Protein AF-0000000069952142 (afdb_homodimer)

InterPro domains:
  IPR012337 Ribonuclease H-like superfamily [SSF53098] (3-294)
  IPR013520 Ribonuclease H-like domain [PF00929] (8-146)
  IPR013520 Ribonuclease H-like domain [SM00479] (6-280)
  IPR036397 Ribonuclease H superfamily [G3DSA:3.30.420.10] (4-292)
  IPR040393 Three-prime repair exonuclease 1/2 [PTHR13058] (3-298)

Foldseek 3Di:
DDQFFKEWEKFFQWLDDCVVVLNLIFTQKIKIKMDTLVQLQPDDAPDHRPDMDMDMFGAQRVDARDPVSCVQQVDGNVNRVPHHHLAPVVVVVVQVVQVVDDDPYEYEYAVCQQGVLQAVVQSCVVHPHDHDQSYKYAYLLLVLCVLPVPPDFPPQPPCVVVVPVPPPPPCPVPDDDDDDDPCPDDPPPVVCVDDDDDDPDDDPPPDPPPPPPPPPPDPPDDALQDPDSQPPDPDDPADRDLQRSLCRQRVDHQPRPNRGNSSSSSSSSSSSSSRPSSSVVCSVRMDGSVPRHHRDRNDRGSD/DDQFFKEWEKFFQWLDDCVVVLNLIFTQKIKIKMDTLVQLQPDDAPDHRPDMDMDMFGAQRVDARDPVSCVQQVDGNVNRVPHHHLAPVVVVVVQVVQVVDDDPYEYEYAVCQQGVLQAVVQSCVVHPHDHDQSYKYAYLLLVLCVLPVPPDQPPQPPPVVVVPVPPPPPCPVPDDDDDDDPPPPPPPPPPVVDDDDDDDDDDPPPDPPPPPPPPPPDPPDDALQDPDSQPPDPDDPADRDLQRSLCRQRVDHQPRPNRGNSSSSSSSSSSSSCRPSSSVVCVVRMDGSVPRHHRDRNDRGSD

pLDDT: mean 77.98, std 28.74, range [16.25, 98.94]

Organism: Trichoplusia ni (NCBI:txid7111)

Secondary structure (DSSP, 8-state):
-----EEEEEEEEESS-GGGTTT---EEEEEEEEEEHHHHHHPPTTSPPSS-EEEEEE-B-SSPPPHHHHHHH---TTTTTTSPBS-HHHHHHHHHHHTTSPSSEEEEETTTTTTHHHHHHHHHHHTT----TT-EEEEHHHHHHHHHTTS-------THHHHT--------------------------------------------------------PPPSS-SSTTTTSPPPSS--SHHHHHHHHH-SPPPPPS-HHHHHHHHHHHHHHHTHHHHHHHHHH-EEGGGPPPP-TTPPTT-/-----EEEEEEEEESS-GGGTTT---EEEEEEEEEEHHHHHHPPTTSPPSS-EEEEEE-B-SSPPPHHHHHHH---TTTTTTSPBS-HHHHHHHHHHHTTSPSSEEEEETTTTTTHHHHHHHHHHHTT----TT-EEEEHHHHHHHHHTTS-------TTTTTS-----------------------------------------------------------SS-SSTTTTSPPPSS--SHHHHHHHHH-SPPPPPS-HHHHHHHHHHHHHHHTHHHHHHHHHH-EEGGGPPPP-TTPPTT-

Radius of gyration: 34.67 Å; Cα contacts (8 Å, |Δi|>4): 937; chains: 2; bounding box: 84×117×94 Å

Solvent-accessible surface area (backbone atoms only — not comparable to full-atom values): 35440 Å² total; per-residue (Å²): 128,62,73,64,36,23,44,32,25,36,29,64,36,47,28,42,57,40,89,77,42,56,39,64,52,31,57,36,27,42,16,38,39,33,33,37,46,66,38,41,62,66,37,55,85,91,42,74,40,87,62,54,26,38,41,31,42,54,25,18,47,89,59,82,54,36,66,67,39,27,68,62,48,69,52,48,61,77,78,24,62,73,37,40,52,89,43,70,60,52,50,49,26,54,53,39,54,59,63,53,52,49,70,41,37,30,40,32,18,75,50,12,67,53,41,49,49,15,50,52,45,30,59,32,50,77,68,75,46,77,75,66,70,71,35,26,28,34,38,45,44,44,49,53,44,72,70,43,68,85,49,77,72,61,66,71,78,61,69,61,72,68,59,66,62,59,71,78,69,83,72,78,68,78,82,74,84,88,85,87,78,84,74,79,75,66,86,63,84,63,84,64,84,76,78,85,80,82,77,76,79,78,85,75,81,77,78,81,78,80,74,78,70,74,78,72,74,73,73,74,82,77,61,75,76,53,94,42,83,53,65,101,50,76,82,71,92,66,70,78,48,68,60,49,43,39,28,53,74,70,70,45,85,61,73,72,64,60,35,32,57,47,47,26,52,49,51,46,37,52,42,32,66,52,24,68,60,42,56,53,48,47,38,74,42,49,45,49,47,73,72,59,63,49,52,37,69,77,48,73,64,56,113,126,61,71,63,36,22,43,30,24,36,30,66,37,46,27,43,58,39,89,77,43,59,40,64,52,30,58,36,27,42,16,39,40,34,32,38,46,68,35,41,62,65,34,55,85,91,41,72,41,87,63,54,26,37,41,32,42,56,24,19,47,89,57,81,53,36,66,68,38,25,69,62,49,69,53,48,61,78,78,26,61,71,36,40,54,90,43,69,60,52,50,48,25,55,52,39,53,61,65,54,52,50,71,41,37,30,38,31,18,74,50,12,67,51,42,48,50,15,50,52,44,30,58,32,50,76,68,74,47,77,77,64,69,71,35,27,28,34,38,46,46,45,49,51,44,70,71,43,68,84,47,76,73,61,66,71,80,59,74,59,67,71,58,64,62,57,72,78,68,81,72,78,68,77,80,71,84,87,84,86,79,82,82,73,80,73,81,72,79,73,77,72,81,73,79,83,79,83,79,77,81,77,83,74,82,77,79,81,76,79,76,79,71,74,76,72,76,72,73,72,80,78,61,74,77,53,94,43,80,52,65,100,48,76,83,72,93,66,71,77,48,69,60,49,43,39,28,52,76,69,71,44,86,61,75,71,65,58,35,32,56,47,47,26,53,50,52,48,36,51,41,31,67,53,24,67,62,42,55,53,48,46,39,75,41,50,45,48,48,71,72,59,62,48,51,36,70,77,47,72,63,56,113

Structure (mmCIF, N/CA/C/O backbone):
data_AF-0000000069952142-model_v1
#
loop_
_entity.id
_entity.type
_entity.pdbx_description
1 polymer 'Uncharacterized protein LOC113493737'
#
loop_
_atom_site.group_PDB
_atom_site.id
_atom_site.type_symbol
_atom_site.label_atom_id
_atom_site.label_alt_id
_atom_site.label_comp_id
_atom_site.label_asym_id
_atom_site.label_entity_id
_atom_site.label_seq_id
_atom_site.pdbx_PDB_ins_code
_atom_site.Cartn_x
_atom_site.Cartn_y
_atom_site.Cartn_z
_atom_site.occupancy
_atom_site.B_iso_or_equiv
_atom_site.auth_seq_id
_atom_site.auth_comp_id
_atom_site.auth_asym_id
_atom_site.auth_atom_id
_atom_site.pdbx_PDB_model_num
ATOM 1 N N . MET A 1 1 ? 14.57 -19.203 -21.188 1 66.19 1 MET A N 1
ATOM 2 C CA . MET A 1 1 ? 13.867 -18.969 -19.922 1 66.19 1 MET A CA 1
ATOM 3 C C . MET A 1 1 ? 13.664 -17.484 -19.688 1 66.19 1 MET A C 1
ATOM 5 O O . MET A 1 1 ? 14.57 -16.688 -19.938 1 66.19 1 MET A O 1
ATOM 9 N N . VAL A 1 2 ? 12.383 -17.031 -19.531 1 86.19 2 VAL A N 1
ATOM 10 C CA . VAL A 1 2 ? 12.102 -15.609 -19.328 1 86.19 2 VAL A CA 1
ATOM 11 C C . VAL A 1 2 ? 12.562 -15.172 -17.938 1 86.19 2 VAL A C 1
ATOM 13 O O . VAL A 1 2 ? 12.305 -15.867 -16.953 1 86.19 2 VAL A O 1
ATOM 16 N N . GLN A 1 3 ? 13.461 -14.25 -17.891 1 93.94 3 GLN A N 1
ATOM 17 C CA . GLN A 1 3 ? 13.867 -13.695 -16.609 1 93.94 3 GLN A CA 1
ATOM 18 C C . GLN A 1 3 ? 12.898 -12.609 -16.141 1 93.94 3 GLN A C 1
ATOM 20 O O . GLN A 1 3 ? 12.844 -11.523 -16.719 1 93.94 3 GLN A O 1
ATOM 25 N N . ILE A 1 4 ? 12.195 -12.945 -15.07 1 98.06 4 ILE A N 1
ATOM 26 C CA . ILE A 1 4 ? 11.242 -12 -14.516 1 98.06 4 ILE A CA 1
ATOM 27 C C . ILE A 1 4 ? 11.984 -10.922 -13.727 1 98.06 4 ILE A C 1
ATOM 29 O O . ILE A 1 4 ? 12.875 -11.227 -12.93 1 98.06 4 ILE A O 1
ATOM 33 N N . GLU A 1 5 ? 11.594 -9.656 -13.977 1 98.38 5 GLU A N 1
ATOM 34 C CA . GLU A 1 5 ? 12.297 -8.57 -13.312 1 98.38 5 GLU A CA 1
ATOM 35 C C . GLU A 1 5 ? 11.5 -8.039 -12.125 1 98.38 5 GLU A C 1
ATOM 37 O O . GLU A 1 5 ? 12.078 -7.527 -11.156 1 98.38 5 GLU A O 1
ATOM 42 N N . THR A 1 6 ? 10.227 -8.117 -12.242 1 98.75 6 THR A N 1
ATOM 43 C CA . THR A 1 6 ? 9.367 -7.625 -11.172 1 98.75 6 THR A CA 1
ATOM 44 C C . THR A 1 6 ? 8.305 -8.656 -10.812 1 98.75 6 THR A C 1
ATOM 46 O O . THR A 1 6 ? 7.609 -9.172 -11.688 1 98.75 6 THR A O 1
ATOM 49 N N . TYR A 1 7 ? 8.227 -9.016 -9.555 1 98.88 7 TYR A N 1
ATOM 50 C CA . TYR A 1 7 ? 7.203 -9.898 -9 1 98.88 7 TYR A CA 1
ATOM 51 C C . TYR A 1 7 ? 6.137 -9.102 -8.258 1 98.88 7 TYR A C 1
ATOM 53 O O . TYR A 1 7 ? 6.434 -8.422 -7.273 1 98.88 7 TYR A O 1
ATOM 61 N N . VAL A 1 8 ? 4.914 -9.125 -8.742 1 98.94 8 VAL A N 1
ATOM 62 C CA . VAL A 1 8 ? 3.797 -8.445 -8.094 1 98.94 8 VAL A CA 1
ATOM 63 C C . VAL A 1 8 ? 2.883 -9.469 -7.426 1 98.94 8 VAL A C 1
ATOM 65 O O . VAL A 1 8 ? 2.098 -10.141 -8.102 1 98.94 8 VAL A O 1
ATOM 68 N N . PHE A 1 9 ? 2.988 -9.586 -6.148 1 98.94 9 PHE A N 1
ATOM 69 C CA . PHE A 1 9 ? 2.119 -10.469 -5.387 1 98.94 9 PHE A CA 1
ATOM 70 C C . PHE A 1 9 ? 0.73 -9.867 -5.23 1 98.94 9 PHE A C 1
ATOM 72 O O . PHE A 1 9 ? 0.592 -8.719 -4.809 1 98.94 9 PHE A O 1
ATOM 79 N N . ILE A 1 10 ? -0.285 -10.633 -5.582 1 98.88 10 ILE A N 1
ATOM 80 C CA . ILE A 1 10 ? -1.656 -10.133 -5.543 1 98.88 10 ILE A CA 1
ATOM 81 C C . ILE A 1 10 ? -2.506 -11.031 -4.648 1 98.88 10 ILE A C 1
ATOM 83 O O . ILE A 1 10 ? -2.248 -12.234 -4.539 1 98.88 10 ILE A O 1
ATOM 87 N N . ASP A 1 11 ? -3.406 -10.469 -4.023 1 98.69 11 ASP A N 1
ATOM 88 C CA . ASP A 1 11 ? -4.406 -11.18 -3.236 1 98.69 11 ASP A CA 1
ATOM 89 C C . ASP A 1 11 ? -5.742 -10.438 -3.242 1 98.69 11 ASP A C 1
ATOM 91 O O . ASP A 1 11 ? -5.77 -9.203 -3.213 1 98.69 11 ASP A O 1
ATOM 95 N N . LEU A 1 12 ? -6.82 -11.18 -3.305 1 98.31 12 LEU A N 1
ATOM 96 C CA . LEU A 1 12 ? -8.172 -10.625 -3.271 1 98.31 12 LEU A CA 1
ATOM 97 C C . LEU A 1 12 ? -8.945 -11.141 -2.066 1 98.31 12 LEU A C 1
ATOM 99 O O . LEU A 1 12 ? -8.836 -12.32 -1.713 1 98.31 12 LEU A O 1
ATOM 103 N N . GLU A 1 13 ? -9.617 -10.266 -1.382 1 97.88 13 GLU A N 1
ATOM 104 C CA . GLU A 1 13 ? -10.773 -10.656 -0.587 1 97.88 13 GLU A CA 1
ATOM 105 C C . GLU A 1 13 ? -12.07 -10.43 -1.356 1 97.88 13 GLU A C 1
ATOM 107 O O . GLU A 1 13 ? -12.164 -9.508 -2.172 1 97.88 13 GLU A O 1
ATOM 112 N N . THR A 1 14 ? -13.078 -11.281 -1.1 1 96.88 14 THR A N 1
ATOM 113 C CA . THR A 1 14 ? -14.289 -11.25 -1.911 1 96.88 14 THR A CA 1
ATOM 114 C C . THR A 1 14 ? -15.531 -11.398 -1.035 1 96.88 14 THR A C 1
ATOM 116 O O . THR A 1 14 ? -15.422 -11.625 0.171 1 96.88 14 THR A O 1
ATOM 119 N N . THR A 1 15 ? -16.688 -11.227 -1.646 1 95.69 15 THR A N 1
ATOM 120 C CA . THR A 1 15 ? -17.953 -11.305 -0.945 1 95.69 15 THR A CA 1
ATOM 121 C C . THR A 1 15 ? -18.234 -12.734 -0.476 1 95.69 15 THR A C 1
ATOM 123 O O . THR A 1 15 ? -19.031 -12.953 0.427 1 95.69 15 THR A O 1
ATOM 126 N N . GLY A 1 16 ? -17.609 -13.602 -1.041 1 90.75 16 GLY A N 1
ATOM 127 C CA . GLY A 1 16 ? -17.719 -15.023 -0.773 1 90.75 16 GLY A CA 1
ATOM 128 C C . GLY A 1 16 ? -16.953 -15.883 -1.765 1 90.75 16 GLY A C 1
ATOM 129 O O . GLY A 1 16 ? -16.359 -15.359 -2.707 1 90.75 16 GLY A O 1
ATOM 130 N N . LEU A 1 17 ? -16.969 -17.188 -1.491 1 83.25 17 LEU A N 1
ATOM 131 C CA . LEU A 1 17 ? -16.359 -18.109 -2.439 1 83.25 17 LEU A CA 1
ATOM 132 C C . LEU A 1 17 ? -17.203 -18.234 -3.703 1 83.25 17 LEU A C 1
ATOM 134 O O . LEU A 1 17 ? -18.422 -18.281 -3.633 1 83.25 17 LEU A O 1
ATOM 138 N N . PRO A 1 18 ? -16.547 -18.25 -4.809 1 75.69 18 PRO A N 1
ATOM 139 C CA . PRO A 1 18 ? -17.281 -18.297 -6.074 1 75.69 18 PRO A CA 1
ATOM 140 C C . PRO A 1 18 ? -18.297 -19.438 -6.137 1 75.69 18 PRO A C 1
ATOM 142 O O . PRO A 1 18 ? -19.422 -19.25 -6.613 1 75.69 18 PRO A O 1
ATOM 145 N N . ASN A 1 19 ? -17.938 -20.578 -5.707 1 72.94 19 ASN A N 1
ATOM 146 C CA . ASN A 1 19 ? -18.828 -21.719 -5.781 1 72.94 19 ASN A CA 1
ATOM 147 C C . ASN A 1 19 ? -20.078 -21.516 -4.945 1 72.94 19 ASN A C 1
ATOM 149 O O . ASN A 1 19 ? -21.125 -22.109 -5.223 1 72.94 19 ASN A O 1
ATOM 153 N N . LEU A 1 20 ? -19.984 -20.641 -4.07 1 67.62 20 LEU A N 1
ATOM 154 C CA . LEU A 1 20 ? -21.109 -20.422 -3.17 1 67.62 20 LEU A CA 1
ATOM 155 C C . LEU A 1 20 ? -21.953 -19.219 -3.627 1 67.62 20 LEU A C 1
ATOM 157 O O . LEU A 1 20 ? -23.047 -19 -3.121 1 67.62 20 LEU A O 1
ATOM 161 N N . GLN A 1 21 ? -21.469 -18.547 -4.539 1 71.19 21 GLN A N 1
ATOM 162 C CA . GLN A 1 21 ? -22.156 -17.328 -4.969 1 71.19 21 GLN A CA 1
ATOM 163 C C . GLN A 1 21 ? -22.484 -17.375 -6.457 1 71.19 21 GLN A C 1
ATOM 165 O O . GLN A 1 21 ? -22.547 -16.344 -7.117 1 71.19 21 GLN A O 1
ATOM 170 N N . ASN A 1 22 ? -22.625 -18.5 -6.93 1 69.69 22 ASN A N 1
ATOM 171 C CA . ASN A 1 22 ? -22.969 -18.672 -8.336 1 69.69 22 ASN A CA 1
ATOM 172 C C . ASN A 1 22 ? -22.031 -17.906 -9.25 1 69.69 22 ASN A C 1
ATOM 174 O O . ASN A 1 22 ? -22.453 -17.312 -10.242 1 69.69 22 ASN A O 1
ATOM 178 N N . ASN A 1 23 ? -20.891 -17.812 -8.781 1 67.75 23 ASN A N 1
ATOM 179 C CA . ASN A 1 23 ? -19.812 -17.172 -9.508 1 67.75 23 ASN A CA 1
ATOM 180 C C . ASN A 1 23 ? -20.094 -15.688 -9.75 1 67.75 23 ASN A C 1
ATOM 182 O O . ASN A 1 23 ? -19.844 -15.172 -10.836 1 67.75 23 ASN A O 1
ATOM 186 N N . GLU A 1 24 ? -20.75 -15.102 -8.789 1 81.19 24 GLU A N 1
ATOM 187 C CA . GLU A 1 24 ? -21.016 -13.664 -8.828 1 81.19 24 GLU A CA 1
ATOM 188 C C . GLU A 1 24 ? -20.234 -12.938 -7.734 1 81.19 24 GLU A C 1
ATOM 190 O O . GLU A 1 24 ? -20.625 -11.844 -7.316 1 81.19 24 GLU A O 1
ATOM 195 N N . THR A 1 25 ? -19.266 -13.602 -7.383 1 91.62 25 THR A N 1
ATOM 196 C CA . THR A 1 25 ? -18.422 -13.062 -6.328 1 91.62 25 THR A CA 1
ATOM 197 C C . THR A 1 25 ? -17.828 -11.727 -6.746 1 91.62 25 THR A C 1
ATOM 199 O O . THR A 1 25 ? -17.422 -11.547 -7.895 1 91.62 25 THR A O 1
ATOM 202 N N . LYS A 1 26 ? -17.859 -10.758 -5.82 1 95.5 26 LYS A N 1
ATOM 203 C CA . LYS A 1 26 ? -17.312 -9.43 -6.059 1 95.5 26 LYS A CA 1
ATOM 204 C C . LYS A 1 26 ? -16.109 -9.164 -5.16 1 95.5 26 LYS A C 1
ATOM 206 O O . LYS A 1 26 ? -16 -9.719 -4.062 1 95.5 26 LYS A O 1
ATOM 211 N N . ILE A 1 27 ? -15.219 -8.383 -5.688 1 97.69 27 ILE A N 1
ATOM 212 C CA . ILE A 1 27 ? -14 -8.07 -4.953 1 97.69 27 ILE A CA 1
ATOM 213 C C . ILE A 1 27 ? -14.305 -7.051 -3.857 1 97.69 27 ILE A C 1
ATOM 215 O O . ILE A 1 27 ? -14.922 -6.02 -4.121 1 97.69 27 ILE A O 1
ATOM 219 N N . THR A 1 28 ? -13.852 -7.32 -2.613 1 98.38 28 THR A N 1
ATOM 220 C CA . THR A 1 28 ? -14.023 -6.398 -1.497 1 98.38 28 THR A CA 1
ATOM 221 C C . THR A 1 28 ? -12.703 -5.742 -1.124 1 98.38 28 THR A C 1
ATOM 223 O O . THR A 1 28 ? -12.68 -4.691 -0.482 1 98.38 28 THR A O 1
ATOM 226 N N . GLU A 1 29 ? -11.609 -6.391 -1.449 1 98.75 29 GLU A N 1
ATOM 227 C CA . GLU A 1 29 ? -10.266 -5.883 -1.181 1 98.75 29 GLU A CA 1
ATOM 228 C C . GLU A 1 29 ? -9.258 -6.422 -2.189 1 98.75 29 GLU A C 1
ATOM 230 O O . GLU A 1 29 ? -9.305 -7.602 -2.555 1 98.75 29 GLU A O 1
ATOM 235 N N . LEU A 1 30 ? -8.453 -5.602 -2.695 1 98.69 30 LEU A N 1
ATOM 236 C CA . LEU A 1 30 ? -7.383 -5.953 -3.621 1 98.69 30 LEU A CA 1
ATOM 237 C C . LEU A 1 30 ? -6.043 -5.414 -3.131 1 98.69 30 LEU A C 1
ATOM 239 O O . LEU A 1 30 ? -5.949 -4.258 -2.711 1 98.69 30 LEU A O 1
ATOM 243 N N . SER A 1 31 ? -5.027 -6.262 -3.064 1 98.88 31 SER A N 1
ATOM 244 C CA . SER A 1 31 ? -3.674 -5.816 -2.754 1 98.88 31 SER A CA 1
ATOM 245 C C . SER A 1 31 ? -2.678 -6.305 -3.801 1 98.88 31 SER A C 1
ATOM 247 O O . SER A 1 31 ? -2.758 -7.445 -4.258 1 98.88 31 SER A O 1
ATOM 249 N N . MET A 1 32 ? -1.857 -5.422 -4.258 1 98.88 32 MET A N 1
ATOM 250 C CA . MET A 1 32 ? -0.721 -5.688 -5.133 1 98.88 32 MET A CA 1
ATOM 251 C C . MET A 1 32 ? 0.575 -5.172 -4.516 1 98.88 32 MET A C 1
ATOM 253 O O . MET A 1 32 ? 0.754 -3.963 -4.359 1 98.88 32 MET A O 1
ATOM 257 N N . VAL A 1 33 ? 1.429 -6.082 -4.133 1 98.88 33 VAL A N 1
ATOM 258 C CA . VAL A 1 33 ? 2.711 -5.734 -3.527 1 98.88 33 VAL A CA 1
ATOM 259 C C . VAL A 1 33 ? 3.852 -6.168 -4.445 1 98.88 33 VAL A C 1
ATOM 261 O O . VAL A 1 33 ? 3.99 -7.352 -4.758 1 98.88 33 VAL A O 1
ATOM 264 N N . ALA A 1 34 ? 4.664 -5.223 -4.867 1 98.88 34 ALA A N 1
ATOM 265 C CA . ALA A 1 34 ? 5.652 -5.477 -5.914 1 98.88 34 ALA A CA 1
ATOM 266 C C . ALA A 1 34 ? 7.07 -5.406 -5.359 1 98.88 34 ALA A C 1
ATOM 268 O O . ALA A 1 34 ? 7.402 -4.492 -4.598 1 98.88 34 ALA A O 1
ATOM 269 N N . VAL A 1 35 ? 7.863 -6.34 -5.746 1 98.5 35 VAL A N 1
ATOM 270 C CA . VAL A 1 35 ? 9.281 -6.363 -5.418 1 98.5 35 VAL A CA 1
ATOM 271 C C . VAL A 1 35 ? 10.094 -6.719 -6.664 1 98.5 35 VAL A C 1
ATOM 273 O O . VAL A 1 35 ? 9.656 -7.52 -7.492 1 98.5 35 VAL A O 1
ATOM 276 N N . SER A 1 36 ? 11.219 -6.137 -6.781 1 98.19 36 SER A N 1
ATOM 277 C CA . SER A 1 36 ? 12.117 -6.484 -7.879 1 98.19 36 SER A CA 1
ATOM 278 C C . SER A 1 36 ? 12.812 -7.82 -7.621 1 98.19 36 SER A C 1
ATOM 280 O O . SER A 1 36 ? 12.844 -8.297 -6.488 1 98.19 36 SER A O 1
ATOM 282 N N . ARG A 1 37 ? 13.289 -8.336 -8.695 1 97.44 37 ARG A N 1
ATOM 283 C CA . ARG A 1 37 ? 14.078 -9.562 -8.578 1 97.44 37 ARG A CA 1
ATOM 284 C C . ARG A 1 37 ? 15.242 -9.375 -7.613 1 97.44 37 ARG A C 1
ATOM 286 O O . ARG A 1 37 ? 15.477 -10.211 -6.738 1 97.44 37 ARG A O 1
ATOM 293 N N . THR A 1 38 ? 15.93 -8.266 -7.727 1 95.38 38 THR A N 1
ATOM 294 C CA . THR A 1 38 ? 17.078 -7.977 -6.883 1 95.38 38 THR A CA 1
ATOM 295 C C . THR A 1 38 ? 16.672 -7.832 -5.422 1 95.38 38 THR A C 1
ATOM 297 O O . THR A 1 38 ? 17.344 -8.336 -4.527 1 95.38 38 THR A O 1
ATOM 300 N N . ALA A 1 39 ? 15.617 -7.164 -5.227 1 95.44 39 ALA A N 1
ATOM 301 C CA . ALA A 1 39 ? 15.125 -6.984 -3.863 1 95.44 39 ALA A CA 1
ATOM 302 C C . ALA A 1 39 ? 14.727 -8.32 -3.246 1 95.44 39 ALA A C 1
ATOM 304 O O . ALA A 1 39 ? 15.008 -8.578 -2.072 1 95.44 39 ALA A O 1
ATOM 305 N N . LEU A 1 40 ? 14.07 -9.148 -3.99 1 95.69 40 LEU A N 1
ATOM 306 C CA . LEU A 1 40 ? 13.617 -10.453 -3.531 1 95.69 40 LEU A CA 1
ATOM 307 C C . LEU A 1 40 ? 14.797 -11.328 -3.135 1 95.69 40 LEU A C 1
ATOM 309 O O . LEU A 1 40 ? 14.727 -12.062 -2.145 1 95.69 40 LEU A O 1
ATOM 313 N N . LEU A 1 41 ? 15.867 -11.234 -3.832 1 95.31 41 LEU A N 1
ATOM 314 C CA . LEU A 1 41 ? 17.016 -12.102 -3.635 1 95.31 41 LEU A CA 1
ATOM 315 C C . LEU A 1 41 ? 17.938 -11.547 -2.553 1 95.31 41 LEU A C 1
ATOM 317 O O . LEU A 1 41 ? 18.797 -12.266 -2.025 1 95.31 41 LEU A O 1
ATOM 321 N N . SER A 1 42 ? 17.766 -10.234 -2.184 1 90.94 42 SER A N 1
ATOM 322 C CA . SER A 1 42 ? 18.703 -9.594 -1.254 1 90.94 42 SER A CA 1
ATOM 323 C C . SER A 1 42 ? 18.109 -9.508 0.148 1 90.94 42 SER A C 1
ATOM 325 O O . SER A 1 42 ? 18.797 -9.156 1.103 1 90.94 42 SER A O 1
ATOM 327 N N . ALA A 1 43 ? 16.938 -9.828 0.254 1 84.88 43 ALA A N 1
ATOM 328 C CA . ALA A 1 43 ? 16.281 -9.656 1.549 1 84.88 43 ALA A CA 1
ATOM 329 C C . ALA A 1 43 ? 16.781 -10.695 2.553 1 84.88 43 ALA A C 1
ATOM 331 O O . ALA A 1 43 ? 17.109 -11.82 2.178 1 84.88 43 ALA A O 1
ATOM 332 N N . THR A 1 44 ? 16.859 -10.234 3.822 1 86.44 44 THR A N 1
ATOM 333 C CA . THR A 1 44 ? 17.219 -11.141 4.91 1 86.44 44 THR A CA 1
ATOM 334 C C . THR A 1 44 ? 16.016 -12.008 5.301 1 86.44 44 THR A C 1
ATOM 336 O O . THR A 1 44 ? 14.875 -11.648 5.051 1 86.44 44 THR A O 1
ATOM 339 N N . ARG A 1 45 ? 16.406 -13.094 6.016 1 85.06 45 ARG A N 1
ATOM 340 C CA . ARG A 1 45 ? 15.359 -14.016 6.438 1 85.06 45 ARG A CA 1
ATOM 341 C C . ARG A 1 45 ? 14.344 -13.328 7.344 1 85.06 45 ARG A C 1
ATOM 343 O O . ARG A 1 45 ? 14.719 -12.523 8.195 1 85.06 45 ARG A O 1
ATOM 350 N N . LEU A 1 46 ? 13.023 -13.539 7.145 1 85.75 46 LEU A N 1
ATOM 351 C CA . LEU A 1 46 ? 11.898 -13.094 7.965 1 85.75 46 LEU A CA 1
ATOM 352 C C . LEU A 1 46 ? 11.562 -11.633 7.68 1 85.75 46 LEU A C 1
ATOM 354 O O . LEU A 1 46 ? 10.5 -11.148 8.078 1 85.75 46 LEU A O 1
ATOM 358 N N . ALA A 1 47 ? 12.492 -10.93 7.008 1 89.81 47 ALA A N 1
ATOM 359 C CA . ALA A 1 47 ? 12.242 -9.516 6.746 1 89.81 47 ALA A CA 1
ATOM 360 C C . ALA A 1 47 ? 11.703 -9.305 5.336 1 89.81 47 ALA A C 1
ATOM 362 O O . ALA A 1 47 ? 12.008 -10.07 4.426 1 89.81 47 ALA A O 1
ATOM 363 N N . LEU A 1 48 ? 10.875 -8.266 5.168 1 94.62 48 LEU A N 1
ATOM 364 C CA . LEU A 1 48 ? 10.508 -7.801 3.836 1 94.62 48 LEU A CA 1
ATOM 365 C C . LEU A 1 48 ? 11.633 -6.98 3.215 1 94.62 48 LEU A C 1
ATOM 367 O O . LEU A 1 48 ? 12.422 -6.355 3.93 1 94.62 48 LEU A O 1
ATOM 371 N N . PRO A 1 49 ? 11.727 -7.062 1.868 1 95.81 49 PRO A N 1
ATOM 372 C CA . PRO A 1 49 ? 12.695 -6.168 1.231 1 95.81 49 PRO A CA 1
ATOM 373 C C . PRO A 1 49 ? 12.453 -4.699 1.58 1 95.81 49 PRO A C 1
ATOM 375 O O . PRO A 1 49 ? 11.305 -4.266 1.694 1 95.81 49 PRO A O 1
ATOM 378 N N . ARG A 1 50 ? 13.547 -3.949 1.749 1 95.69 50 ARG A N 1
ATOM 379 C CA . ARG A 1 50 ? 13.406 -2.525 2.039 1 95.69 50 ARG A CA 1
ATOM 380 C C . ARG A 1 50 ? 12.672 -1.805 0.916 1 95.69 50 ARG A C 1
ATOM 382 O O . ARG A 1 50 ? 11.859 -0.912 1.171 1 95.69 50 ARG A O 1
ATOM 389 N N . VAL A 1 51 ? 13.078 -2.209 -0.307 1 97.5 51 VAL A N 1
ATOM 390 C CA . VAL A 1 51 ? 12.375 -1.644 -1.455 1 97.5 51 VAL A CA 1
ATOM 391 C C . VAL A 1 51 ? 11.156 -2.494 -1.786 1 97.5 51 VAL A C 1
ATOM 393 O O . VAL A 1 51 ? 11.289 -3.607 -2.303 1 97.5 51 VAL A O 1
ATOM 396 N N . ILE A 1 52 ? 10.047 -2.008 -1.472 1 98 52 ILE A N 1
ATOM 397 C CA . ILE A 1 52 ? 8.766 -2.678 -1.648 1 98 52 ILE A CA 1
ATOM 398 C C . ILE A 1 52 ? 7.703 -1.659 -2.053 1 98 52 ILE A C 1
ATOM 400 O O . ILE A 1 52 ? 7.676 -0.541 -1.534 1 98 52 ILE A O 1
ATOM 404 N N . ASN A 1 53 ? 6.891 -1.935 -3.068 1 98.75 53 ASN A N 1
ATOM 405 C CA . ASN A 1 53 ? 5.832 -1.071 -3.584 1 98.75 53 ASN A CA 1
ATOM 406 C C . ASN A 1 53 ? 4.453 -1.689 -3.373 1 98.75 53 ASN A C 1
ATOM 408 O O . ASN A 1 53 ? 4.289 -2.904 -3.486 1 98.75 53 ASN A O 1
ATOM 412 N N . LYS A 1 54 ? 3.502 -0.85 -3.051 1 98.75 54 LYS A N 1
ATOM 413 C CA . LYS A 1 54 ? 2.207 -1.403 -2.666 1 98.75 54 LYS A CA 1
ATOM 414 C C . LYS A 1 54 ? 1.062 -0.607 -3.287 1 98.75 54 LYS A C 1
ATOM 416 O O . LYS A 1 54 ? 1.134 0.619 -3.385 1 98.75 54 LYS A O 1
ATOM 421 N N . PHE A 1 55 ? 0.12 -1.291 -3.713 1 98.88 55 PHE A N 1
ATOM 422 C CA . PHE A 1 55 ? -1.203 -0.769 -4.031 1 98.88 55 PHE A CA 1
ATOM 423 C C . PHE A 1 55 ? -2.291 -1.627 -3.396 1 98.88 55 PHE A C 1
ATOM 425 O O . PHE A 1 55 ? -2.445 -2.799 -3.746 1 98.88 55 PHE A O 1
ATOM 432 N N . THR A 1 56 ? -2.98 -1.128 -2.412 1 98.81 56 THR A N 1
ATOM 433 C CA . THR A 1 56 ? -4.066 -1.811 -1.717 1 98.81 56 THR A CA 1
ATOM 434 C C . THR A 1 56 ? -5.328 -0.953 -1.712 1 98.81 56 THR A C 1
ATOM 436 O O . THR A 1 56 ? -5.273 0.237 -1.396 1 98.81 56 THR A O 1
ATOM 439 N N . LYS A 1 57 ? -6.445 -1.55 -2.057 1 98.75 57 LYS A N 1
ATOM 440 C CA . LYS A 1 57 ? -7.703 -0.816 -2.158 1 98.75 57 LYS A CA 1
ATOM 441 C C . LYS A 1 57 ? -8.883 -1.68 -1.718 1 98.75 57 LYS A C 1
ATOM 443 O O . LYS A 1 57 ? -9.055 -2.799 -2.205 1 98.75 57 LYS A O 1
ATOM 448 N N . CYS A 1 58 ? -9.617 -1.17 -0.753 1 98.69 58 CYS A N 1
ATOM 449 C CA . CYS A 1 58 ? -10.93 -1.742 -0.447 1 98.69 58 CYS A CA 1
ATOM 450 C C . CYS A 1 58 ? -11.992 -1.227 -1.412 1 98.69 58 CYS A C 1
ATOM 452 O O . CYS A 1 58 ? -11.93 -0.076 -1.85 1 98.69 58 CYS A O 1
ATOM 454 N N . LEU A 1 59 ? -12.945 -2.109 -1.721 1 98.75 59 LEU A N 1
ATOM 455 C CA . LEU A 1 59 ? -13.938 -1.777 -2.734 1 98.75 59 LEU A CA 1
ATOM 456 C C . LEU A 1 59 ? -15.352 -2.074 -2.23 1 98.75 59 LEU A C 1
ATOM 458 O O . LEU A 1 59 ? -15.555 -3.023 -1.472 1 98.75 59 LEU A O 1
ATOM 462 N N . ASN A 1 60 ? -16.25 -1.24 -2.656 1 98.31 60 ASN A N 1
ATOM 463 C CA . ASN A 1 60 ? -17.672 -1.55 -2.488 1 98.31 60 ASN A CA 1
ATOM 464 C C . ASN A 1 60 ? -18.125 -2.615 -3.479 1 98.31 60 ASN A C 1
ATOM 466 O O . ASN A 1 60 ? -18.172 -2.369 -4.684 1 98.31 60 ASN A O 1
ATOM 470 N N . PRO A 1 61 ? -18.469 -3.77 -2.957 1 97.19 61 PRO A N 1
ATOM 471 C CA . PRO A 1 61 ? -18.828 -4.855 -3.871 1 97.19 61 PRO A CA 1
ATOM 472 C C . PRO A 1 61 ? -20.219 -4.691 -4.473 1 97.19 61 PRO A C 1
ATOM 474 O O . PRO A 1 61 ? -20.578 -5.402 -5.41 1 97.19 61 PRO A O 1
ATOM 477 N N . GLN A 1 62 ? -21.016 -3.764 -3.955 1 95.81 62 GLN A N 1
ATOM 478 C CA . GLN A 1 62 ? -22.406 -3.576 -4.387 1 95.81 62 GLN A CA 1
ATOM 479 C C . GLN A 1 62 ? -23.172 -4.895 -4.363 1 95.81 62 GLN A C 1
ATOM 481 O O . GLN A 1 62 ? -23.938 -5.184 -5.277 1 95.81 62 GLN A O 1
ATOM 486 N N . ARG A 1 63 ? -22.859 -5.75 -3.479 1 94.12 63 ARG A N 1
ATOM 487 C CA . ARG A 1 63 ? -23.453 -7.051 -3.18 1 94.12 63 ARG A CA 1
ATOM 488 C C . ARG A 1 63 ? -23.297 -7.398 -1.705 1 94.12 63 ARG A C 1
ATOM 490 O O . ARG A 1 63 ? -22.312 -6.992 -1.07 1 94.12 63 ARG A O 1
ATOM 497 N N . GLN A 1 64 ? -24.219 -8.18 -1.275 1 94.19 64 GLN A N 1
ATOM 498 C CA . GLN A 1 64 ? -24.125 -8.594 0.121 1 94.19 64 GLN A CA 1
ATOM 499 C C . GLN A 1 64 ? -22.906 -9.492 0.348 1 94.19 64 GLN A C 1
ATOM 501 O O . GLN A 1 64 ? -22.672 -10.422 -0.425 1 94.19 64 GLN A O 1
ATOM 506 N N . ILE A 1 65 ? -22.188 -9.195 1.401 1 95.75 65 ILE A N 1
ATOM 507 C CA . ILE A 1 65 ? -21.047 -10.016 1.792 1 95.75 65 ILE A CA 1
ATOM 508 C C . ILE A 1 65 ? -21.516 -11.164 2.676 1 95.75 65 ILE A C 1
ATOM 510 O O . ILE A 1 65 ? -22.266 -10.953 3.639 1 95.75 65 ILE A O 1
ATOM 514 N N . ASP A 1 66 ? -21.062 -12.359 2.283 1 94.44 66 ASP A N 1
ATOM 515 C CA . ASP A 1 66 ? -21.406 -13.531 3.082 1 94.44 66 ASP A CA 1
ATOM 516 C C . ASP A 1 66 ? -20.906 -13.375 4.52 1 94.44 66 ASP A C 1
ATOM 518 O O . ASP A 1 66 ? -19.812 -12.867 4.754 1 94.44 66 ASP A O 1
ATOM 522 N N . GLN A 1 67 ? -21.641 -13.906 5.426 1 93.81 67 GLN A N 1
ATOM 523 C CA . GLN A 1 67 ? -21.344 -13.758 6.848 1 93.81 67 GLN A CA 1
ATOM 524 C C . GLN A 1 67 ? -20 -14.391 7.188 1 93.81 67 GLN A C 1
ATOM 526 O O . GLN A 1 67 ? -19.25 -13.852 8.008 1 93.81 67 GLN A O 1
ATOM 531 N N . VAL A 1 68 ? -19.766 -15.516 6.66 1 92.94 68 VAL A N 1
ATOM 532 C CA . VAL A 1 68 ? -18.5 -16.219 6.918 1 92.94 68 VAL A CA 1
ATOM 533 C C . VAL A 1 68 ? -17.328 -15.367 6.426 1 92.94 68 VAL A C 1
ATOM 535 O O . VAL A 1 68 ? -16.328 -15.219 7.129 1 92.94 68 VAL A O 1
ATOM 538 N N . SER A 1 69 ? -17.469 -14.828 5.246 1 94.19 69 SER A N 1
ATOM 539 C CA . SER A 1 69 ? -16.422 -13.953 4.691 1 94.19 69 SER A CA 1
ATOM 540 C C . SER A 1 69 ? -16.219 -12.727 5.57 1 94.19 69 SER A C 1
ATOM 542 O O . SER A 1 69 ? -15.078 -12.328 5.82 1 94.19 69 SER A O 1
ATOM 544 N N . SER A 1 70 ? -17.297 -12.156 6.008 1 95.94 70 SER A N 1
ATOM 545 C CA . SER A 1 70 ? -17.219 -10.984 6.871 1 95.94 70 SER A CA 1
ATOM 546 C C . SER A 1 70 ? -16.484 -11.297 8.164 1 95.94 70 SER A C 1
ATOM 548 O O . SER A 1 70 ? -15.664 -10.5 8.633 1 95.94 70 SER A O 1
ATOM 550 N N . LYS A 1 71 ? -16.781 -12.43 8.727 1 95.38 71 LYS A N 1
ATOM 551 C CA . LYS A 1 71 ? -16.141 -12.836 9.977 1 95.38 71 LYS A CA 1
ATOM 552 C C . LYS A 1 71 ? -14.648 -13.062 9.789 1 95.38 71 LYS A C 1
ATOM 554 O O . LYS A 1 71 ? -13.844 -12.68 10.641 1 95.38 71 LYS A O 1
ATOM 559 N N . ILE A 1 72 ? -14.258 -13.594 8.703 1 94.88 72 ILE A N 1
ATOM 560 C CA . ILE A 1 72 ? -12.883 -13.984 8.438 1 94.88 72 ILE A CA 1
ATOM 561 C C . ILE A 1 72 ? -12.062 -12.758 8.055 1 94.88 72 ILE A C 1
ATOM 563 O O . ILE A 1 72 ? -10.922 -12.594 8.508 1 94.88 72 ILE A O 1
ATOM 567 N N . THR A 1 73 ? -12.594 -11.852 7.273 1 96.25 73 THR A N 1
ATOM 568 C CA . THR A 1 73 ? -11.828 -10.766 6.688 1 96.25 73 THR A CA 1
ATOM 569 C C . THR A 1 73 ? -11.992 -9.484 7.508 1 96.25 73 THR A C 1
ATOM 571 O O . THR A 1 73 ? -11.219 -8.539 7.352 1 96.25 73 THR A O 1
ATOM 574 N N . GLY A 1 74 ? -13.07 -9.414 8.328 1 95.69 74 GLY A N 1
ATOM 575 C CA . GLY A 1 74 ? -13.375 -8.203 9.078 1 95.69 74 GLY A CA 1
ATOM 576 C C . GLY A 1 74 ? -14.023 -7.125 8.227 1 95.69 74 GLY A C 1
ATOM 577 O O . GLY A 1 74 ? -14.18 -5.988 8.672 1 95.69 74 GLY A O 1
ATOM 578 N N . LEU A 1 75 ? -14.414 -7.43 7.008 1 97.25 75 LEU A N 1
ATOM 579 C CA . LEU A 1 75 ? -15.047 -6.465 6.113 1 97.25 75 LEU A CA 1
ATOM 580 C C . LEU A 1 75 ? -16.562 -6.668 6.074 1 97.25 75 LEU A C 1
ATOM 582 O O . LEU A 1 75 ? -17.031 -7.801 6.055 1 97.25 75 LEU A O 1
ATOM 586 N N . THR A 1 76 ? -17.266 -5.617 6.18 1 97 76 THR A N 1
ATOM 587 C CA . THR A 1 76 ? -18.719 -5.625 6.109 1 97 76 THR A CA 1
ATOM 588 C C . THR A 1 76 ? -19.219 -4.625 5.07 1 97 76 THR A C 1
ATOM 590 O O . THR A 1 76 ? -18.469 -3.736 4.648 1 97 76 THR A O 1
ATOM 593 N N . ASN A 1 77 ? -20.516 -4.812 4.691 1 97.25 77 ASN A N 1
ATOM 594 C CA . ASN A 1 77 ? -21.094 -3.875 3.74 1 97.25 77 ASN A CA 1
ATOM 595 C C . ASN A 1 77 ? -21.109 -2.453 4.293 1 97.25 77 ASN A C 1
ATOM 597 O O . ASN A 1 77 ? -20.891 -1.491 3.555 1 97.25 77 ASN A O 1
ATOM 601 N N . ASP A 1 78 ? -21.328 -2.314 5.555 1 96.25 78 ASP A N 1
ATOM 602 C CA . ASP A 1 78 ? -21.359 -0.993 6.172 1 96.25 78 ASP A CA 1
ATOM 603 C C . ASP A 1 78 ? -19.984 -0.319 6.086 1 96.25 78 ASP A C 1
ATOM 605 O O . ASP A 1 78 ? -19.891 0.867 5.766 1 96.25 78 ASP A O 1
ATOM 609 N N . LEU A 1 79 ? -18.953 -1.049 6.355 1 96.25 79 LEU A N 1
ATOM 610 C CA . LEU A 1 79 ? -17.594 -0.508 6.344 1 96.25 79 LEU A CA 1
ATOM 611 C C . LEU A 1 79 ? -17.203 -0.066 4.941 1 96.25 79 LEU A C 1
ATOM 613 O O . LEU A 1 79 ? -16.438 0.882 4.777 1 96.25 79 LEU A O 1
ATOM 617 N N . LEU A 1 80 ? -17.734 -0.75 3.934 1 97.75 80 LEU A N 1
ATOM 618 C CA . LEU A 1 80 ? -17.281 -0.535 2.564 1 97.75 80 LEU A CA 1
ATOM 619 C C . LEU A 1 80 ? -18.25 0.351 1.8 1 97.75 80 LEU A C 1
ATOM 621 O O . LEU A 1 80 ? -18.094 0.567 0.597 1 97.75 80 LEU A O 1
ATOM 625 N N . GLU A 1 81 ? -19.219 0.883 2.447 1 96.25 81 GLU A N 1
ATOM 626 C CA . GLU A 1 81 ? -20.328 1.581 1.812 1 96.25 81 GLU A CA 1
ATOM 627 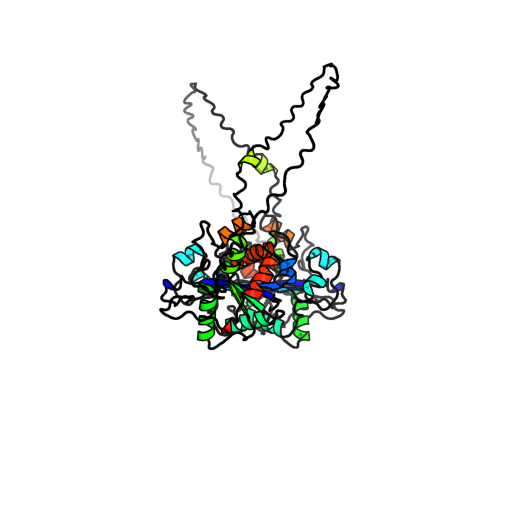C C . GLU A 1 81 ? -19.844 2.756 0.971 1 96.25 81 GLU A C 1
ATOM 629 O O . GLU A 1 81 ? -20.344 2.996 -0.127 1 96.25 81 GLU A O 1
ATOM 634 N N . ASN A 1 82 ? -18.812 3.459 1.443 1 95.12 82 ASN A N 1
ATOM 635 C CA . ASN A 1 82 ? -18.391 4.691 0.782 1 95.12 82 ASN A CA 1
ATOM 636 C C . ASN A 1 82 ? -17.172 4.465 -0.095 1 95.12 82 ASN A C 1
ATOM 638 O O . ASN A 1 82 ? -16.625 5.414 -0.667 1 95.12 82 ASN A O 1
ATOM 642 N N . GLU A 1 83 ? -16.734 3.24 -0.133 1 98.12 83 GLU A N 1
ATOM 643 C CA . GLU A 1 83 ? -15.656 2.902 -1.064 1 98.12 83 GLU A CA 1
ATOM 644 C C . GLU A 1 83 ? -16.172 2.836 -2.498 1 98.12 83 GLU A C 1
ATOM 646 O O . GLU A 1 83 ? -17.375 2.635 -2.727 1 98.12 83 GLU A O 1
ATOM 651 N N . THR A 1 84 ? -15.32 3.027 -3.434 1 98.25 84 THR A N 1
ATOM 652 C CA . THR A 1 84 ? -15.703 2.949 -4.836 1 98.25 84 THR A CA 1
ATOM 653 C C . THR A 1 84 ? -15.922 1.498 -5.258 1 98.25 84 THR A C 1
ATOM 655 O O . THR A 1 84 ? -15.328 0.583 -4.68 1 98.25 84 THR A O 1
ATOM 658 N N . ALA A 1 85 ? -16.797 1.27 -6.176 1 98 85 ALA A N 1
ATOM 659 C CA . ALA A 1 85 ? -16.969 -0.047 -6.785 1 98 85 ALA A CA 1
ATOM 660 C C . ALA A 1 85 ? -15.844 -0.338 -7.777 1 98 85 ALA A C 1
ATOM 662 O O . ALA A 1 85 ? -15.117 0.57 -8.18 1 98 85 ALA A O 1
ATOM 663 N N . PHE A 1 86 ? -15.695 -1.579 -8.062 1 98.12 86 PHE A N 1
ATOM 664 C CA . PHE A 1 86 ? -14.758 -1.917 -9.125 1 98.12 86 PHE A CA 1
ATOM 665 C C . PHE A 1 86 ? -15.227 -1.342 -10.461 1 98.12 86 PHE A C 1
ATOM 667 O O . PHE A 1 86 ? -16.234 -1.778 -11.008 1 98.12 86 PHE A O 1
ATOM 674 N N . ASN A 1 87 ? -14.539 -0.344 -10.945 1 98 87 ASN A N 1
ATOM 675 C CA . ASN A 1 87 ? -14.922 0.354 -12.172 1 98 87 ASN A CA 1
ATOM 676 C C . ASN A 1 87 ? -13.703 0.675 -13.039 1 98 87 ASN A C 1
ATOM 678 O O . ASN A 1 87 ? -12.617 0.15 -12.805 1 98 87 ASN A O 1
ATOM 682 N N . LEU A 1 88 ? -13.93 1.439 -14.031 1 97.88 88 LEU A N 1
ATOM 683 C CA . LEU A 1 88 ? -12.883 1.748 -15.008 1 97.88 88 LEU A CA 1
ATOM 684 C C . LEU A 1 88 ? -11.734 2.496 -14.344 1 97.88 88 LEU A C 1
ATOM 686 O O . LEU A 1 88 ? -10.57 2.293 -14.703 1 97.88 88 LEU A O 1
ATOM 690 N N . ASN A 1 89 ? -12 3.367 -13.398 1 97.75 89 ASN A N 1
ATOM 691 C CA . ASN A 1 89 ? -10.953 4.098 -12.695 1 97.75 89 ASN A CA 1
ATOM 692 C C . ASN A 1 89 ? -10.055 3.158 -11.891 1 97.75 89 ASN A C 1
ATOM 694 O O . ASN A 1 89 ? -8.844 3.375 -11.805 1 97.75 89 ASN A O 1
ATOM 698 N N . VAL A 1 90 ? -10.703 2.162 -11.297 1 98.56 90 VAL A N 1
ATOM 699 C CA . VAL A 1 90 ? -9.938 1.159 -10.562 1 98.56 90 VAL A CA 1
ATOM 700 C C . VAL A 1 90 ? -9.008 0.413 -11.523 1 98.56 90 VAL A C 1
ATOM 702 O O . VAL A 1 90 ? -7.82 0.253 -11.25 1 98.56 90 VAL A O 1
ATOM 705 N N . PHE A 1 91 ? -9.562 -0.003 -12.648 1 98.56 91 PHE A N 1
ATOM 706 C CA . PHE A 1 91 ? -8.758 -0.674 -13.656 1 98.56 91 PHE A CA 1
ATOM 707 C C . PHE A 1 91 ? -7.594 0.21 -14.102 1 98.56 91 PHE A C 1
ATOM 709 O O . PHE A 1 91 ? -6.453 -0.25 -14.188 1 98.56 91 PHE A O 1
ATOM 716 N N . ASN A 1 92 ? -7.91 1.464 -14.398 1 97.88 92 ASN A N 1
ATOM 717 C CA . ASN A 1 92 ? -6.887 2.398 -14.852 1 97.88 92 ASN A CA 1
ATOM 718 C C . ASN A 1 92 ? -5.773 2.553 -13.82 1 97.88 92 ASN A C 1
ATOM 720 O O . ASN A 1 92 ? -4.598 2.65 -14.18 1 97.88 92 ASN A O 1
ATOM 724 N N . THR A 1 93 ? -6.145 2.615 -12.625 1 98.5 93 THR A N 1
ATOM 725 C CA . THR A 1 93 ? -5.164 2.74 -11.555 1 98.5 93 THR A CA 1
ATOM 726 C C . THR A 1 93 ? -4.285 1.496 -11.477 1 98.5 93 THR A C 1
ATOM 728 O O . THR A 1 93 ? -3.062 1.6 -11.352 1 98.5 93 THR A O 1
ATOM 731 N N . ILE A 1 94 ? -4.883 0.281 -11.547 1 98.69 94 ILE A N 1
ATOM 732 C CA . ILE A 1 94 ? -4.148 -0.98 -11.531 1 98.69 94 ILE A CA 1
ATOM 733 C C . ILE A 1 94 ? -3.17 -1.018 -12.703 1 98.69 94 ILE A C 1
ATOM 735 O O . ILE A 1 94 ? -1.987 -1.32 -12.523 1 98.69 94 ILE A O 1
ATOM 739 N N . ASN A 1 95 ? -3.689 -0.671 -13.859 1 98.31 95 ASN A N 1
ATOM 740 C CA . ASN A 1 95 ? -2.883 -0.708 -15.078 1 98.31 95 ASN A CA 1
ATOM 741 C C . ASN A 1 95 ? -1.715 0.271 -15 1 98.31 95 ASN A C 1
ATOM 743 O O . ASN A 1 95 ? -0.588 -0.073 -15.359 1 98.31 95 ASN A O 1
ATOM 747 N N . SER A 1 96 ? -1.971 1.494 -14.602 1 98.12 96 SER A N 1
ATOM 748 C CA . SER A 1 96 ? -0.924 2.5 -14.461 1 98.12 96 SER A CA 1
ATOM 749 C C . SER A 1 96 ? 0.127 2.068 -13.445 1 98.12 96 SER A C 1
ATOM 751 O O . SER A 1 96 ? 1.322 2.293 -13.641 1 98.12 96 SER A O 1
ATOM 753 N N . TYR A 1 97 ? -0.351 1.454 -12.352 1 98.69 97 TYR A N 1
ATOM 754 C CA . TYR A 1 97 ? 0.554 0.963 -11.32 1 98.69 97 TYR A CA 1
ATOM 755 C C . TYR A 1 97 ? 1.508 -0.083 -11.883 1 98.69 97 TYR A C 1
ATOM 757 O O . TYR A 1 97 ? 2.719 -0.01 -11.656 1 98.69 97 TYR A O 1
ATOM 765 N N . LEU A 1 98 ? 0.969 -0.999 -12.617 1 98.69 98 LEU A N 1
ATOM 766 C CA . LEU A 1 98 ? 1.772 -2.088 -13.164 1 98.69 98 LEU A CA 1
ATOM 767 C C . LEU A 1 98 ? 2.779 -1.564 -14.18 1 98.69 98 LEU A C 1
ATOM 769 O O . LEU A 1 98 ? 3.869 -2.123 -14.328 1 98.69 98 LEU A O 1
ATOM 773 N N . GLU A 1 99 ? 2.465 -0.476 -14.828 1 97.81 99 GLU A N 1
ATOM 774 C CA . GLU A 1 99 ? 3.324 0.107 -15.852 1 97.81 99 GLU A CA 1
ATOM 775 C C . GLU A 1 99 ? 4.547 0.774 -15.234 1 97.81 99 GLU A C 1
ATOM 777 O O . GLU A 1 99 ? 5.504 1.106 -15.938 1 97.81 99 GLU A O 1
ATOM 782 N N . LEU A 1 100 ? 4.574 0.945 -14.016 1 98.56 100 LEU A N 1
ATOM 783 C CA . LEU A 1 100 ? 5.66 1.646 -13.344 1 98.56 100 LEU A CA 1
ATOM 784 C C . LEU A 1 100 ? 6.867 0.728 -13.156 1 98.56 100 LEU A C 1
ATOM 786 O O . LEU A 1 100 ? 7.953 1.188 -12.812 1 98.56 100 LEU A O 1
ATOM 790 N N . PHE A 1 101 ? 6.656 -0.554 -13.398 1 98.56 101 PHE A N 1
ATOM 791 C CA . PHE A 1 101 ? 7.68 -1.507 -12.984 1 98.56 101 PHE A CA 1
ATOM 792 C C . PHE A 1 101 ? 8.5 -1.97 -14.18 1 98.56 101 PHE A C 1
ATOM 794 O O . PHE A 1 101 ? 8 -1.993 -15.312 1 98.56 101 PHE A O 1
ATOM 801 N N . GLN A 1 102 ? 9.742 -2.328 -13.844 1 97.81 102 GLN A N 1
ATOM 802 C CA . GLN A 1 102 ? 10.594 -2.93 -14.859 1 97.81 102 GLN A CA 1
ATOM 803 C C . GLN A 1 102 ? 10.008 -4.242 -15.367 1 97.81 102 GLN A C 1
ATOM 805 O O . GLN A 1 102 ? 9.609 -5.098 -14.57 1 97.81 102 GLN A O 1
ATOM 810 N N . LYS A 1 103 ? 9.906 -4.41 -16.625 1 97.38 103 LYS A N 1
ATOM 811 C CA . LYS A 1 103 ? 9.391 -5.613 -17.266 1 97.38 103 LYS A CA 1
ATOM 812 C C . LYS A 1 103 ? 10.492 -6.652 -17.453 1 97.38 103 LYS A C 1
ATOM 814 O O . LYS A 1 103 ? 11.664 -6.305 -17.547 1 97.38 103 LYS A O 1
ATOM 819 N N . PRO A 1 104 ? 10.117 -7.867 -17.578 1 98.25 104 PRO A N 1
ATOM 820 C CA . PRO A 1 104 ? 8.797 -8.5 -17.5 1 98.25 104 PRO A CA 1
ATOM 821 C C . PRO A 1 104 ? 8.234 -8.516 -16.078 1 98.25 104 PRO A C 1
ATOM 823 O O . PRO A 1 104 ? 8.984 -8.711 -15.125 1 98.25 104 PRO A O 1
ATOM 826 N N . VAL A 1 105 ? 6.98 -8.211 -15.977 1 98.69 105 VAL A N 1
ATOM 827 C CA . VAL A 1 105 ? 6.23 -8.234 -14.727 1 98.69 105 VAL A CA 1
ATOM 828 C C . VAL A 1 105 ? 5.438 -9.531 -14.617 1 98.69 105 VAL A C 1
ATOM 830 O O . VAL A 1 105 ? 4.789 -9.953 -15.578 1 98.69 105 VAL A O 1
ATOM 833 N N . CYS A 1 106 ? 5.504 -10.18 -13.453 1 98.88 106 CYS A N 1
ATOM 834 C CA . CYS A 1 106 ? 4.758 -11.406 -13.219 1 98.88 106 CYS A CA 1
ATOM 835 C C . CYS A 1 106 ? 3.883 -11.281 -11.977 1 98.88 106 CYS A C 1
ATOM 837 O O . CYS A 1 106 ? 4.387 -11.031 -10.883 1 98.88 106 CYS A O 1
ATOM 839 N N . LEU A 1 107 ? 2.588 -11.469 -12.195 1 98.94 107 LEU A N 1
ATOM 840 C CA . LEU A 1 107 ? 1.657 -11.531 -11.07 1 98.94 107 LEU A CA 1
ATOM 841 C C . LEU A 1 107 ? 1.767 -12.859 -10.344 1 98.94 107 LEU A C 1
ATOM 843 O O . LEU A 1 107 ? 1.784 -13.922 -10.977 1 98.94 107 LEU A O 1
ATOM 847 N N . ILE A 1 108 ? 1.897 -12.805 -9 1 98.94 108 ILE A N 1
ATOM 848 C CA . ILE A 1 108 ? 1.996 -14.008 -8.172 1 98.94 108 ILE A CA 1
ATOM 849 C C . ILE A 1 108 ? 0.828 -14.055 -7.191 1 98.94 108 ILE A C 1
ATOM 851 O O . ILE A 1 108 ? 0.563 -13.078 -6.488 1 98.94 108 ILE A O 1
ATOM 855 N N . ALA A 1 109 ? 0.128 -15.125 -7.141 1 98.75 109 ALA A N 1
ATOM 856 C CA . ALA A 1 109 ? -0.961 -15.273 -6.176 1 98.75 109 ALA A CA 1
ATOM 857 C C . ALA A 1 109 ? -1.02 -16.688 -5.621 1 98.75 109 ALA A C 1
ATOM 859 O O . ALA A 1 109 ? -0.796 -17.656 -6.352 1 98.75 109 ALA A O 1
ATOM 860 N N . GLN A 1 110 ? -1.286 -16.797 -4.285 1 98.12 110 GLN A N 1
ATOM 861 C CA . GLN A 1 110 ? -1.51 -18.094 -3.645 1 98.12 110 GLN A CA 1
ATOM 862 C C . GLN A 1 110 ? -2.814 -18.719 -4.121 1 98.12 110 GLN A C 1
ATOM 864 O O . GLN A 1 110 ? -3.896 -18.172 -3.889 1 98.12 110 GLN A O 1
ATOM 869 N N . ASN A 1 111 ? -2.676 -19.891 -4.801 1 96.56 111 ASN A N 1
ATOM 870 C CA . ASN A 1 111 ? -3.826 -20.516 -5.438 1 96.56 111 ASN A CA 1
ATOM 871 C C . ASN A 1 111 ? -4.457 -19.609 -6.488 1 96.56 111 ASN A C 1
ATOM 873 O O . ASN A 1 111 ? -5.68 -19.578 -6.633 1 96.56 111 ASN A O 1
ATOM 877 N N . GLY A 1 112 ? -3.66 -18.875 -7.129 1 97.31 112 GLY A N 1
ATOM 878 C CA . GLY A 1 112 ? -4.086 -17.828 -8.031 1 97.31 112 GLY A CA 1
ATOM 879 C C . GLY A 1 112 ? -4.844 -18.344 -9.242 1 97.31 112 GLY A C 1
ATOM 880 O O . GLY A 1 112 ? -5.777 -17.688 -9.719 1 97.31 112 GLY A O 1
ATOM 881 N N . HIS A 1 113 ? -4.488 -19.469 -9.758 1 95.56 113 HIS A N 1
ATOM 882 C CA . HIS A 1 113 ? -5.09 -19.984 -10.977 1 95.56 113 HIS A CA 1
ATOM 883 C C . HIS A 1 113 ? -6.551 -20.359 -10.75 1 95.56 113 HIS A C 1
ATOM 885 O O . HIS A 1 113 ? -7.352 -20.375 -11.688 1 95.56 113 HIS A O 1
ATOM 891 N N . THR A 1 114 ? -6.91 -20.641 -9.531 1 92.62 114 THR A N 1
ATOM 892 C CA . THR A 1 114 ? -8.258 -21.125 -9.25 1 92.62 114 THR A CA 1
ATOM 893 C C . THR A 1 114 ? -9.078 -20.047 -8.547 1 92.62 114 THR A C 1
ATOM 895 O O . THR A 1 114 ? -10.289 -20.203 -8.359 1 92.62 114 THR A O 1
ATOM 898 N N . PHE A 1 115 ? -8.406 -18.953 -8.188 1 94.31 115 PHE A N 1
ATOM 899 C CA . PHE A 1 115 ? -9.148 -17.984 -7.383 1 94.31 115 PHE A CA 1
ATOM 900 C C . PHE A 1 115 ? -8.891 -16.578 -7.875 1 94.31 115 PHE A C 1
ATOM 902 O O . PHE A 1 115 ? -9.617 -16.062 -8.734 1 94.31 115 PHE A O 1
ATOM 909 N N . ASP A 1 116 ? -7.777 -15.961 -7.594 1 97.25 116 ASP A N 1
ATOM 910 C CA . ASP A 1 116 ? -7.512 -14.539 -7.797 1 97.25 116 ASP A CA 1
ATOM 911 C C . ASP A 1 116 ? -7.543 -14.18 -9.281 1 97.25 116 ASP A C 1
ATOM 913 O O . ASP A 1 116 ? -8.18 -13.203 -9.672 1 97.25 116 ASP A O 1
ATOM 917 N N . PHE A 1 117 ? -6.848 -14.969 -10.055 1 97.62 117 PHE A N 1
ATOM 918 C CA . PHE A 1 117 ? -6.652 -14.609 -11.453 1 97.62 117 PHE A CA 1
ATOM 919 C C . PHE A 1 117 ? -7.969 -14.664 -12.219 1 97.62 117 PHE A C 1
ATOM 921 O O . PHE A 1 117 ? -8.352 -13.695 -12.883 1 97.62 117 PHE A O 1
ATOM 928 N N . PRO A 1 118 ? -8.734 -15.719 -12.117 1 95.75 118 PRO A N 1
ATOM 929 C CA . PRO A 1 118 ? -10.008 -15.75 -12.836 1 95.75 118 PRO A CA 1
ATOM 930 C C . PRO A 1 118 ? -10.977 -14.656 -12.367 1 95.75 118 PRO A C 1
ATOM 932 O O . PRO A 1 118 ? -11.734 -14.117 -13.172 1 95.75 118 PRO A O 1
ATOM 935 N N . ILE A 1 119 ? -10.984 -14.383 -11.07 1 96.12 119 ILE A N 1
ATOM 936 C CA . ILE A 1 119 ? -11.875 -13.367 -10.531 1 96.12 119 ILE A CA 1
ATOM 937 C C . ILE A 1 119 ? -11.477 -11.984 -11.055 1 96.12 119 ILE A C 1
ATOM 939 O O . ILE A 1 119 ? -12.336 -11.211 -11.492 1 96.12 119 ILE A O 1
ATOM 943 N N . LEU A 1 120 ? -10.219 -11.711 -10.984 1 97.62 120 LEU A N 1
ATOM 944 C CA . LEU A 1 120 ? -9.719 -10.438 -11.492 1 97.62 120 LEU A CA 1
ATOM 945 C C . LEU A 1 120 ? -10.016 -10.289 -12.984 1 97.62 120 LEU A C 1
ATOM 947 O O . LEU A 1 120 ? -10.477 -9.234 -13.43 1 97.62 120 LEU A O 1
ATOM 951 N N . LYS A 1 121 ? -9.742 -11.328 -13.719 1 96.62 121 LYS A N 1
ATOM 952 C CA . LYS A 1 121 ? -10 -11.344 -15.156 1 96.62 121 LYS A CA 1
ATOM 953 C C . LYS A 1 121 ? -11.477 -11.07 -15.445 1 96.62 121 LYS A C 1
ATOM 955 O O . LYS A 1 121 ? -11.797 -10.312 -16.359 1 96.62 121 LYS A O 1
ATOM 960 N N . TYR A 1 122 ? -12.305 -11.672 -14.734 1 95.31 122 TYR A N 1
ATOM 961 C CA . TYR A 1 122 ? -13.742 -11.477 -14.875 1 95.31 122 TYR A CA 1
ATOM 962 C C . TYR A 1 122 ? -14.109 -10.008 -14.711 1 95.31 122 TYR A C 1
ATOM 964 O O . TYR A 1 122 ? -14.859 -9.453 -15.516 1 95.31 122 TYR A O 1
ATOM 972 N N . HIS A 1 123 ? -13.617 -9.359 -13.719 1 96.25 123 HIS A N 1
ATOM 973 C CA . HIS A 1 123 ? -13.938 -7.957 -13.445 1 96.25 123 HIS A CA 1
ATOM 974 C C . HIS A 1 123 ? -13.398 -7.047 -14.547 1 96.25 123 HIS A C 1
ATOM 976 O O . HIS A 1 123 ? -14.031 -6.051 -14.898 1 96.25 123 HIS A O 1
ATOM 982 N N . PHE A 1 124 ? -12.211 -7.387 -15.062 1 97.62 124 PHE A N 1
ATOM 983 C CA . PHE A 1 124 ? -11.672 -6.633 -16.188 1 97.62 124 PHE A CA 1
ATOM 984 C C . PHE A 1 124 ? -12.555 -6.785 -17.422 1 97.62 124 PHE A C 1
ATOM 986 O O . PHE A 1 124 ? -12.859 -5.805 -18.094 1 97.62 124 PHE A O 1
ATOM 993 N N . GLU A 1 125 ? -13 -7.93 -17.688 1 95.81 125 GLU A N 1
ATOM 994 C CA . GLU A 1 125 ? -13.812 -8.211 -18.859 1 95.81 125 GLU A CA 1
ATOM 995 C C . GLU A 1 125 ? -15.164 -7.512 -18.781 1 95.81 125 GLU A C 1
ATOM 997 O O . GLU A 1 125 ? -15.695 -7.059 -19.797 1 95.81 125 GLU A O 1
ATOM 1002 N N . LEU A 1 126 ? -15.719 -7.449 -17.578 1 93.81 126 LEU A N 1
ATOM 1003 C CA . LEU A 1 126 ? -16.969 -6.727 -17.391 1 93.81 126 LEU A CA 1
ATOM 1004 C C . LEU A 1 126 ? -16.844 -5.281 -17.844 1 93.81 126 LEU A C 1
ATOM 1006 O O . LEU A 1 126 ? -17.812 -4.668 -18.281 1 93.81 126 LEU A O 1
ATOM 1010 N N . LEU A 1 127 ? -15.664 -4.777 -17.781 1 96.75 127 LEU A N 1
ATOM 1011 C CA . LEU A 1 127 ? -15.406 -3.389 -18.156 1 96.75 127 LEU A CA 1
ATOM 1012 C C . LEU A 1 127 ? -14.875 -3.293 -19.578 1 96.75 127 LEU A C 1
ATOM 1014 O O . LEU A 1 127 ? -14.484 -2.211 -20.031 1 96.75 127 LEU A O 1
ATOM 1018 N N . ASN A 1 128 ? -14.734 -4.395 -20.234 1 97.56 128 ASN A N 1
ATOM 1019 C CA . ASN A 1 128 ? -14.164 -4.469 -21.578 1 97.56 128 ASN A CA 1
ATOM 1020 C C . ASN A 1 128 ? -12.727 -3.961 -21.609 1 97.56 128 ASN A C 1
ATOM 1022 O O . ASN A 1 128 ? -12.352 -3.219 -22.516 1 97.56 128 ASN A O 1
ATOM 1026 N N . CYS A 1 129 ? -12.023 -4.273 -20.547 1 97.56 129 CYS A N 1
ATOM 1027 C CA . CYS A 1 129 ? -10.617 -3.922 -20.438 1 97.56 129 CYS A CA 1
ATOM 1028 C C . CYS A 1 129 ? -9.75 -5.168 -20.266 1 97.56 129 CYS A C 1
ATOM 1030 O O . CYS A 1 129 ? -10.266 -6.238 -19.938 1 97.56 129 CYS A O 1
ATOM 1032 N N . ALA A 1 130 ? -8.477 -4.996 -20.625 1 97.81 130 ALA A N 1
ATOM 1033 C CA . ALA A 1 130 ? -7.5 -6.07 -20.453 1 97.81 130 ALA A CA 1
ATOM 1034 C C . ALA A 1 130 ? -6.125 -5.508 -20.109 1 97.81 130 ALA A C 1
ATOM 1036 O O . ALA A 1 130 ? -5.754 -4.426 -20.578 1 97.81 130 ALA A O 1
ATOM 1037 N N . LEU A 1 131 ? -5.422 -6.27 -19.297 1 97.81 131 LEU A N 1
ATOM 1038 C CA . LEU A 1 131 ? -4.027 -5.91 -19.078 1 97.81 131 LEU A CA 1
ATOM 1039 C C . LEU A 1 131 ? -3.197 -6.109 -20.344 1 97.81 131 LEU A C 1
ATOM 1041 O O . LEU A 1 131 ? -3.594 -6.859 -21.234 1 97.81 131 LEU A O 1
ATOM 1045 N N . PRO A 1 132 ? -2.043 -5.41 -20.359 1 97.12 132 PRO A N 1
ATOM 1046 C CA . PRO A 1 132 ? -1.134 -5.664 -21.484 1 97.12 132 PRO A CA 1
ATOM 1047 C C . PRO A 1 132 ? -0.756 -7.137 -21.609 1 97.12 132 PRO A C 1
ATOM 1049 O O . PRO A 1 132 ? -0.605 -7.832 -20.609 1 97.12 132 PRO A O 1
ATOM 1052 N N . LYS A 1 133 ? -0.448 -7.59 -22.844 1 96.94 133 LYS A N 1
ATOM 1053 C CA . LYS A 1 133 ? -0.222 -9 -23.141 1 96.94 133 LYS A CA 1
ATOM 1054 C C . LYS A 1 133 ? 1.099 -9.484 -22.547 1 96.94 133 LYS A C 1
ATOM 1056 O O . LYS A 1 133 ? 1.319 -10.688 -22.422 1 96.94 133 LYS A O 1
ATOM 1061 N N . ASP A 1 134 ? 1.893 -8.555 -22.234 1 97.25 134 ASP A N 1
ATOM 1062 C CA . ASP A 1 134 ? 3.219 -8.945 -21.766 1 97.25 134 ASP A CA 1
ATOM 1063 C C . ASP A 1 134 ? 3.225 -9.156 -20.25 1 97.25 134 ASP A C 1
ATOM 1065 O O . ASP A 1 134 ? 4.258 -9.5 -19.672 1 97.25 134 ASP A O 1
ATOM 1069 N N . ILE A 1 135 ? 2.061 -8.977 -19.578 1 98.56 135 ILE A N 1
ATOM 1070 C CA . ILE A 1 135 ? 1.954 -9.281 -18.156 1 98.56 135 ILE A CA 1
ATOM 1071 C C . ILE A 1 135 ? 1.834 -10.789 -17.953 1 98.56 135 ILE A C 1
ATOM 1073 O O . ILE A 1 135 ? 0.988 -11.438 -18.578 1 98.56 135 ILE A O 1
ATOM 1077 N N . LEU A 1 136 ? 2.691 -11.328 -17.125 1 98.62 136 LEU A N 1
ATOM 1078 C CA . LEU A 1 136 ? 2.707 -12.758 -16.828 1 98.62 136 LEU A CA 1
ATOM 1079 C C . LEU A 1 136 ? 2.066 -13.047 -15.477 1 98.62 136 LEU A C 1
ATOM 1081 O O . LEU A 1 136 ? 1.787 -12.125 -14.711 1 98.62 136 LEU A O 1
ATOM 1085 N N . CYS A 1 137 ? 1.759 -14.328 -15.211 1 98.62 137 CYS A N 1
ATOM 1086 C CA . CYS A 1 137 ? 1.282 -14.727 -13.891 1 98.62 137 CYS A CA 1
ATOM 1087 C C . CYS A 1 137 ? 1.738 -16.141 -13.547 1 98.62 137 CYS A C 1
ATOM 1089 O O . CYS A 1 137 ? 2.023 -16.938 -14.445 1 98.62 137 CYS A O 1
ATOM 1091 N N . ALA A 1 138 ? 1.865 -16.422 -12.297 1 98.5 138 ALA A N 1
ATOM 1092 C CA . ALA A 1 138 ? 2.252 -17.719 -11.75 1 98.5 138 ALA A CA 1
ATOM 1093 C C . ALA A 1 138 ? 1.619 -17.938 -10.375 1 98.5 138 ALA A C 1
ATOM 1095 O O . ALA A 1 138 ? 1.251 -16.984 -9.695 1 98.5 138 ALA A O 1
ATOM 1096 N N . ASP A 1 139 ? 1.492 -19.156 -9.992 1 98.5 139 ASP A N 1
ATOM 1097 C CA . ASP A 1 139 ? 0.787 -19.531 -8.773 1 98.5 139 ASP A CA 1
ATOM 1098 C C . ASP A 1 139 ? 1.768 -19.922 -7.672 1 98.5 139 ASP A C 1
ATOM 1100 O O . ASP A 1 139 ? 2.416 -20.969 -7.754 1 98.5 139 ASP A O 1
ATOM 1104 N N . SER A 1 140 ? 1.768 -19.188 -6.605 1 98.44 140 SER A N 1
ATOM 1105 C CA . SER A 1 140 ? 2.748 -19.422 -5.555 1 98.44 140 SER A CA 1
ATOM 1106 C C . SER A 1 140 ? 2.43 -20.703 -4.789 1 98.44 140 SER A C 1
ATOM 1108 O O . SER A 1 140 ? 3.32 -21.312 -4.199 1 98.44 140 SER A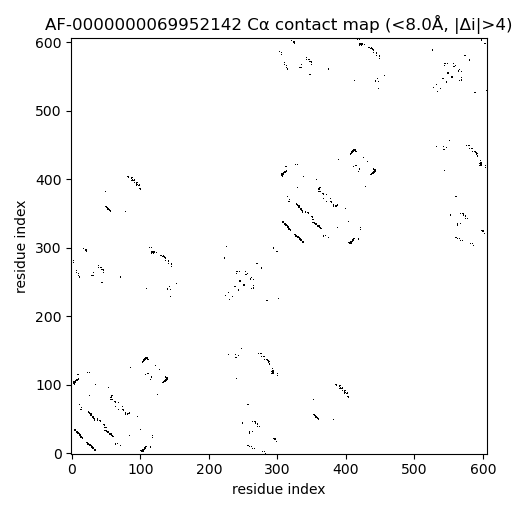 O 1
ATOM 1110 N N . LEU A 1 141 ? 1.126 -21.141 -4.777 1 97.75 141 LEU A N 1
ATOM 1111 C CA . LEU A 1 141 ? 0.81 -22.422 -4.152 1 97.75 141 LEU A CA 1
ATOM 1112 C C . LEU A 1 141 ? 1.574 -23.562 -4.82 1 97.75 141 LEU A C 1
ATOM 1114 O O . LEU A 1 141 ? 2.146 -24.406 -4.141 1 97.75 141 LEU A O 1
ATOM 1118 N N . TYR A 1 142 ? 1.569 -23.547 -6.156 1 97 142 TYR A N 1
ATOM 1119 C CA . TYR A 1 142 ? 2.314 -24.547 -6.91 1 97 142 TYR A CA 1
ATOM 1120 C C . TYR A 1 142 ? 3.803 -24.469 -6.59 1 97 142 TYR A C 1
ATOM 1122 O O . TYR A 1 142 ? 4.445 -25.5 -6.375 1 97 142 TYR A O 1
ATOM 1130 N N . ALA A 1 143 ? 4.285 -23.266 -6.555 1 97.62 143 ALA A N 1
ATOM 1131 C CA . ALA A 1 143 ? 5.707 -23.062 -6.285 1 97.62 143 ALA A CA 1
ATOM 1132 C C . ALA A 1 143 ? 6.09 -23.609 -4.914 1 97.62 143 ALA A C 1
ATOM 1134 O O . ALA A 1 143 ? 7.047 -24.375 -4.785 1 97.62 143 ALA A O 1
ATOM 1135 N N . PHE A 1 144 ? 5.367 -23.203 -3.902 1 97.31 144 PHE A N 1
ATOM 1136 C CA . PHE A 1 144 ? 5.684 -23.578 -2.531 1 97.31 144 PHE A CA 1
ATOM 1137 C C . PHE A 1 144 ? 5.547 -25.078 -2.34 1 97.31 144 PHE A C 1
ATOM 1139 O O . PHE A 1 144 ? 6.293 -25.688 -1.569 1 97.31 144 PHE A O 1
ATOM 1146 N N . TYR A 1 145 ? 4.637 -25.688 -3.004 1 95.62 145 TYR A N 1
ATOM 1147 C CA . TYR A 1 145 ? 4.496 -27.141 -2.963 1 95.62 145 TYR A CA 1
ATOM 1148 C C . TYR A 1 145 ? 5.703 -27.812 -3.598 1 95.62 145 TYR A C 1
ATOM 1150 O O . TYR A 1 145 ? 6.324 -28.688 -2.984 1 95.62 145 TYR A O 1
ATOM 1158 N N . ASP A 1 146 ? 5.977 -27.422 -4.789 1 95.19 146 ASP A N 1
ATOM 1159 C CA . ASP A 1 146 ? 7.059 -28.047 -5.535 1 95.19 146 ASP A CA 1
ATOM 1160 C C . ASP A 1 146 ? 8.398 -27.875 -4.82 1 95.19 146 ASP A C 1
ATOM 1162 O O . ASP A 1 146 ? 9.242 -28.766 -4.84 1 95.19 146 ASP A O 1
ATOM 1166 N N . LEU A 1 147 ? 8.594 -26.75 -4.211 1 94.94 147 LEU A N 1
ATOM 1167 C CA . LEU A 1 147 ? 9.859 -26.422 -3.568 1 94.94 147 LEU A CA 1
ATOM 1168 C C . LEU A 1 147 ? 9.938 -27.047 -2.178 1 94.94 147 LEU A C 1
ATOM 1170 O O . LEU A 1 147 ? 11.031 -27.328 -1.676 1 94.94 147 LEU A O 1
ATOM 1174 N N . GLY A 1 148 ? 8.789 -27.234 -1.529 1 91.25 148 GLY A N 1
ATOM 1175 C CA . GLY A 1 148 ? 8.781 -27.625 -0.128 1 91.25 148 GLY A CA 1
ATOM 1176 C C . GLY A 1 148 ? 8.414 -29.078 0.086 1 91.25 148 GLY A C 1
ATOM 1177 O O . GLY A 1 148 ? 8.492 -29.594 1.206 1 91.25 148 GLY A O 1
ATOM 1178 N N . LYS A 1 149 ? 7.93 -29.797 -0.859 1 83.56 149 LYS A N 1
ATOM 1179 C CA . LYS A 1 149 ? 7.363 -31.141 -0.663 1 83.56 149 LYS A CA 1
ATOM 1180 C C . LYS A 1 149 ? 8.43 -32.125 -0.208 1 83.56 149 LYS A C 1
ATOM 1182 O O . LYS A 1 149 ? 8.133 -33.094 0.508 1 83.56 149 LYS A O 1
ATOM 1187 N N . ASP A 1 150 ? 9.664 -31.938 -0.588 1 76.81 150 ASP A N 1
ATOM 1188 C CA . ASP A 1 150 ? 10.703 -32.906 -0.208 1 76.81 150 ASP A CA 1
ATOM 1189 C C . ASP A 1 150 ? 11.438 -32.438 1.049 1 76.81 150 ASP A C 1
ATOM 1191 O O . ASP A 1 150 ? 12.391 -33.062 1.491 1 76.81 150 ASP A O 1
ATOM 1195 N N . GLU A 1 151 ? 10.938 -31.266 1.537 1 69.56 151 GLU A N 1
ATOM 1196 C CA . GLU A 1 151 ? 11.641 -30.734 2.707 1 69.56 151 GLU A CA 1
ATOM 1197 C C . GLU A 1 151 ? 11.086 -31.344 3.996 1 69.56 151 GLU A C 1
ATOM 1199 O O . GLU A 1 151 ? 9.883 -31.562 4.117 1 69.56 151 GLU A O 1
ATOM 1204 N N . PRO A 1 152 ? 12.055 -31.938 4.828 1 58.38 152 PRO A N 1
ATOM 1205 C CA . PRO A 1 152 ? 11.594 -32.5 6.105 1 58.38 152 PRO A CA 1
ATOM 1206 C C . PRO A 1 152 ? 10.75 -31.5 6.902 1 58.38 152 PRO A C 1
ATOM 1208 O O . PRO A 1 152 ? 10.984 -30.281 6.836 1 58.38 152 PRO A O 1
ATOM 1211 N N . ALA A 1 153 ? 9.492 -31.828 7.164 1 51.34 153 ALA A N 1
ATOM 1212 C CA . ALA A 1 153 ? 8.625 -30.969 7.965 1 51.34 153 ALA A CA 1
ATOM 1213 C C . ALA A 1 153 ? 9.383 -30.375 9.141 1 51.34 153 ALA A C 1
ATOM 1215 O O . ALA A 1 153 ? 10.133 -31.078 9.828 1 51.34 153 ALA A O 1
ATOM 1216 N N . PHE A 1 154 ? 9.727 -29.203 9.125 1 48.78 154 PHE A N 1
ATOM 1217 C CA . PHE A 1 154 ? 10.266 -28.609 10.336 1 48.78 154 PHE A CA 1
ATOM 1218 C C . PHE A 1 154 ? 9.422 -28.984 11.555 1 48.78 154 PHE A C 1
ATOM 1220 O O . PHE A 1 154 ? 8.219 -28.719 11.586 1 48.78 154 PHE A O 1
ATOM 1227 N N . LEU A 1 155 ? 9.609 -30.109 12.164 1 44.22 155 LEU A N 1
ATOM 1228 C CA . LEU A 1 155 ? 8.992 -30.344 13.469 1 44.22 155 LEU A CA 1
ATOM 1229 C C . LEU A 1 155 ? 9.148 -29.109 14.359 1 44.22 155 LEU A C 1
ATOM 1231 O O . LEU A 1 155 ? 10.219 -28.516 14.414 1 44.22 155 LEU A O 1
ATOM 1235 N N . PRO A 1 156 ? 8.07 -28.406 14.594 1 42.28 156 PRO A N 1
ATOM 1236 C CA . PRO A 1 156 ? 8.219 -27.344 15.586 1 42.28 156 PRO A CA 1
ATOM 1237 C C . PRO A 1 156 ? 9.297 -27.641 16.625 1 42.28 156 PRO A C 1
ATOM 1239 O O . PRO A 1 156 ? 9.531 -28.797 16.969 1 42.28 156 PRO A O 1
ATOM 1242 N N . ILE A 1 157 ? 10.344 -26.906 16.781 1 37.25 157 ILE A N 1
ATOM 1243 C CA . ILE A 1 157 ? 11.203 -27.062 17.953 1 37.25 157 ILE A CA 1
ATOM 1244 C C . ILE A 1 157 ? 10.352 -27.438 19.156 1 37.25 157 ILE A C 1
ATOM 1246 O O . ILE A 1 157 ? 9.438 -26.703 19.547 1 37.25 157 ILE A O 1
ATOM 1250 N N . SER A 1 158 ? 10.031 -28.578 19.453 1 34.09 158 SER A N 1
ATOM 1251 C CA . SER A 1 158 ? 9.484 -28.969 20.75 1 34.09 158 SER A CA 1
ATOM 1252 C C . SER A 1 158 ? 10.039 -28.094 21.875 1 34.09 158 SER A C 1
ATOM 1254 O O . SER A 1 158 ? 11.195 -27.688 21.828 1 34.09 158 SER A O 1
ATOM 1256 N N . ASN A 1 159 ? 9.195 -27.266 22.625 1 35.88 159 ASN A N 1
ATOM 1257 C CA . ASN A 1 159 ? 9.477 -26.641 23.922 1 35.88 159 ASN A CA 1
ATOM 1258 C C . ASN A 1 159 ? 10.453 -27.484 24.734 1 35.88 159 ASN A C 1
ATOM 1260 O O . ASN A 1 159 ? 10.633 -27.234 25.938 1 35.88 159 ASN A O 1
ATOM 1264 N N . ARG A 1 160 ? 10.75 -28.688 24.391 1 32.81 160 ARG A N 1
ATOM 1265 C CA . ARG A 1 160 ? 11.594 -29.469 25.297 1 32.81 160 ARG A CA 1
ATOM 1266 C C . ARG A 1 160 ? 12.969 -28.844 25.453 1 32.81 160 ARG A C 1
ATOM 1268 O O . ARG A 1 160 ? 13.547 -28.844 26.531 1 32.81 160 ARG A O 1
ATOM 1275 N N . GLU A 1 161 ? 13.594 -28.438 24.391 1 35.84 161 GLU A N 1
ATOM 1276 C CA . GLU A 1 161 ? 14.969 -28 24.641 1 35.84 161 GLU A CA 1
ATOM 1277 C C . GLU A 1 161 ? 15 -26.594 25.25 1 35.84 161 GLU A C 1
ATOM 1279 O O . GLU A 1 161 ? 16.047 -26.141 25.719 1 35.84 161 GLU A O 1
ATOM 1284 N N . LEU A 1 162 ? 13.852 -25.828 25.078 1 32.59 162 LEU A N 1
ATOM 1285 C CA . LEU A 1 162 ? 13.914 -24.594 25.844 1 32.59 162 LEU A CA 1
ATOM 1286 C C . LEU A 1 162 ? 13.711 -24.875 27.328 1 32.59 162 LEU A C 1
ATOM 1288 O O . LEU A 1 162 ? 13.852 -23.969 28.172 1 32.59 162 LEU A O 1
ATOM 1292 N N . ALA A 1 163 ? 13.023 -25.953 27.656 1 30.25 163 ALA A N 1
ATOM 1293 C CA . ALA A 1 163 ? 12.828 -26.156 29.094 1 30.25 163 ALA A CA 1
ATOM 1294 C C . ALA A 1 163 ? 14.148 -26.422 29.797 1 30.25 163 ALA A C 1
ATOM 1296 O O . ALA A 1 163 ? 14.242 -26.312 31.016 1 30.25 163 ALA A O 1
ATOM 1297 N N . SER A 1 164 ? 15.047 -27.156 29.141 1 29.92 164 SER A N 1
ATOM 1298 C CA . SER A 1 164 ? 16.156 -27.594 30 1 29.92 164 SER A CA 1
ATOM 1299 C C . SER A 1 164 ? 17.156 -26.453 30.219 1 29.92 164 SER A C 1
ATOM 1301 O O . SER A 1 164 ? 18.266 -26.688 30.703 1 29.92 164 SER A O 1
ATOM 1303 N N . ARG A 1 165 ? 16.906 -25.297 29.484 1 28.72 165 ARG A N 1
ATOM 1304 C CA . ARG A 1 165 ? 17.922 -24.359 29.984 1 28.72 165 ARG A CA 1
ATOM 1305 C C . ARG A 1 165 ? 17.641 -23.953 31.422 1 28.72 165 ARG A C 1
ATOM 1307 O O . ARG A 1 165 ? 16.812 -23.078 31.672 1 28.72 165 ARG A O 1
ATOM 1314 N N . LYS A 1 166 ? 17.453 -24.891 32.25 1 26.77 166 LYS A N 1
ATOM 1315 C CA . LYS A 1 166 ? 17.562 -24.547 33.688 1 26.77 166 LYS A CA 1
ATOM 1316 C C . LYS A 1 166 ? 18.688 -23.531 33.906 1 26.77 166 LYS A C 1
ATOM 1318 O O . LYS A 1 166 ? 19.797 -23.688 33.406 1 26.77 166 LYS A O 1
ATOM 1323 N N . ARG A 1 167 ? 18.312 -22.312 34.188 1 25.67 167 ARG A N 1
ATOM 1324 C CA . ARG A 1 167 ? 19.219 -21.297 34.719 1 25.67 167 ARG A CA 1
ATOM 1325 C C . ARG A 1 167 ? 20.219 -21.906 35.719 1 25.67 167 ARG A C 1
ATOM 1327 O O . ARG A 1 167 ? 19.828 -22.656 36.594 1 25.67 167 ARG A O 1
ATOM 1334 N N . PRO A 1 168 ? 21.422 -22.203 35.188 1 29.09 168 PRO A N 1
ATOM 1335 C CA . PRO A 1 168 ? 22.438 -22.594 36.156 1 29.09 168 PRO A CA 1
ATOM 1336 C C . PRO A 1 168 ? 22.375 -21.75 37.438 1 29.09 168 PRO A C 1
ATOM 1338 O O . PRO A 1 168 ? 22.406 -20.516 37.375 1 29.09 168 PRO A O 1
ATOM 1341 N N . HIS A 1 169 ? 21.359 -21.906 38.312 1 25.95 169 HIS A N 1
ATOM 1342 C CA . HIS A 1 169 ? 21.516 -21.344 39.656 1 25.95 169 HIS A CA 1
ATOM 1343 C C . HIS A 1 169 ? 22.984 -21.25 40.062 1 25.95 169 HIS A C 1
ATOM 1345 O O . HIS A 1 169 ? 23.781 -22.125 39.688 1 25.95 169 HIS A O 1
ATOM 1351 N N . ASP A 1 170 ? 23.438 -20.047 40.406 1 25.34 170 ASP A N 1
ATOM 1352 C CA . ASP A 1 170 ? 24.656 -19.531 41 1 25.34 170 ASP A CA 1
ATOM 1353 C C . ASP A 1 170 ? 25.141 -20.422 42.125 1 25.34 170 ASP A C 1
ATOM 1355 O O . ASP A 1 170 ? 24.609 -20.328 43.25 1 25.34 170 ASP A O 1
ATOM 1359 N N . THR A 1 171 ? 25.234 -21.781 41.969 1 25.5 171 THR A N 1
ATOM 1360 C CA . THR A 1 171 ? 25.875 -22.453 43.094 1 25.5 171 THR A CA 1
ATOM 1361 C C . THR A 1 171 ? 27.234 -21.828 43.406 1 25.5 171 THR A C 1
ATOM 1363 O O . THR A 1 171 ? 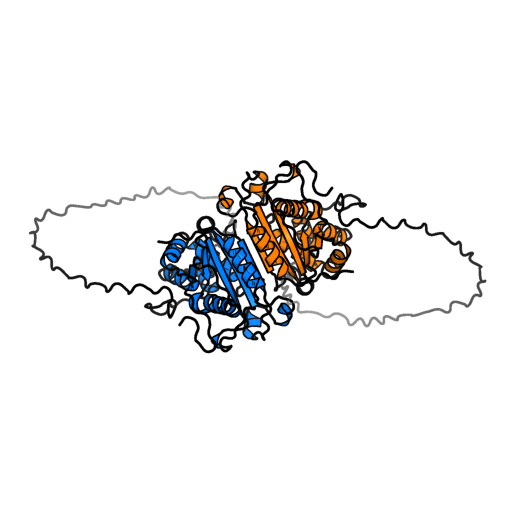28.172 -21.953 42.625 1 25.5 171 THR A O 1
ATOM 1366 N N . VAL A 1 172 ? 27.266 -20.594 43.969 1 27.08 172 VAL A N 1
ATOM 1367 C CA . VAL A 1 172 ? 28.438 -20.078 44.656 1 27.08 172 VAL A CA 1
ATOM 1368 C C . VAL A 1 172 ? 29.031 -21.172 45.531 1 27.08 172 VAL A C 1
ATOM 1370 O O . VAL A 1 172 ? 28.5 -21.453 46.625 1 27.08 172 VAL A O 1
ATOM 1373 N N . ASN A 1 173 ? 29.234 -22.453 45 1 22.5 173 ASN A N 1
ATOM 1374 C CA . ASN A 1 173 ? 29.922 -23.344 45.938 1 22.5 173 ASN A CA 1
ATOM 1375 C C . ASN A 1 173 ? 31.297 -22.812 46.312 1 22.5 173 ASN A C 1
ATOM 1377 O O . ASN A 1 173 ? 32.094 -22.5 45.438 1 22.5 173 ASN A O 1
ATOM 1381 N N . ASP A 1 174 ? 31.469 -22.172 47.438 1 24.59 174 ASP A N 1
ATOM 1382 C CA . ASP A 1 174 ? 32.656 -21.828 48.219 1 24.59 174 ASP A CA 1
ATOM 1383 C C . ASP A 1 174 ? 33.594 -23.016 48.344 1 24.59 174 ASP A C 1
ATOM 1385 O O . ASP A 1 174 ? 34.5 -23.016 49.188 1 24.59 174 ASP A O 1
ATOM 1389 N N . SER A 1 175 ? 33.438 -24.141 47.625 1 21.17 175 SER A N 1
ATOM 1390 C CA . SER A 1 175 ? 34.219 -25.281 48.125 1 21.17 175 SER A CA 1
ATOM 1391 C C . SER A 1 175 ? 35.719 -25.031 48.031 1 21.17 175 SER A C 1
ATOM 1393 O O . SER A 1 175 ? 36.188 -24.547 47.031 1 21.17 175 SER A O 1
ATOM 1395 N N . SER A 1 176 ? 36.5 -25.031 49.188 1 21.02 176 SER A N 1
ATOM 1396 C CA . SER A 1 176 ? 37.844 -25.031 49.719 1 21.02 176 SER A CA 1
ATOM 1397 C C . SER A 1 176 ? 38.719 -26.078 49.031 1 21.02 176 SER A C 1
ATOM 1399 O O . SER A 1 176 ? 39.875 -25.844 48.719 1 21.02 176 SER A O 1
ATOM 1401 N N . LYS A 1 177 ? 38.5 -27.391 49.406 1 19.45 177 LYS A N 1
ATOM 1402 C CA . LYS A 1 177 ? 39.688 -28.094 49.875 1 19.45 177 LYS A CA 1
ATOM 1403 C C . LYS A 1 177 ? 40.594 -28.484 48.719 1 19.45 177 LYS A C 1
ATOM 1405 O O . LYS A 1 177 ? 41.812 -28.203 48.719 1 19.45 177 LYS A O 1
ATOM 1410 N N . GLU A 1 178 ? 40.312 -29.719 48.094 1 19.66 178 GLU A N 1
ATOM 1411 C CA . GLU A 1 178 ? 41.094 -30.953 48.219 1 19.66 178 GLU A CA 1
ATOM 1412 C C . GLU A 1 178 ? 42.094 -31.078 47.094 1 19.66 178 GLU A C 1
ATOM 1414 O O . GLU A 1 178 ? 41.969 -30.422 46.062 1 19.66 178 GLU A O 1
ATOM 1419 N N . GLY A 1 179 ? 42.75 -32.25 47 1 19.94 179 GLY A N 1
ATOM 1420 C CA . GLY A 1 179 ? 44.062 -32.906 46.938 1 19.94 179 GLY A CA 1
ATOM 1421 C C . GLY A 1 179 ? 44.5 -33.156 45.5 1 19.94 179 GLY A C 1
ATOM 1422 O O . GLY A 1 179 ? 45.625 -32.781 45.125 1 19.94 179 GLY A O 1
ATOM 1423 N N . THR A 1 180 ? 43.938 -34.281 44.938 1 19.38 180 THR A N 1
ATOM 1424 C CA . THR A 1 180 ? 44.719 -35.5 44.625 1 19.38 180 THR A CA 1
ATOM 1425 C C . THR A 1 180 ? 45.281 -35.375 43.219 1 19.38 180 THR A C 1
ATOM 1427 O O . THR A 1 180 ? 44.812 -34.562 42.406 1 19.38 180 THR A O 1
ATOM 1430 N N . SER A 1 181 ? 45.844 -36.531 42.719 1 21.08 181 SER A N 1
ATOM 1431 C CA . SER A 1 181 ? 46.938 -37.312 42.125 1 21.08 181 SER A CA 1
ATOM 1432 C C . SER A 1 181 ? 46.688 -37.5 40.625 1 21.08 181 SER A C 1
ATOM 1434 O O . SER A 1 181 ? 45.625 -37.938 40.188 1 21.08 181 SER A O 1
ATOM 1436 N N . GLY A 1 182 ? 47.156 -36.562 39.75 1 20.62 182 GLY A N 1
ATOM 1437 C CA . GLY A 1 182 ? 46.938 -36.5 38.312 1 20.62 182 GLY A CA 1
ATOM 1438 C C . GLY A 1 182 ? 47.312 -37.75 37.562 1 20.62 182 GLY A C 1
ATOM 1439 O O . GLY A 1 182 ? 48.469 -38.156 37.562 1 20.62 182 GLY A O 1
ATOM 1440 N N . ILE A 1 183 ? 46.312 -38.781 37.688 1 18.98 183 ILE A N 1
ATOM 1441 C CA . ILE A 1 183 ? 46.406 -40.125 37.125 1 18.98 183 ILE A CA 1
ATOM 1442 C C . ILE A 1 183 ? 46.656 -40.062 35.625 1 18.98 183 ILE A C 1
ATOM 1444 O O . ILE A 1 183 ? 45.844 -39.5 34.875 1 18.98 183 ILE A O 1
ATOM 1448 N N . ASN A 1 184 ? 47.906 -39.844 35.219 1 20.72 184 ASN A N 1
ATOM 1449 C CA . ASN A 1 184 ? 48.469 -39.812 33.875 1 20.72 184 ASN A CA 1
ATOM 1450 C C . ASN A 1 184 ? 48.062 -41.062 33.094 1 20.72 184 ASN A C 1
ATOM 1452 O O . ASN A 1 184 ? 48.5 -42.188 33.406 1 20.72 184 ASN A O 1
ATOM 1456 N N . HIS A 1 185 ? 46.625 -41.219 33 1 16.92 185 HIS A N 1
ATOM 1457 C CA . HIS A 1 185 ? 46.125 -42.469 32.469 1 16.92 185 HIS A CA 1
ATOM 1458 C C . HIS A 1 185 ? 46.844 -42.812 31.156 1 16.92 185 HIS A C 1
ATOM 1460 O O . HIS A 1 185 ? 47.25 -41.938 30.406 1 16.92 185 HIS A O 1
ATOM 1466 N N . LYS A 1 186 ? 47.125 -44.094 30.953 1 18.34 186 LYS A N 1
ATOM 1467 C CA . LYS A 1 186 ? 47.906 -45.125 30.281 1 18.34 186 LYS A CA 1
ATOM 1468 C C . LYS A 1 186 ? 47.469 -45.281 28.828 1 18.34 186 LYS A C 1
ATOM 1470 O O . LYS A 1 186 ? 48 -46.125 28.094 1 18.34 186 LYS A O 1
ATOM 1475 N N . ARG A 1 187 ? 46.656 -44.344 28.234 1 16.34 187 ARG A N 1
ATOM 1476 C CA . ARG A 1 187 ? 45.906 -45.062 27.203 1 16.34 187 ARG A CA 1
ATOM 1477 C C . ARG A 1 187 ? 46.844 -45.812 26.266 1 16.34 187 ARG A C 1
ATOM 1479 O O . ARG A 1 187 ? 47.688 -45.188 25.625 1 16.34 187 ARG A O 1
ATOM 1486 N N . LYS A 1 188 ? 47.125 -46.969 26.469 1 19.66 188 LYS A N 1
ATOM 1487 C CA . LYS A 1 188 ? 47.938 -48.031 25.891 1 19.66 188 LYS A CA 1
ATOM 1488 C C . LYS A 1 188 ? 47.469 -48.375 24.469 1 19.66 188 LYS A C 1
ATOM 1490 O O . LYS A 1 188 ? 48.031 -49.25 23.828 1 19.66 188 LYS A O 1
ATOM 1495 N N . PHE A 1 189 ? 46.531 -47.656 23.75 1 16.25 189 PHE A N 1
ATOM 1496 C CA . PHE A 1 189 ? 45.906 -48.562 22.781 1 16.25 189 PHE A CA 1
ATOM 1497 C C . PHE A 1 189 ? 46.938 -49.125 21.828 1 16.25 189 PHE A C 1
ATOM 1499 O O . PHE A 1 189 ? 47.656 -48.375 21.172 1 16.25 189 PHE A O 1
ATOM 1506 N N . ILE A 1 190 ? 47.406 -50.25 22.016 1 18.41 190 ILE A N 1
ATOM 1507 C CA . ILE A 1 190 ? 48.344 -51.188 21.391 1 18.41 190 ILE A CA 1
ATOM 1508 C C . ILE A 1 190 ? 47.812 -51.594 20.016 1 18.41 190 ILE A C 1
ATOM 1510 O O . ILE A 1 190 ? 48.219 -52.625 19.484 1 18.41 190 ILE A O 1
ATOM 1514 N N . GLU A 1 191 ? 47 -50.719 19.328 1 18.09 191 GLU A N 1
ATOM 1515 C CA . GLU A 1 191 ? 46.375 -51.5 18.25 1 18.09 191 GLU A CA 1
ATOM 1516 C C . GLU A 1 191 ? 47.406 -52.281 17.453 1 18.09 191 GLU A C 1
ATOM 1518 O O . GLU A 1 191 ? 48.406 -51.688 16.984 1 18.09 191 GLU A O 1
ATOM 1523 N N . ASN A 1 192 ? 47.625 -53.562 17.703 1 18.86 192 ASN A N 1
ATOM 1524 C CA . ASN A 1 192 ? 48.406 -54.656 17.172 1 18.86 192 ASN A CA 1
ATOM 1525 C C . ASN A 1 192 ? 48.062 -54.938 15.711 1 18.86 192 ASN A C 1
ATOM 1527 O O . ASN A 1 192 ? 48.469 -55.969 15.164 1 18.86 192 ASN A O 1
ATOM 1531 N N . VAL A 1 193 ? 47.625 -54.031 14.906 1 20.39 193 VAL A N 1
ATOM 1532 C CA . VAL A 1 193 ? 47 -54.625 13.719 1 20.39 193 VAL A CA 1
ATOM 1533 C C . VAL A 1 193 ? 48 -55.5 12.984 1 20.39 193 VAL A C 1
ATOM 1535 O O . VAL A 1 193 ? 49.031 -55 12.477 1 20.39 193 VAL A O 1
ATOM 1538 N N . GLN A 1 194 ? 48.062 -56.781 13.352 1 19.19 194 GLN A N 1
ATOM 1539 C CA . GLN A 1 194 ? 48.969 -57.812 12.859 1 19.19 194 GLN A CA 1
ATOM 1540 C C . GLN A 1 194 ? 48.875 -57.938 11.336 1 19.19 194 GLN A C 1
ATOM 1542 O O . GLN A 1 194 ? 48 -57.344 10.711 1 19.19 194 GLN A O 1
ATOM 1547 N N . ASN A 1 195 ? 48.969 -59.219 10.859 1 19.39 195 ASN A N 1
ATOM 1548 C CA . ASN A 1 195 ? 49.812 -60.062 10 1 19.39 195 ASN A CA 1
ATOM 1549 C C . ASN A 1 195 ? 49.125 -60.312 8.656 1 19.39 195 ASN A C 1
ATOM 1551 O O . ASN A 1 195 ? 49.75 -60.844 7.73 1 19.39 195 ASN A O 1
ATOM 1555 N N . LEU A 1 196 ? 47.812 -60.25 8.461 1 20.3 196 LEU A N 1
ATOM 1556 C CA . LEU A 1 196 ? 47.312 -61.406 7.727 1 20.3 196 LEU A CA 1
ATOM 1557 C C . LEU A 1 196 ? 47.812 -61.375 6.289 1 20.3 196 LEU A C 1
ATOM 1559 O O . LEU A 1 196 ? 47.938 -60.312 5.684 1 20.3 196 LEU A O 1
ATOM 1563 N N . ASP A 1 197 ? 48 -62.656 5.727 1 20.55 197 ASP A N 1
ATOM 1564 C CA . ASP A 1 197 ? 48.688 -63.344 4.66 1 20.55 197 ASP A CA 1
ATOM 1565 C C . ASP A 1 197 ? 48.062 -63.031 3.297 1 20.55 197 ASP A C 1
ATOM 1567 O O . ASP A 1 197 ? 46.906 -62.625 3.211 1 20.55 197 ASP A O 1
ATOM 1571 N N . ASN A 1 198 ? 48.844 -63.125 2.166 1 22.17 198 ASN A N 1
ATOM 1572 C CA . ASN A 1 198 ? 49.094 -62.812 0.759 1 22.17 198 ASN A CA 1
ATOM 1573 C C . ASN A 1 198 ? 48.094 -63.562 -0.149 1 22.17 198 ASN A C 1
ATOM 1575 O O . ASN A 1 198 ? 48.312 -63.625 -1.359 1 22.17 198 ASN A O 1
ATOM 1579 N N . GLN A 1 199 ? 47 -64.25 0.403 1 21.58 199 GLN A N 1
ATOM 1580 C CA . GLN A 1 199 ? 46.688 -65.312 -0.537 1 21.58 199 GLN A CA 1
ATOM 1581 C C . GLN A 1 199 ? 46.188 -64.812 -1.863 1 21.58 199 GLN A C 1
ATOM 1583 O O . GLN A 1 199 ? 45.531 -63.719 -1.895 1 21.58 199 GLN A O 1
ATOM 1588 N N . SER A 1 200 ? 46.562 -65.375 -2.998 1 24.12 200 SER A N 1
ATOM 1589 C CA . SER A 1 200 ? 46.656 -65.188 -4.449 1 24.12 200 SER A CA 1
ATOM 1590 C C . SER A 1 200 ? 45.281 -65.312 -5.086 1 24.12 200 SER A C 1
ATOM 1592 O O . SER A 1 200 ? 45.156 -65.312 -6.312 1 24.12 200 SER A O 1
ATOM 1594 N N . ASN A 1 201 ? 44.156 -64.938 -4.352 1 23.11 201 ASN A N 1
ATOM 1595 C CA . ASN A 1 201 ? 42.969 -65.562 -4.922 1 23.11 201 ASN A CA 1
ATOM 1596 C C . ASN A 1 201 ? 42.75 -65.188 -6.379 1 23.11 201 ASN A C 1
ATOM 1598 O O . ASN A 1 201 ? 43.156 -64.125 -6.797 1 23.11 201 ASN A O 1
ATOM 1602 N N . ALA A 1 202 ? 42.281 -66.188 -7.23 1 26.8 202 ALA A N 1
ATOM 1603 C CA . ALA A 1 202 ? 41.938 -66.438 -8.625 1 26.8 202 ALA A CA 1
ATOM 1604 C C . ALA A 1 202 ? 40.812 -65.562 -9.125 1 26.8 202 ALA A C 1
ATOM 1606 O O . ALA A 1 202 ? 39.812 -65.312 -8.43 1 26.8 202 ALA A O 1
ATOM 1607 N N . PRO A 1 203 ? 41.062 -64.688 -10.125 1 24.75 203 PRO A N 1
ATOM 1608 C CA . PRO A 1 203 ? 40.281 -63.656 -10.773 1 24.75 203 PRO A CA 1
ATOM 1609 C C . PRO A 1 203 ? 38.938 -64.188 -11.328 1 24.75 203 PRO A C 1
ATOM 1611 O O . PRO A 1 203 ? 38.938 -65.062 -12.195 1 24.75 203 PRO A O 1
ATOM 1614 N N . HIS A 1 204 ? 37.938 -64.562 -10.445 1 25.48 204 HIS A N 1
ATOM 1615 C CA . HIS A 1 204 ? 36.719 -65.125 -11.086 1 25.48 204 HIS A CA 1
ATOM 1616 C C . HIS A 1 204 ? 36.094 -64.062 -12 1 25.48 204 HIS A C 1
ATOM 1618 O O . HIS A 1 204 ? 36.094 -62.844 -11.68 1 25.48 204 HIS A O 1
ATOM 1624 N N . SER A 1 205 ? 35.875 -64.312 -13.305 1 26.89 205 SER A N 1
ATOM 1625 C CA . SER A 1 205 ? 35.344 -63.594 -14.453 1 26.89 205 SER A CA 1
ATOM 1626 C C . SER A 1 205 ? 33.906 -63.188 -14.227 1 26.89 205 SER A C 1
ATOM 1628 O O . SER A 1 205 ? 33.031 -64.062 -14.102 1 26.89 205 SER A O 1
ATOM 1630 N N . VAL A 1 206 ? 33.531 -62.281 -13.359 1 28.45 206 VAL A N 1
ATOM 1631 C CA . VAL A 1 206 ? 32.125 -61.906 -13.164 1 28.45 206 VAL A CA 1
ATOM 1632 C C . VAL A 1 206 ? 31.547 -61.406 -14.477 1 28.45 206 VAL A C 1
ATOM 1634 O O . VAL A 1 206 ? 32.062 -60.5 -15.117 1 28.45 206 VAL A O 1
ATOM 1637 N N . GLN A 1 207 ? 30.688 -62.188 -15.141 1 27.36 207 GLN A N 1
ATOM 1638 C CA . GLN A 1 207 ? 29.797 -61.906 -16.266 1 27.36 207 GLN A CA 1
ATOM 1639 C C . GLN A 1 207 ? 28.922 -60.688 -15.984 1 27.36 207 GLN A C 1
ATOM 1641 O O . GLN A 1 207 ? 28.281 -60.594 -14.938 1 27.36 207 GLN A O 1
ATOM 1646 N N . GLU A 1 208 ? 29.188 -59.5 -16.578 1 28.2 208 GLU A N 1
ATOM 1647 C CA . GLU A 1 208 ? 28.516 -58.219 -16.594 1 28.2 208 GLU A CA 1
ATOM 1648 C C . GLU A 1 208 ? 27.062 -58.344 -17.031 1 28.2 208 GLU A C 1
ATOM 1650 O O . GLU A 1 208 ? 26.797 -58.688 -18.188 1 28.2 208 GLU A O 1
ATOM 1655 N N . GLN A 1 209 ? 26.094 -58.969 -16.281 1 29.36 209 GLN A N 1
ATOM 1656 C CA . GLN A 1 209 ? 24.703 -58.875 -16.688 1 29.36 209 GLN A CA 1
ATOM 1657 C C . GLN A 1 209 ? 24.266 -57.438 -16.875 1 29.36 209 GLN A C 1
ATOM 1659 O O . GLN A 1 209 ? 24.453 -56.594 -15.992 1 29.36 209 GLN A O 1
ATOM 1664 N N . ASN A 1 210 ? 24.062 -56.938 -18.109 1 31.14 210 ASN A N 1
ATOM 1665 C CA . ASN A 1 210 ? 23.469 -55.688 -18.594 1 31.14 210 ASN A CA 1
ATOM 1666 C C . ASN A 1 210 ? 22.062 -55.469 -18.031 1 31.14 210 ASN A C 1
ATOM 1668 O O . ASN A 1 210 ? 21.109 -56.094 -18.484 1 31.14 210 ASN A O 1
ATOM 1672 N N . GLU A 1 211 ? 21.766 -55.375 -16.75 1 34.28 211 GLU A N 1
ATOM 1673 C CA . GLU A 1 211 ? 20.438 -55.031 -16.281 1 34.28 211 GLU A CA 1
ATOM 1674 C C . GLU A 1 211 ? 19.938 -53.75 -16.953 1 34.28 211 GLU A C 1
ATOM 1676 O O . GLU A 1 211 ? 20.562 -52.688 -16.828 1 34.28 211 GLU A O 1
ATOM 1681 N N . GLN A 1 212 ? 19.156 -53.812 -18.078 1 33.91 212 GLN A N 1
ATOM 1682 C CA . GLN A 1 212 ? 18.375 -52.719 -18.672 1 33.91 212 GLN A CA 1
ATOM 1683 C C . GLN A 1 212 ? 17.625 -51.938 -17.609 1 33.91 212 GLN A C 1
ATOM 1685 O O . GLN A 1 212 ? 16.828 -52.531 -16.859 1 33.91 212 GLN A O 1
ATOM 1690 N N . ILE A 1 213 ? 18.141 -50.906 -17.031 1 38.59 213 ILE A N 1
ATOM 1691 C CA . ILE A 1 213 ? 17.438 -49.969 -16.172 1 38.59 213 ILE A CA 1
ATOM 1692 C C . ILE A 1 213 ? 16.109 -49.562 -16.828 1 38.59 213 ILE A C 1
ATOM 1694 O O . ILE A 1 213 ? 16.109 -49.062 -17.938 1 38.59 213 ILE A O 1
ATOM 1698 N N . PRO A 1 214 ? 15.008 -50.188 -16.531 1 36.19 214 PRO A N 1
ATOM 1699 C CA . PRO A 1 214 ? 13.75 -49.688 -17.109 1 36.19 214 PRO A CA 1
ATOM 1700 C C . PRO A 1 214 ? 13.695 -48.188 -17.234 1 36.19 214 PRO A C 1
ATOM 1702 O O . PRO A 1 214 ? 14.312 -47.469 -16.438 1 36.19 214 PRO A O 1
ATOM 1705 N N . ASN A 1 215 ? 13.484 -47.625 -18.453 1 36.31 215 ASN A N 1
ATOM 1706 C CA . ASN A 1 215 ? 13.195 -46.219 -18.766 1 36.31 215 ASN A CA 1
ATOM 1707 C C . ASN A 1 215 ? 12.242 -45.625 -17.75 1 36.31 215 ASN A C 1
ATOM 1709 O O . ASN A 1 215 ? 11.078 -46 -17.656 1 36.31 215 ASN A O 1
ATOM 1713 N N . ARG A 1 216 ? 12.617 -45.312 -16.656 1 40.91 216 ARG A N 1
ATOM 1714 C CA . ARG A 1 216 ? 11.727 -44.5 -15.812 1 40.91 216 ARG A CA 1
ATOM 1715 C C . ARG A 1 216 ? 10.938 -43.5 -16.656 1 40.91 216 ARG A C 1
ATOM 1717 O O . ARG A 1 216 ? 11.516 -42.688 -17.375 1 40.91 216 ARG A O 1
ATOM 1724 N N . ALA A 1 217 ? 9.789 -43.75 -17.047 1 41.78 217 ALA A N 1
ATOM 1725 C CA . ALA A 1 217 ? 8.82 -42.875 -17.703 1 41.78 217 ALA A CA 1
ATOM 1726 C C . ALA A 1 217 ? 8.961 -41.438 -17.203 1 41.78 217 ALA A C 1
ATOM 1728 O O . ALA A 1 217 ? 8.891 -41.188 -15.992 1 41.78 217 ALA A O 1
ATOM 1729 N N . ALA A 1 218 ? 9.648 -40.562 -17.844 1 44.72 218 ALA A N 1
ATOM 1730 C CA . ALA A 1 218 ? 9.719 -39.125 -17.609 1 44.72 218 ALA A CA 1
ATOM 1731 C C . ALA A 1 218 ? 8.359 -38.562 -17.188 1 44.72 218 ALA A C 1
ATOM 1733 O O . ALA A 1 218 ? 7.344 -38.844 -17.828 1 44.72 218 ALA A O 1
ATOM 1734 N N . ASN A 1 219 ? 8.094 -38.281 -15.945 1 48.97 219 ASN A N 1
ATOM 1735 C CA . ASN A 1 219 ? 6.852 -37.656 -15.516 1 48.97 219 ASN A CA 1
ATOM 1736 C C . ASN A 1 219 ? 6.379 -36.594 -16.531 1 48.97 219 ASN A C 1
ATOM 1738 O O . ASN A 1 219 ? 7.188 -35.844 -17.062 1 48.97 219 ASN A O 1
ATOM 1742 N N . PRO A 1 220 ? 5.277 -36.781 -17.156 1 52.47 220 PRO A N 1
ATOM 1743 C CA . PRO A 1 220 ? 4.793 -35.781 -18.109 1 52.47 220 PRO A CA 1
ATOM 1744 C C . PRO A 1 220 ? 4.996 -34.344 -17.609 1 52.47 220 PRO A C 1
ATOM 1746 O O . PRO A 1 220 ? 5 -34.094 -16.406 1 52.47 220 PRO A O 1
ATOM 1749 N N . PRO A 1 221 ? 5.508 -33.5 -18.469 1 58.75 221 PRO A N 1
ATOM 1750 C CA . PRO A 1 221 ? 5.738 -32.094 -18.094 1 58.75 221 PRO A CA 1
ATOM 1751 C C . PRO A 1 221 ? 4.527 -31.469 -17.422 1 58.75 221 PRO A C 1
ATOM 1753 O O . PRO A 1 221 ? 3.391 -31.688 -17.844 1 58.75 221 PRO A O 1
ATOM 1756 N N . ARG A 1 222 ? 4.656 -31.078 -16.188 1 65.44 222 ARG A N 1
ATOM 1757 C CA . ARG A 1 222 ? 3.588 -30.453 -15.414 1 65.44 222 ARG A CA 1
ATOM 1758 C C . ARG A 1 222 ? 3.023 -29.25 -16.156 1 65.44 222 ARG A C 1
ATOM 1760 O O . ARG A 1 222 ? 3.777 -28.438 -16.703 1 65.44 222 ARG A O 1
ATOM 1767 N N . ARG A 1 223 ? 1.754 -29.25 -16.281 1 78.81 223 ARG A N 1
ATOM 1768 C CA . ARG A 1 223 ? 1.021 -28.141 -16.875 1 78.81 223 ARG A CA 1
ATOM 1769 C C . ARG A 1 223 ? 1.18 -26.875 -16.031 1 78.81 223 ARG A C 1
ATOM 1771 O O . ARG A 1 223 ? 1.354 -26.938 -14.812 1 78.81 223 ARG A O 1
ATOM 1778 N N . ILE A 1 224 ? 1.2 -25.844 -16.625 1 83.19 224 ILE A N 1
ATOM 1779 C CA . ILE A 1 224 ? 1.268 -24.562 -15.938 1 83.19 224 ILE A CA 1
ATOM 1780 C C . ILE A 1 224 ? 0.039 -24.391 -15.047 1 83.19 224 ILE A C 1
ATOM 1782 O O . ILE A 1 224 ? 0.156 -24 -13.883 1 83.19 224 ILE A O 1
ATOM 1786 N N . VAL A 1 225 ? -1.086 -24.703 -15.609 1 86.56 225 VAL A N 1
ATOM 1787 C CA . VAL A 1 225 ? -2.314 -24.703 -14.82 1 86.56 225 VAL A CA 1
ATOM 1788 C C . VAL A 1 225 ? -2.711 -26.141 -14.5 1 86.56 225 VAL A C 1
ATOM 1790 O O . VAL A 1 225 ? -2.975 -26.938 -15.406 1 86.56 225 VAL A O 1
ATOM 1793 N N . ARG A 1 226 ? -2.844 -26.453 -13.18 1 88.31 226 ARG A N 1
ATOM 1794 C CA . ARG A 1 226 ? -3.094 -27.812 -12.711 1 88.31 226 ARG A CA 1
ATOM 1795 C C . ARG A 1 226 ? -4.539 -27.984 -12.25 1 88.31 226 ARG A C 1
ATOM 1797 O O . ARG A 1 226 ? -5.184 -27 -11.859 1 88.31 226 ARG A O 1
ATOM 1804 N N . SER A 1 227 ? -5 -29.188 -12.289 1 82.12 227 SER A N 1
ATOM 1805 C CA . SER A 1 227 ? -6.32 -29.469 -11.742 1 82.12 227 SER A CA 1
ATOM 1806 C C . SER A 1 227 ? -6.316 -29.391 -10.219 1 82.12 227 SER A C 1
ATOM 1808 O O . SER A 1 227 ? -7.309 -29 -9.609 1 82.12 227 SER A O 1
ATOM 1810 N N . ILE A 1 228 ? -5.227 -29.828 -9.734 1 86.81 228 ILE A N 1
ATOM 1811 C CA . ILE A 1 228 ? -4.941 -29.734 -8.312 1 86.81 228 ILE A CA 1
ATOM 1812 C C . ILE A 1 228 ? -3.457 -29.438 -8.102 1 86.81 228 ILE A C 1
ATOM 1814 O O . ILE A 1 228 ? -2.615 -29.844 -8.906 1 86.81 228 ILE A O 1
ATOM 1818 N N . PHE A 1 229 ? -3.15 -28.781 -6.98 1 88.31 229 PHE A N 1
ATOM 1819 C CA . PHE A 1 229 ? -1.805 -28.234 -6.859 1 88.31 229 PHE A CA 1
ATOM 1820 C C . PHE A 1 229 ? -0.775 -29.359 -6.73 1 88.31 229 PHE A C 1
ATOM 1822 O O . PHE A 1 229 ? 0.406 -29.156 -7.02 1 88.31 229 PHE A O 1
ATOM 1829 N N . TYR A 1 230 ? -1.138 -30.594 -6.328 1 88.62 230 TYR A N 1
ATOM 1830 C CA . TYR A 1 230 ? -0.215 -31.719 -6.23 1 88.62 230 TYR A CA 1
ATOM 1831 C C . TYR A 1 230 ? -0.465 -32.719 -7.348 1 88.62 230 TYR A C 1
ATOM 1833 O O . TYR A 1 230 ? -0.297 -33.938 -7.152 1 88.62 230 TYR A O 1
ATOM 1841 N N . GLU A 1 231 ? -0.865 -32.219 -8.43 1 87.5 231 GLU A N 1
ATOM 1842 C CA . GLU A 1 231 ? -1.164 -33.062 -9.57 1 87.5 231 GLU A CA 1
ATOM 1843 C C . GLU A 1 231 ? -0.044 -34.062 -9.812 1 87.5 231 GLU A C 1
ATOM 1845 O O . GLU A 1 231 ? 1.136 -33.719 -9.781 1 87.5 231 GLU A O 1
ATOM 1850 N N . ASN A 1 232 ? -0.402 -35.344 -10.062 1 84.62 232 ASN A N 1
ATOM 1851 C CA . ASN A 1 232 ? 0.499 -36.469 -10.367 1 84.62 232 ASN A CA 1
ATOM 1852 C C . ASN A 1 232 ? 1.278 -36.906 -9.133 1 84.62 232 ASN A C 1
ATOM 1854 O O . ASN A 1 232 ? 2.246 -37.656 -9.234 1 84.62 232 ASN A O 1
ATOM 1858 N N . ASP A 1 233 ? 0.941 -36.281 -7.902 1 87.06 233 ASP A N 1
ATOM 1859 C CA . ASP A 1 233 ? 1.505 -36.688 -6.613 1 87.06 233 ASP A CA 1
ATOM 1860 C C . ASP A 1 233 ? 0.411 -37.156 -5.652 1 87.06 233 ASP A C 1
ATOM 1862 O O . ASP A 1 233 ? -0.756 -36.781 -5.812 1 87.06 233 ASP A O 1
ATOM 1866 N N . PRO A 1 234 ? 0.862 -38.094 -4.758 1 87.94 234 PRO A N 1
ATOM 1867 C CA . PRO A 1 234 ? -0.106 -38.375 -3.697 1 87.94 234 PRO A CA 1
ATOM 1868 C C . PRO A 1 234 ? -0.458 -37.125 -2.867 1 87.94 234 PRO A C 1
ATOM 1870 O O . PRO A 1 234 ? 0.339 -36.188 -2.779 1 87.94 234 PRO A O 1
ATOM 1873 N N . LYS A 1 235 ? -1.675 -37.156 -2.352 1 88.31 235 LYS A N 1
ATOM 1874 C CA . LYS A 1 235 ? -2.1 -36.062 -1.488 1 88.31 235 LYS A CA 1
ATOM 1875 C C . LYS A 1 235 ? -1.092 -35.812 -0.366 1 88.31 235 LYS A C 1
ATOM 1877 O O . LYS A 1 235 ? -0.689 -36.75 0.323 1 88.31 235 LYS A O 1
ATOM 1882 N N . PRO A 1 236 ? -0.812 -34.594 -0.235 1 88.56 236 PRO A N 1
ATOM 1883 C CA . PRO A 1 236 ? 0.165 -34.312 0.821 1 88.56 236 PRO A CA 1
ATOM 1884 C C . PRO A 1 236 ? -0.418 -34.469 2.223 1 88.56 236 PRO A C 1
ATOM 1886 O O . PRO A 1 236 ? -1.599 -34.188 2.441 1 88.56 236 PRO A O 1
ATOM 1889 N N . ASN A 1 237 ? 0.405 -34.812 3.129 1 84.12 237 ASN A N 1
ATOM 1890 C CA . ASN A 1 237 ? -0.007 -35.031 4.516 1 84.12 237 ASN A CA 1
ATOM 1891 C C . ASN A 1 237 ? 0.028 -33.719 5.305 1 84.12 237 ASN A C 1
ATOM 1893 O O . ASN A 1 237 ? -0.503 -33.656 6.418 1 84.12 237 ASN A O 1
ATOM 1897 N N . MET A 1 238 ? 0.56 -32.75 4.75 1 85.62 238 MET A N 1
ATOM 1898 C CA . MET A 1 238 ? 0.66 -31.469 5.441 1 85.62 238 MET A CA 1
ATOM 1899 C C . MET A 1 238 ? -0.318 -30.453 4.855 1 85.62 238 MET A C 1
ATOM 1901 O O . MET A 1 238 ? -0.821 -30.641 3.746 1 85.62 238 MET A O 1
ATOM 1905 N N . ARG A 1 239 ? -0.508 -29.406 5.633 1 88.94 239 ARG A N 1
ATOM 1906 C CA . ARG A 1 239 ? -1.425 -28.344 5.215 1 88.94 239 ARG A CA 1
ATOM 1907 C C . ARG A 1 239 ? -0.714 -27.312 4.348 1 88.94 239 ARG A C 1
ATOM 1909 O O . ARG A 1 239 ? 0.444 -26.984 4.602 1 88.94 239 ARG A O 1
ATOM 1916 N N . PHE A 1 240 ? -1.437 -26.797 3.352 1 92.19 240 PHE A N 1
ATOM 1917 C CA . PHE A 1 240 ? -0.788 -25.891 2.424 1 92.19 240 PHE A CA 1
ATOM 1918 C C . PHE A 1 240 ? -1.528 -24.547 2.373 1 92.19 240 PHE A C 1
ATOM 1920 O O . PHE A 1 240 ? -1.432 -23.828 1.387 1 92.19 240 PHE A O 1
ATOM 1927 N N . ARG A 1 241 ? -2.244 -24.266 3.424 1 93.94 241 ARG A N 1
ATOM 1928 C CA . ARG A 1 241 ? -2.695 -22.875 3.568 1 93.94 241 ARG A CA 1
ATOM 1929 C C . ARG A 1 241 ? -1.511 -21.938 3.719 1 93.94 241 ARG A C 1
ATOM 1931 O O . ARG A 1 241 ? -0.465 -22.312 4.246 1 93.94 241 ARG A O 1
ATOM 1938 N N . LEU A 1 242 ? -1.687 -20.797 3.262 1 96.81 242 LEU A N 1
ATOM 1939 C CA . LEU A 1 242 ? -0.583 -19.828 3.275 1 96.81 242 LEU A CA 1
ATOM 1940 C C . LEU A 1 242 ? 0.009 -19.703 4.676 1 96.81 242 LEU A C 1
ATOM 1942 O O . LEU A 1 242 ? 1.23 -19.719 4.84 1 96.81 242 LEU A O 1
ATOM 1946 N N . GLU A 1 243 ? -0.856 -19.578 5.664 1 95.88 243 GLU A N 1
ATOM 1947 C CA . GLU A 1 243 ? -0.411 -19.453 7.051 1 95.88 243 GLU A CA 1
ATOM 1948 C C . GLU A 1 243 ? 0.406 -20.672 7.477 1 95.88 243 GLU A C 1
ATOM 1950 O O . GLU A 1 243 ? 1.424 -20.531 8.156 1 95.88 243 GLU A O 1
ATOM 1955 N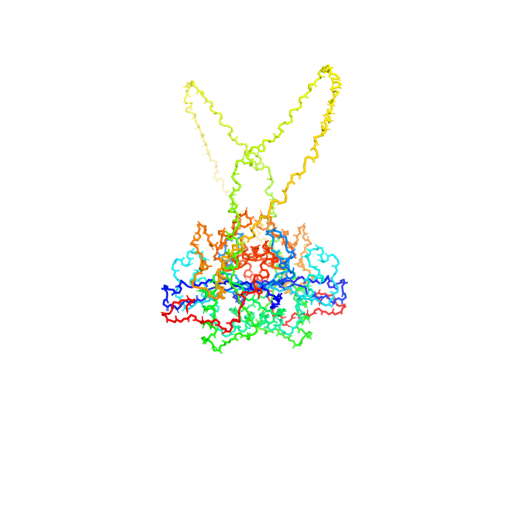 N . ASP A 1 244 ? -0.049 -21.844 7.09 1 94.5 244 ASP A N 1
ATOM 1956 C CA . ASP A 1 244 ? 0.641 -23.078 7.445 1 94.5 244 ASP A CA 1
ATOM 1957 C C . ASP A 1 244 ? 2.018 -23.141 6.785 1 94.5 244 ASP A C 1
ATOM 1959 O O . ASP A 1 244 ? 2.996 -23.547 7.422 1 94.5 244 ASP A O 1
ATOM 1963 N N . ILE A 1 245 ? 2.078 -22.812 5.539 1 95.44 245 ILE A N 1
ATOM 1964 C CA . ILE A 1 245 ? 3.35 -22.812 4.824 1 95.44 245 ILE A CA 1
ATOM 1965 C C . ILE A 1 245 ? 4.305 -21.812 5.48 1 95.44 245 ILE A C 1
ATOM 1967 O O . ILE A 1 245 ? 5.488 -22.109 5.668 1 95.44 245 ILE A O 1
ATOM 1971 N N . TYR A 1 246 ? 3.748 -20.625 5.816 1 96.38 246 TYR A N 1
ATOM 1972 C CA . TYR A 1 246 ? 4.543 -19.594 6.449 1 96.38 246 TYR A CA 1
ATOM 1973 C C . TYR A 1 246 ? 5.199 -20.094 7.727 1 96.38 246 TYR A C 1
ATOM 1975 O O . TYR A 1 246 ? 6.406 -19.922 7.926 1 96.38 246 TYR A O 1
ATOM 1983 N N . ILE A 1 247 ? 4.449 -20.719 8.531 1 94.69 247 ILE A N 1
ATOM 1984 C CA . ILE A 1 247 ? 4.934 -21.25 9.805 1 94.69 247 ILE A CA 1
ATOM 1985 C C . ILE A 1 247 ? 5.98 -22.328 9.547 1 94.69 247 ILE A C 1
ATOM 1987 O O . ILE A 1 247 ? 7.027 -22.359 10.203 1 94.69 247 ILE A O 1
ATOM 1991 N N . ARG A 1 248 ? 5.727 -23.172 8.641 1 93.06 248 ARG A N 1
ATOM 1992 C CA . ARG A 1 248 ? 6.621 -24.281 8.359 1 93.06 248 ARG A CA 1
ATOM 1993 C C . ARG A 1 248 ? 7.953 -23.797 7.801 1 93.06 248 ARG A C 1
ATOM 1995 O O . ARG A 1 248 ? 9.016 -24.281 8.195 1 93.06 248 ARG A O 1
ATOM 2002 N N . VAL A 1 249 ? 7.914 -22.859 6.926 1 93.62 249 VAL A N 1
ATOM 2003 C CA . VAL A 1 249 ? 9.102 -22.422 6.195 1 93.62 249 VAL A CA 1
ATOM 2004 C C . VAL A 1 249 ? 9.891 -21.438 7.051 1 93.62 249 VAL A C 1
ATOM 2006 O O . VAL A 1 249 ? 11.125 -21.5 7.105 1 93.62 249 VAL A O 1
ATOM 2009 N N . LEU A 1 250 ? 9.203 -20.531 7.715 1 94.56 250 LEU A N 1
ATOM 2010 C CA . LEU A 1 250 ? 9.898 -19.453 8.398 1 94.56 250 LEU A CA 1
ATOM 2011 C C . LEU A 1 250 ? 10.078 -19.766 9.883 1 94.56 250 LEU A C 1
ATOM 2013 O O . LEU A 1 250 ? 10.906 -19.156 10.555 1 94.56 250 LEU A O 1
ATOM 2017 N N . GLY A 1 251 ? 9.297 -20.641 10.414 1 92.44 251 GLY A N 1
ATOM 2018 C CA . GLY A 1 251 ? 9.477 -21.094 11.781 1 92.44 251 GLY A CA 1
ATOM 2019 C C . GLY A 1 251 ? 8.969 -20.109 12.812 1 92.44 251 GLY A C 1
ATOM 2020 O O . GLY A 1 251 ? 9.383 -20.141 13.977 1 92.44 251 GLY A O 1
ATOM 2021 N N . VAL A 1 252 ? 8.203 -19.094 12.383 1 93.5 252 VAL A N 1
ATOM 2022 C CA . VAL A 1 252 ? 7.645 -18.094 13.289 1 93.5 252 VAL A CA 1
ATOM 2023 C C . VAL A 1 252 ? 6.137 -17.984 13.078 1 93.5 252 VAL A C 1
ATOM 2025 O O . VAL A 1 252 ? 5.602 -18.5 12.094 1 93.5 252 VAL A O 1
ATOM 2028 N N . ALA A 1 253 ? 5.5 -17.375 14.062 1 92.88 253 ALA A N 1
ATOM 2029 C CA . ALA A 1 253 ? 4.055 -17.188 13.945 1 92.88 253 ALA A CA 1
ATOM 2030 C C . ALA A 1 253 ? 3.709 -16.312 12.742 1 92.88 253 ALA A C 1
ATOM 2032 O O . ALA A 1 253 ? 4.422 -15.352 12.445 1 92.88 253 ALA A O 1
ATOM 2033 N N . ALA A 1 254 ? 2.623 -16.641 12.133 1 90.81 254 ALA A N 1
ATOM 2034 C CA . ALA A 1 254 ? 2.182 -15.891 10.961 1 90.81 254 ALA A CA 1
ATOM 2035 C C . ALA A 1 254 ? 1.438 -14.625 11.383 1 90.81 254 ALA A C 1
ATOM 2037 O O . ALA A 1 254 ? 0.724 -14.617 12.383 1 90.81 254 ALA A O 1
ATOM 2038 N N . PRO A 1 255 ? 1.646 -13.508 10.578 1 89.06 255 PRO A N 1
ATOM 2039 C CA . PRO A 1 255 ? 0.775 -12.344 10.789 1 89.06 255 PRO A CA 1
ATOM 2040 C C . PRO A 1 255 ? -0.701 -12.672 10.562 1 89.06 255 PRO A C 1
ATOM 2042 O O . PRO A 1 255 ? -1.036 -13.781 10.148 1 89.06 255 PRO A O 1
ATOM 2045 N N . GLU A 1 256 ? -1.519 -11.656 10.891 1 87.62 256 GLU A N 1
ATOM 2046 C CA . GLU A 1 256 ? -2.955 -11.836 10.703 1 87.62 256 GLU A CA 1
ATOM 2047 C C . GLU A 1 256 ? -3.291 -12.102 9.234 1 87.62 256 GLU A C 1
ATOM 2049 O O . GLU A 1 256 ? -2.984 -11.289 8.367 1 87.62 256 GLU A O 1
ATOM 2054 N N . ALA A 1 257 ? -3.92 -13.258 9.023 1 86.38 257 ALA A N 1
ATOM 2055 C CA . ALA A 1 257 ? -4.312 -13.656 7.676 1 86.38 257 ALA A CA 1
ATOM 2056 C C . ALA A 1 257 ? -5.637 -13.016 7.277 1 86.38 257 ALA A C 1
ATOM 2058 O O . ALA A 1 257 ? -6.273 -12.336 8.086 1 86.38 257 ALA A O 1
ATOM 2059 N N . HIS A 1 258 ? -5.945 -13.031 6.074 1 90.12 258 HIS A N 1
ATOM 2060 C CA . HIS A 1 258 ? -7.215 -12.633 5.48 1 90.12 258 HIS A CA 1
ATOM 2061 C C . HIS A 1 258 ? -7.34 -11.117 5.41 1 90.12 258 HIS A C 1
ATOM 2063 O O . HIS A 1 258 ? -8.445 -10.578 5.465 1 90.12 258 HIS A O 1
ATOM 2069 N N . MET A 1 259 ? -6.297 -10.5 5.488 1 95.31 259 MET A N 1
ATOM 2070 C CA . MET A 1 259 ? -6.062 -9.188 4.902 1 95.31 259 MET A CA 1
ATOM 2071 C C . MET A 1 259 ? -5.219 -9.289 3.639 1 95.31 259 MET A C 1
ATOM 2073 O O . MET A 1 259 ? -4.129 -9.867 3.66 1 95.31 259 MET A O 1
ATOM 2077 N N . ALA A 1 260 ? -5.742 -8.773 2.631 1 98.31 260 ALA A N 1
ATOM 2078 C CA . ALA A 1 260 ? -5.125 -9.008 1.325 1 98.31 260 ALA A CA 1
ATOM 2079 C C . ALA A 1 260 ? -3.648 -8.625 1.34 1 98.31 260 ALA A C 1
ATOM 2081 O O . ALA A 1 260 ? -2.803 -9.375 0.849 1 98.31 260 ALA A O 1
ATOM 2082 N N . GLU A 1 261 ? -3.338 -7.5 1.908 1 98.19 261 GLU A N 1
ATOM 2083 C CA . GLU A 1 261 ? -1.947 -7.059 1.947 1 98.19 261 GLU A CA 1
ATOM 2084 C C . GLU A 1 261 ? -1.091 -8.008 2.779 1 98.19 261 GLU A C 1
ATOM 2086 O O . GLU A 1 261 ? 0.034 -8.336 2.395 1 98.19 261 GLU A O 1
ATOM 2091 N N . ASN A 1 262 ? -1.595 -8.406 3.938 1 97.44 262 ASN A N 1
ATOM 2092 C CA . ASN A 1 262 ? -0.861 -9.328 4.793 1 97.44 262 ASN A CA 1
ATOM 2093 C C . ASN A 1 262 ? -0.56 -10.641 4.074 1 97.44 262 ASN A C 1
ATOM 2095 O O . ASN A 1 262 ? 0.535 -11.195 4.207 1 97.44 262 ASN A O 1
ATOM 2099 N N . ASP A 1 263 ? -1.523 -11.141 3.367 1 98.44 263 ASP A N 1
ATOM 2100 C CA . ASP A 1 263 ? -1.332 -12.391 2.633 1 98.44 263 ASP A CA 1
ATOM 2101 C C . ASP A 1 263 ? -0.264 -12.234 1.554 1 98.44 263 ASP A C 1
ATOM 2103 O O . ASP A 1 263 ? 0.535 -13.148 1.328 1 98.44 263 ASP A O 1
ATOM 2107 N N . CYS A 1 264 ? -0.229 -11.102 0.896 1 98.62 264 CYS A N 1
ATOM 2108 C CA . CYS A 1 264 ? 0.825 -10.828 -0.073 1 98.62 264 CYS A CA 1
ATOM 2109 C C . CYS A 1 264 ? 2.193 -10.82 0.598 1 98.62 264 CYS A C 1
ATOM 2111 O O . CYS A 1 264 ? 3.143 -11.422 0.091 1 98.62 264 CYS A O 1
ATOM 2113 N N . THR A 1 265 ? 2.316 -10.125 1.755 1 97.69 265 THR A N 1
ATOM 2114 C CA . THR A 1 265 ? 3.615 -9.992 2.406 1 97.69 265 THR A CA 1
ATOM 2115 C C . THR A 1 265 ? 4.09 -11.336 2.955 1 97.69 265 THR A C 1
ATOM 2117 O O . THR A 1 265 ? 5.285 -11.625 2.953 1 97.69 265 THR A O 1
ATOM 2120 N N . MET A 1 266 ? 3.139 -12.141 3.422 1 97.81 266 MET A N 1
ATOM 2121 C CA . MET A 1 266 ? 3.504 -13.492 3.832 1 97.81 266 MET A CA 1
ATOM 2122 C C . MET A 1 266 ? 4.102 -14.273 2.666 1 97.81 266 MET A C 1
ATOM 2124 O O . MET A 1 266 ? 5.148 -14.906 2.811 1 97.81 266 MET A O 1
ATOM 2128 N N . ALA A 1 267 ? 3.426 -14.203 1.542 1 98.44 267 ALA A N 1
ATOM 2129 C CA . ALA A 1 267 ? 3.904 -14.914 0.36 1 98.44 267 ALA A CA 1
ATOM 2130 C C . ALA A 1 267 ? 5.285 -14.422 -0.059 1 98.44 267 ALA A C 1
ATOM 2132 O O . ALA A 1 267 ? 6.137 -15.211 -0.47 1 98.44 267 ALA A O 1
ATOM 2133 N N . ILE A 1 268 ? 5.52 -13.148 0.06 1 98.44 268 ILE A N 1
ATOM 2134 C CA . ILE A 1 268 ? 6.805 -12.562 -0.311 1 98.44 268 ILE A CA 1
ATOM 2135 C C . ILE A 1 268 ? 7.898 -13.094 0.609 1 98.44 268 ILE A C 1
ATOM 2137 O O . ILE A 1 268 ? 8.984 -13.461 0.148 1 98.44 268 ILE A O 1
ATOM 2141 N N . GLN A 1 269 ? 7.621 -13.117 1.862 1 97.69 269 GLN A N 1
ATOM 2142 C CA . GLN A 1 269 ? 8.617 -13.586 2.814 1 97.69 269 GLN A CA 1
ATOM 2143 C C . GLN A 1 269 ? 8.969 -15.055 2.562 1 97.69 269 GLN A C 1
ATOM 2145 O O . GLN A 1 269 ? 10.133 -15.445 2.676 1 97.69 269 GLN A O 1
ATOM 2150 N N . ILE A 1 270 ? 7.953 -15.883 2.258 1 97.19 270 ILE A N 1
ATOM 2151 C CA . ILE A 1 270 ? 8.203 -17.281 1.91 1 97.19 270 ILE A CA 1
ATOM 2152 C C . ILE A 1 270 ? 9.062 -17.344 0.651 1 97.19 270 ILE A C 1
ATOM 2154 O O . ILE A 1 270 ? 10.047 -18.094 0.606 1 97.19 270 ILE A O 1
ATOM 2158 N N . ALA A 1 271 ? 8.695 -16.562 -0.371 1 98.19 271 ALA A N 1
ATOM 2159 C CA . ALA A 1 271 ? 9.438 -16.516 -1.628 1 98.19 271 ALA A CA 1
ATOM 2160 C C . ALA A 1 271 ? 10.883 -16.094 -1.396 1 98.19 271 ALA A C 1
ATOM 2162 O O . ALA A 1 271 ? 11.805 -16.656 -1.992 1 98.19 271 ALA A O 1
ATOM 2163 N N . ASN A 1 272 ? 11 -15.078 -0.556 1 96.81 272 ASN A N 1
ATOM 2164 C CA . ASN A 1 272 ? 12.336 -14.609 -0.194 1 96.81 272 ASN A CA 1
ATOM 2165 C C . ASN A 1 272 ? 13.18 -15.727 0.412 1 96.81 272 ASN A C 1
ATOM 2167 O O . ASN A 1 272 ? 14.375 -15.82 0.149 1 96.81 272 ASN A O 1
ATOM 2171 N N . ASP A 1 273 ? 12.617 -16.453 1.239 1 95.81 273 ASP A N 1
ATOM 2172 C CA . ASP A 1 273 ? 13.328 -17.531 1.904 1 95.81 273 ASP A CA 1
ATOM 2173 C C . ASP A 1 273 ? 13.797 -18.578 0.896 1 95.81 273 ASP A C 1
ATOM 2175 O O . ASP A 1 273 ? 14.914 -19.109 1.008 1 95.81 273 ASP A O 1
ATOM 2179 N N . TYR A 1 274 ? 12.961 -18.938 -0.059 1 95.94 274 TYR A N 1
ATOM 2180 C CA . TYR A 1 274 ? 13.352 -19.875 -1.11 1 95.94 274 TYR A CA 1
ATOM 2181 C C . TYR A 1 274 ? 14.391 -19.25 -2.037 1 95.94 274 TYR A C 1
ATOM 2183 O O . TYR A 1 274 ? 15.188 -19.969 -2.645 1 95.94 274 TYR A O 1
ATOM 2191 N N . GLY A 1 275 ? 14.375 -17.922 -2.236 1 95.75 275 GLY A N 1
ATOM 2192 C CA . GLY A 1 275 ? 15.414 -17.188 -2.947 1 95.75 275 GLY A CA 1
ATOM 2193 C C . GLY A 1 275 ? 15.484 -17.531 -4.422 1 95.75 275 GLY A C 1
ATOM 2194 O O . GLY A 1 275 ? 14.469 -17.484 -5.125 1 95.75 275 GLY A O 1
ATOM 2195 N N . GLN A 1 276 ? 16.656 -17.953 -4.828 1 96.75 276 GLN A N 1
ATOM 2196 C CA . GLN A 1 276 ? 16.906 -18.219 -6.238 1 96.75 276 GLN A CA 1
ATOM 2197 C C . GLN A 1 276 ? 16.031 -19.375 -6.73 1 96.75 276 GLN A C 1
ATOM 2199 O O . GLN A 1 276 ? 15.602 -19.391 -7.887 1 96.75 276 GLN A O 1
ATOM 2204 N N . ARG A 1 277 ? 15.75 -20.344 -5.891 1 96.62 277 ARG A N 1
ATOM 2205 C CA . ARG A 1 277 ? 14.914 -21.469 -6.281 1 96.62 277 ARG A CA 1
ATOM 2206 C C . ARG A 1 277 ? 13.516 -21.016 -6.676 1 96.62 277 ARG A C 1
ATOM 2208 O O . ARG A 1 277 ? 12.922 -21.547 -7.617 1 96.62 277 ARG A O 1
ATOM 2215 N N . PHE A 1 278 ? 13.008 -20.031 -5.957 1 97.75 278 PHE A N 1
ATOM 2216 C CA . PHE A 1 278 ? 11.695 -19.484 -6.293 1 97.75 278 PHE A CA 1
ATOM 2217 C C . PHE A 1 278 ? 11.742 -18.75 -7.625 1 97.75 278 PHE A C 1
ATOM 2219 O O . PHE A 1 278 ? 10.859 -18.938 -8.469 1 97.75 278 PHE A O 1
ATOM 2226 N N . VAL A 1 279 ? 12.734 -17.922 -7.777 1 97.94 279 VAL A N 1
ATOM 2227 C CA . VAL A 1 279 ? 12.914 -17.125 -8.992 1 97.94 279 VAL A CA 1
ATOM 2228 C C . VAL A 1 279 ? 13 -18.047 -10.203 1 97.94 279 VAL A C 1
ATOM 2230 O O . VAL A 1 279 ? 12.344 -17.828 -11.219 1 97.94 279 VAL A O 1
ATOM 2233 N N . ASP A 1 280 ? 13.742 -19.141 -10.055 1 97.5 280 ASP A N 1
ATOM 2234 C CA . ASP A 1 280 ? 13.891 -20.109 -11.141 1 97.5 280 ASP A CA 1
ATOM 2235 C C . ASP A 1 280 ? 12.57 -20.812 -11.43 1 97.5 280 ASP A C 1
ATOM 2237 O O . ASP A 1 280 ? 12.211 -21.031 -12.586 1 97.5 280 ASP A O 1
ATOM 2241 N N . TRP A 1 281 ? 11.922 -21.156 -10.375 1 97.31 281 TRP A N 1
ATOM 2242 C CA . TRP A 1 281 ? 10.648 -21.844 -10.531 1 97.31 281 TRP A CA 1
ATOM 2243 C C . TRP A 1 281 ? 9.656 -21 -11.312 1 97.31 281 TRP A C 1
ATOM 2245 O O . TRP A 1 281 ? 9 -21.484 -12.234 1 97.31 281 TRP A O 1
ATOM 2255 N N . VAL A 1 282 ? 9.531 -19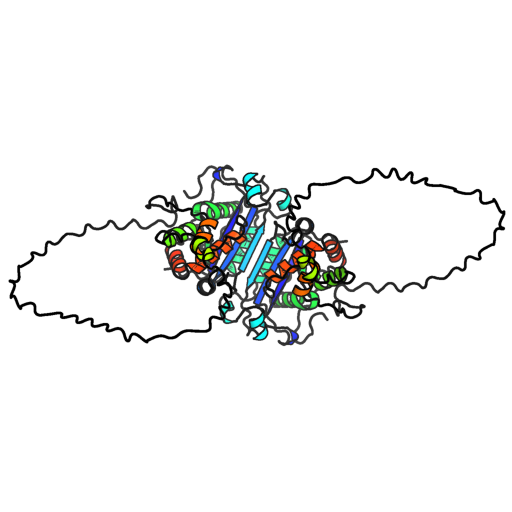.719 -10.969 1 98.25 282 VAL A N 1
ATOM 2256 C CA . VAL A 1 282 ? 8.586 -18.828 -11.625 1 98.25 282 VAL A CA 1
ATOM 2257 C C . VAL A 1 282 ? 8.953 -18.688 -13.102 1 98.25 282 VAL A C 1
ATOM 2259 O O . VAL A 1 282 ? 8.078 -18.672 -13.969 1 98.25 282 VAL A O 1
ATOM 2262 N N . ALA A 1 283 ? 10.219 -18.547 -13.32 1 97.12 283 ALA A N 1
ATOM 2263 C CA . ALA A 1 283 ? 10.688 -18.406 -14.695 1 97.12 283 ALA A CA 1
ATOM 2264 C C . ALA A 1 283 ? 10.227 -19.578 -15.555 1 97.12 283 ALA A C 1
ATOM 2266 O O . ALA A 1 283 ? 9.898 -19.406 -16.734 1 97.12 283 ALA A O 1
ATOM 2267 N N . ASP A 1 284 ? 10.102 -20.734 -14.953 1 96.25 284 ASP A N 1
ATOM 2268 C CA . ASP A 1 284 ? 9.797 -21.953 -15.695 1 96.25 284 ASP A CA 1
ATOM 2269 C C . ASP A 1 284 ? 8.297 -22.234 -15.695 1 96.25 284 ASP A C 1
ATOM 2271 O O . ASP A 1 284 ? 7.816 -23.062 -16.469 1 96.25 284 ASP A O 1
ATOM 2275 N N . ASN A 1 285 ? 7.539 -21.562 -14.859 1 96.69 285 ASN A N 1
ATOM 2276 C CA . ASN A 1 285 ? 6.156 -21.984 -14.648 1 96.69 285 ASN A CA 1
ATOM 2277 C C . ASN A 1 285 ? 5.184 -20.812 -14.789 1 96.69 285 ASN A C 1
ATOM 2279 O O . ASN A 1 285 ? 4.051 -20.891 -14.312 1 96.69 285 ASN A O 1
ATOM 2283 N N . GLN A 1 286 ? 5.594 -19.75 -15.383 1 97.56 286 GLN A N 1
ATOM 2284 C CA . GLN A 1 286 ? 4.727 -18.609 -15.625 1 97.56 286 GLN A CA 1
ATOM 2285 C C . GLN A 1 286 ? 3.967 -18.75 -16.938 1 97.56 286 GLN A C 1
ATOM 2287 O O . GLN A 1 286 ? 4.32 -19.594 -17.766 1 97.56 286 GLN A O 1
ATOM 2292 N N . MET A 1 287 ? 2.898 -18.047 -17.125 1 97.44 287 MET A N 1
ATOM 2293 C CA . MET A 1 287 ? 2.127 -17.906 -18.359 1 97.44 287 MET A CA 1
ATOM 2294 C C . MET A 1 287 ? 1.597 -16.5 -18.516 1 97.44 287 MET A C 1
ATOM 2296 O O . MET A 1 287 ? 1.51 -15.742 -17.547 1 97.44 287 MET A O 1
ATOM 2300 N N . PRO A 1 288 ? 1.218 -16.078 -19.766 1 97.81 288 PRO A N 1
ATOM 2301 C CA . PRO A 1 288 ? 0.593 -14.766 -19.938 1 97.81 288 PRO A CA 1
ATOM 2302 C C . PRO A 1 288 ? -0.74 -14.648 -19.203 1 97.81 288 PRO A C 1
ATOM 2304 O O . PRO A 1 288 ? -1.581 -15.547 -19.281 1 97.81 288 PRO A O 1
ATOM 2307 N N . PHE A 1 289 ? -0.912 -13.594 -18.453 1 98.19 289 PHE A N 1
ATOM 2308 C CA . PHE A 1 289 ? -2.18 -13.352 -17.781 1 98.19 289 PHE A CA 1
ATOM 2309 C C . PHE A 1 289 ? -3.332 -13.328 -18.781 1 98.19 289 PHE A C 1
ATOM 2311 O O . PHE A 1 289 ? -4.453 -13.727 -18.453 1 98.19 289 PHE A O 1
ATOM 2318 N N . ALA A 1 290 ? -3.053 -12.859 -19.969 1 97.56 290 ALA A N 1
ATOM 2319 C CA . ALA A 1 290 ? -4.055 -12.766 -21.031 1 97.56 290 ALA A CA 1
ATOM 2320 C C . ALA A 1 290 ? -4.695 -14.125 -21.297 1 97.56 290 ALA A C 1
ATOM 2322 O O . ALA A 1 290 ? -5.832 -14.203 -21.781 1 97.56 290 ALA A O 1
ATOM 2323 N N . GLU A 1 291 ? -4.043 -15.203 -20.984 1 96.62 291 GLU A N 1
ATOM 2324 C CA . GLU A 1 291 ? -4.512 -16.547 -21.281 1 96.62 291 GLU A CA 1
ATOM 2325 C C . GLU A 1 291 ? -5.355 -17.094 -20.125 1 96.62 291 GLU A C 1
ATOM 2327 O O . GLU A 1 291 ? -5.957 -18.172 -20.25 1 96.62 291 GLU A O 1
ATOM 2332 N N . VAL A 1 292 ? -5.395 -16.406 -19.016 1 96 292 VAL A N 1
ATOM 2333 C CA . VAL A 1 292 ? -6.234 -16.797 -17.891 1 96 292 VAL A CA 1
ATOM 2334 C C . VAL A 1 292 ? -7.699 -16.812 -18.328 1 96 292 VAL A C 1
ATOM 2336 O O . VAL A 1 292 ? -8.156 -15.898 -19.016 1 96 292 VAL A O 1
ATOM 2339 N N . LYS A 1 293 ? -8.422 -17.812 -17.922 1 92.81 293 LYS A N 1
ATOM 2340 C CA . LYS A 1 293 ? -9.867 -17.859 -18.156 1 92.81 293 LYS A CA 1
ATOM 2341 C C . LYS A 1 293 ? -10.625 -17.172 -17.016 1 92.81 293 LYS A C 1
ATOM 2343 O O . LYS A 1 293 ? -10.422 -17.5 -15.852 1 92.81 293 LYS A O 1
ATOM 2348 N N . ALA A 1 294 ? -11.484 -16.328 -17.391 1 92 294 ALA A N 1
ATOM 2349 C CA . ALA A 1 294 ? -12.273 -15.586 -16.406 1 92 294 ALA A CA 1
ATOM 2350 C C . ALA A 1 294 ? -13.258 -16.5 -15.688 1 92 294 ALA A C 1
ATOM 2352 O O . ALA A 1 294 ? -13.688 -17.516 -16.25 1 92 294 ALA A O 1
ATOM 2353 N N . MET A 1 295 ? -13.555 -16.078 -14.5 1 82.94 295 MET A N 1
ATOM 2354 C CA . MET A 1 295 ? -14.648 -16.719 -13.773 1 82.94 295 MET A CA 1
ATOM 2355 C C . MET A 1 295 ? -15.961 -16.594 -14.539 1 82.94 295 MET A C 1
ATOM 2357 O O . MET A 1 295 ? -16.266 -15.539 -15.102 1 82.94 295 MET A O 1
ATOM 2361 N N . ARG A 1 296 ? -16.656 -17.656 -14.758 1 75.56 296 ARG A N 1
ATOM 2362 C CA . ARG A 1 296 ? -17.938 -17.656 -15.461 1 75.56 296 ARG A CA 1
ATOM 2363 C C . ARG A 1 296 ? -19.047 -18.141 -14.547 1 75.56 296 ARG A C 1
ATOM 2365 O O . ARG A 1 296 ? -18.828 -19 -13.695 1 75.56 296 ARG A O 1
ATOM 2372 N N . LYS A 1 297 ? -20.141 -17.359 -14.75 1 67.56 297 LYS A N 1
ATOM 2373 C CA . LYS A 1 297 ? -21.328 -17.766 -14 1 67.56 297 LYS A CA 1
ATOM 2374 C C . LYS A 1 297 ? -21.594 -19.266 -14.172 1 67.56 297 LYS A C 1
ATOM 2376 O O . LYS A 1 297 ? -21.594 -19.781 -15.289 1 67.56 297 LYS A O 1
ATOM 2381 N N . GLY A 1 298 ? -21.703 -19.859 -13.07 1 57.84 298 GLY A N 1
ATOM 2382 C CA . GLY A 1 298 ? -22.078 -21.266 -13.102 1 57.84 298 GLY A CA 1
ATOM 2383 C C . GLY A 1 298 ? -20.922 -22.188 -13.398 1 57.84 298 GLY A C 1
ATOM 2384 O O . GLY A 1 298 ? -21.078 -23.422 -13.383 1 57.84 298 GLY A O 1
ATOM 2385 N N . ALA A 1 299 ? -19.734 -21.688 -13.727 1 53 299 ALA A N 1
ATOM 2386 C CA . ALA A 1 299 ? -18.594 -22.531 -14.094 1 53 299 ALA A CA 1
ATOM 2387 C C . ALA A 1 299 ? -17.609 -22.656 -12.945 1 53 299 ALA A C 1
ATOM 2389 O O . ALA A 1 299 ? -17.453 -21.734 -12.141 1 53 299 ALA A O 1
ATOM 2390 N N . LYS A 1 300 ? -17.156 -23.906 -12.805 1 51 300 LYS A N 1
ATOM 2391 C CA . LYS A 1 300 ? -16.125 -24.125 -11.789 1 51 300 LYS A CA 1
ATOM 2392 C C . LYS A 1 300 ? -14.844 -23.359 -12.133 1 51 300 LYS A C 1
ATOM 2394 O O . LYS A 1 300 ? -14.422 -23.328 -13.289 1 51 300 LYS A O 1
ATOM 2399 N N . LEU A 1 301 ? -14.125 -22.641 -11.164 1 47.75 301 LEU A N 1
ATOM 2400 C CA . LEU A 1 301 ? -12.898 -21.891 -11.406 1 47.75 301 LEU A CA 1
ATOM 2401 C C . LEU A 1 301 ? -11.711 -22.828 -11.594 1 47.75 301 LEU A C 1
ATOM 2403 O O . LEU A 1 301 ? -11.609 -23.844 -10.906 1 47.75 301 LEU A O 1
ATOM 2407 N N . GLY A 1 302 ? -10.656 -22.578 -12.445 1 41 302 GLY A N 1
ATOM 2408 C CA . GLY A 1 302 ? -9.453 -23.359 -12.672 1 41 302 GLY A CA 1
ATOM 2409 C C . GLY A 1 302 ? -9.594 -24.344 -13.82 1 41 302 GLY A C 1
ATOM 2410 O O . GLY A 1 302 ? -8.625 -25.016 -14.18 1 41 302 GLY A O 1
ATOM 2411 N N . PHE A 1 303 ? -10.852 -24.672 -14.289 1 38.72 303 PHE A N 1
ATOM 2412 C CA . PHE A 1 303 ? -11.016 -25.656 -15.352 1 38.72 303 PHE A CA 1
ATOM 2413 C C . PHE A 1 303 ? -11.281 -24.969 -16.688 1 38.72 303 PHE A C 1
ATOM 2415 O O . PHE A 1 303 ? -11.906 -23.906 -16.734 1 38.72 303 PHE A O 1
ATOM 2422 N N . MET B 1 1 ? -18.297 25.109 7.059 1 66.12 1 MET B N 1
ATOM 2423 C CA . MET B 1 1 ? -17.156 24.25 7.32 1 66.12 1 MET B CA 1
ATOM 2424 C C . MET B 1 1 ? -17.141 23.062 6.371 1 66.12 1 MET B C 1
ATOM 2426 O O . MET B 1 1 ? -18.188 22.453 6.105 1 66.12 1 MET B O 1
ATOM 2430 N N . VAL B 1 2 ? -16.031 22.875 5.57 1 86.19 2 VAL B N 1
ATOM 2431 C CA . VAL B 1 2 ? -15.961 21.781 4.605 1 86.19 2 VAL B CA 1
ATOM 2432 C C . VAL B 1 2 ? -15.797 20.469 5.348 1 86.19 2 VAL B C 1
ATOM 2434 O O . VAL B 1 2 ? -14.984 20.344 6.266 1 86.19 2 VAL B O 1
ATOM 2437 N N . GLN B 1 3 ? -16.734 19.594 5.172 1 93.94 3 GLN B N 1
ATOM 2438 C CA . GLN B 1 3 ? -16.594 18.25 5.746 1 93.94 3 GLN B CA 1
ATOM 2439 C C . GLN B 1 3 ? -15.742 17.359 4.844 1 93.94 3 GLN B C 1
ATOM 2441 O O . GLN B 1 3 ? -16.172 16.984 3.754 1 93.94 3 GLN B O 1
ATOM 2446 N N . ILE B 1 4 ? -14.586 17.016 5.371 1 98.06 4 ILE B N 1
ATOM 2447 C CA . ILE B 1 4 ? -13.688 16.156 4.621 1 98.06 4 ILE B CA 1
ATOM 2448 C C . ILE B 1 4 ? -14.172 14.711 4.703 1 98.06 4 ILE B C 1
ATOM 2450 O O . ILE B 1 4 ? -14.523 14.227 5.785 1 98.06 4 ILE B O 1
ATOM 2454 N N . GLU B 1 5 ? -14.195 14.047 3.549 1 98.38 5 GLU B N 1
ATOM 2455 C CA . GLU B 1 5 ? -14.711 12.68 3.535 1 98.38 5 GLU B CA 1
ATOM 2456 C C . GLU B 1 5 ? -13.57 11.664 3.506 1 98.38 5 GLU B C 1
ATOM 2458 O O . GLU B 1 5 ? -13.719 10.547 3.99 1 98.38 5 GLU B O 1
ATOM 2463 N N . THR B 1 6 ? -12.508 12.055 2.887 1 98.75 6 THR B N 1
ATOM 2464 C CA . THR B 1 6 ? -11.367 11.148 2.787 1 98.75 6 THR B CA 1
ATOM 2465 C C . THR B 1 6 ? -10.078 11.852 3.193 1 98.75 6 THR B C 1
ATOM 2467 O O . THR B 1 6 ? -9.781 12.945 2.701 1 98.75 6 THR B O 1
ATOM 2470 N N . TYR B 1 7 ? -9.352 11.289 4.133 1 98.88 7 TYR B N 1
ATOM 2471 C CA . TYR B 1 7 ? -8.039 11.758 4.574 1 98.88 7 TYR B CA 1
ATOM 2472 C C . TYR B 1 7 ? -6.934 10.898 3.979 1 98.88 7 TYR B C 1
ATOM 2474 O O . TYR B 1 7 ? -6.867 9.688 4.238 1 98.88 7 TYR B O 1
ATOM 2482 N N . VAL B 1 8 ? -6.098 11.477 3.145 1 98.94 8 VAL B N 1
ATOM 2483 C CA . VAL B 1 8 ? -4.965 10.773 2.553 1 98.94 8 VAL B CA 1
ATOM 2484 C C . VAL B 1 8 ? -3.666 11.242 3.203 1 98.94 8 VAL B C 1
ATOM 2486 O O . VAL B 1 8 ? -3.17 12.328 2.896 1 98.94 8 VAL B O 1
ATOM 2489 N N . PHE B 1 9 ? -3.145 10.445 4.078 1 98.94 9 PHE B N 1
ATOM 2490 C CA . PHE B 1 9 ? -1.865 10.742 4.711 1 98.94 9 PHE B CA 1
ATOM 2491 C C . PHE B 1 9 ? -0.71 10.477 3.756 1 98.94 9 PHE B C 1
ATOM 2493 O O . PHE B 1 9 ? -0.621 9.391 3.17 1 98.94 9 PHE B O 1
ATOM 2500 N N . ILE B 1 10 ? 0.15 11.461 3.586 1 98.88 10 ILE B N 1
ATOM 2501 C CA . ILE B 1 10 ? 1.258 11.344 2.645 1 98.88 10 ILE B CA 1
ATOM 2502 C C . ILE B 1 10 ? 2.582 11.562 3.373 1 98.88 10 ILE B C 1
ATOM 2504 O O . ILE B 1 10 ? 2.641 12.305 4.355 1 98.88 10 ILE B O 1
ATOM 2508 N N . ASP B 1 11 ? 3.549 10.914 2.949 1 98.69 11 ASP B N 1
ATOM 2509 C CA . ASP B 1 11 ? 4.918 11.102 3.422 1 98.69 11 ASP B CA 1
ATOM 2510 C C . ASP B 1 11 ? 5.926 10.828 2.307 1 98.69 11 ASP B C 1
ATOM 2512 O O . ASP B 1 11 ? 5.723 9.93 1.483 1 98.69 11 ASP B O 1
ATOM 2516 N N . LEU B 1 12 ? 6.973 11.617 2.27 1 98.31 12 LEU B N 1
ATOM 2517 C CA . LEU B 1 12 ? 8.039 11.461 1.29 1 98.31 12 LEU B CA 1
ATOM 2518 C C . LEU B 1 12 ? 9.375 11.18 1.979 1 98.31 12 LEU B C 1
ATOM 2520 O O . LEU B 1 12 ? 9.672 11.766 3.025 1 98.31 12 LEU B O 1
ATOM 2524 N N . GLU B 1 13 ? 10.102 10.219 1.479 1 97.88 13 GLU B N 1
ATOM 2525 C CA . GLU B 1 13 ? 11.547 10.195 1.668 1 97.88 13 GLU B CA 1
ATOM 2526 C C . GLU B 1 13 ? 12.266 10.805 0.467 1 97.88 13 GLU B C 1
ATOM 2528 O O . GLU B 1 13 ? 11.789 10.703 -0.665 1 97.88 13 GLU B O 1
ATOM 2533 N N . THR B 1 14 ? 13.414 11.43 0.719 1 96.81 14 THR B N 1
ATOM 2534 C CA . THR B 1 14 ? 14.086 12.195 -0.332 1 96.81 14 THR B CA 1
ATOM 2535 C C . THR B 1 14 ? 15.586 11.953 -0.303 1 96.81 14 THR B C 1
ATOM 2537 O O . THR B 1 14 ? 16.094 11.289 0.601 1 96.81 14 THR B O 1
ATOM 2540 N N . THR B 1 15 ? 16.266 12.477 -1.3 1 95.5 15 THR B N 1
ATOM 2541 C CA . THR B 1 15 ? 17.703 12.312 -1.429 1 95.5 15 THR B CA 1
ATOM 2542 C C . THR B 1 15 ? 18.438 13.078 -0.328 1 95.5 15 THR B C 1
ATOM 2544 O O . THR B 1 15 ? 19.594 12.797 -0.033 1 95.5 15 THR B O 1
ATOM 2547 N N . GLY B 1 16 ? 17.797 13.961 0.214 1 90.5 16 GLY B N 1
ATOM 2548 C CA . GLY B 1 16 ? 18.297 14.828 1.268 1 90.5 16 GLY B CA 1
ATOM 2549 C C . GLY B 1 16 ? 17.344 15.953 1.619 1 90.5 16 GLY B C 1
ATOM 2550 O O . GLY B 1 16 ? 16.281 16.078 1.015 1 90.5 16 GLY B O 1
ATOM 2551 N N . LEU B 1 17 ? 17.766 16.719 2.643 1 82.94 17 LEU B N 1
ATOM 2552 C CA . LEU B 1 17 ? 16.969 17.891 2.992 1 82.94 17 LEU B CA 1
ATOM 2553 C C . LEU B 1 17 ? 17.125 18.984 1.947 1 82.94 17 LEU B C 1
ATOM 2555 O O . LEU B 1 17 ? 18.234 19.203 1.444 1 82.94 17 LEU B O 1
ATOM 2559 N N . PRO B 1 18 ? 16.062 19.609 1.618 1 75.19 18 PRO B N 1
ATOM 2560 C CA . PRO B 1 18 ? 16.125 20.625 0.571 1 75.19 18 PRO B CA 1
ATOM 2561 C C . PRO B 1 18 ? 17.188 21.688 0.831 1 75.19 18 PRO B C 1
ATOM 2563 O O . PRO B 1 18 ? 17.906 22.094 -0.093 1 75.19 18 PRO B O 1
ATOM 2566 N N . ASN B 1 19 ? 17.297 22.125 2 1 71.94 19 ASN B N 1
ATOM 2567 C CA . ASN B 1 19 ? 18.25 23.188 2.312 1 71.94 19 ASN B CA 1
ATOM 2568 C C . ASN B 1 19 ? 19.688 22.719 2.076 1 71.94 19 ASN B C 1
ATOM 2570 O O . ASN B 1 19 ? 20.578 23.531 1.827 1 71.94 19 ASN B O 1
ATOM 2574 N N . LEU B 1 20 ? 19.844 21.484 2.037 1 67 20 LEU B N 1
ATOM 2575 C CA . LEU B 1 20 ? 21.188 20.953 1.892 1 67 20 LEU B CA 1
ATOM 2576 C C . LEU B 1 20 ? 21.469 20.562 0.443 1 67 20 LEU B C 1
ATOM 2578 O O . LEU B 1 20 ? 22.609 20.266 0.082 1 67 20 LEU B O 1
ATOM 2582 N N . GLN B 1 21 ? 20.484 20.609 -0.328 1 70.94 21 GLN B N 1
ATOM 2583 C CA . GLN B 1 21 ? 20.656 20.156 -1.705 1 70.94 21 GLN B CA 1
ATOM 2584 C C . GLN B 1 21 ? 20.25 21.234 -2.693 1 70.94 21 GLN B C 1
ATOM 2586 O O . GLN B 1 21 ? 19.781 20.938 -3.801 1 70.94 21 GLN B O 1
ATOM 2591 N N . ASN B 1 22 ? 20.359 22.375 -2.281 1 69.44 22 ASN B N 1
ATOM 2592 C CA . ASN B 1 22 ? 20.047 23.516 -3.139 1 69.44 22 ASN B CA 1
ATOM 2593 C C . ASN B 1 22 ? 18.656 23.391 -3.754 1 69.44 22 ASN B C 1
ATOM 2595 O O . ASN B 1 22 ? 18.469 23.703 -4.93 1 69.44 22 ASN B O 1
ATOM 2599 N N . ASN B 1 23 ? 17.875 22.781 -3.021 1 67.56 23 ASN B N 1
ATOM 2600 C CA . ASN B 1 23 ? 16.484 22.594 -3.377 1 67.56 23 ASN B CA 1
ATOM 2601 C C . ASN B 1 23 ? 16.328 21.75 -4.637 1 67.56 23 ASN B C 1
ATOM 2603 O O . ASN B 1 23 ? 15.516 22.047 -5.504 1 67.56 23 ASN B O 1
ATOM 2607 N N . GLU B 1 24 ? 17.234 20.812 -4.762 1 80.94 24 GLU B N 1
ATOM 2608 C CA . GLU B 1 24 ? 17.172 19.859 -5.859 1 80.94 24 GLU B CA 1
ATOM 2609 C C . GLU B 1 24 ? 16.859 18.453 -5.352 1 80.94 24 GLU B C 1
ATOM 2611 O O . GLU B 1 24 ? 17.188 17.469 -6.012 1 80.94 24 GLU B O 1
ATOM 2616 N N . THR B 1 25 ? 16.312 18.516 -4.262 1 91.31 25 THR B N 1
ATOM 2617 C CA . THR B 1 25 ? 15.953 17.266 -3.605 1 91.31 25 THR B CA 1
ATOM 2618 C C . THR B 1 25 ? 14.984 16.453 -4.469 1 91.31 25 THR B C 1
ATOM 2620 O O . THR B 1 25 ? 14.07 17.016 -5.074 1 91.31 25 THR B O 1
ATOM 2623 N N . LYS B 1 26 ? 15.266 15.156 -4.586 1 95.31 26 LYS B N 1
ATOM 2624 C CA . LYS B 1 26 ? 14.414 14.25 -5.355 1 95.31 26 LYS B CA 1
ATOM 2625 C C . LYS B 1 26 ? 13.742 13.227 -4.449 1 95.31 26 LYS B C 1
ATOM 2627 O O . LYS B 1 26 ? 14.273 12.875 -3.393 1 95.31 26 LYS B O 1
ATOM 2632 N N . ILE B 1 27 ? 12.578 12.836 -4.883 1 97.69 27 ILE B N 1
ATOM 2633 C CA . ILE B 1 27 ? 11.805 11.883 -4.098 1 97.69 27 ILE B CA 1
ATOM 2634 C C . ILE B 1 27 ? 12.375 10.477 -4.281 1 97.69 27 ILE B C 1
ATOM 2636 O O . ILE B 1 27 ? 12.586 10.023 -5.41 1 97.69 27 ILE B O 1
ATOM 2640 N N . THR B 1 28 ? 12.625 9.758 -3.154 1 98.38 28 THR B N 1
ATOM 2641 C CA . THR B 1 28 ? 13.109 8.391 -3.199 1 98.38 28 THR B CA 1
ATOM 2642 C C . THR B 1 28 ? 12.008 7.406 -2.809 1 98.38 28 THR B C 1
ATOM 2644 O O . THR B 1 28 ? 12.078 6.219 -3.129 1 98.38 28 THR B O 1
ATOM 2647 N N . GLU B 1 29 ? 11.039 7.875 -2.062 1 98.75 29 GLU B N 1
ATOM 2648 C CA . GLU B 1 29 ? 9.906 7.066 -1.624 1 98.75 29 GLU B CA 1
ATOM 2649 C C . GLU B 1 29 ? 8.672 7.93 -1.387 1 98.75 29 GLU B C 1
ATOM 2651 O O . GLU B 1 29 ? 8.773 9.031 -0.837 1 98.75 29 GLU B O 1
ATOM 2656 N N . LEU B 1 30 ? 7.578 7.512 -1.856 1 98.69 30 LEU B N 1
ATOM 2657 C CA . LEU B 1 30 ? 6.293 8.172 -1.663 1 98.69 30 LEU B CA 1
ATOM 2658 C C . LEU B 1 30 ? 5.258 7.195 -1.112 1 98.69 30 LEU B C 1
ATOM 2660 O O . LEU B 1 30 ? 5.141 6.066 -1.599 1 98.69 30 LEU B O 1
ATOM 2664 N N . SER B 1 31 ? 4.578 7.559 -0.044 1 98.88 31 SER B N 1
ATOM 2665 C CA . SER B 1 31 ? 3.467 6.77 0.471 1 98.88 31 SER B CA 1
ATOM 2666 C C . SER B 1 31 ? 2.215 7.621 0.643 1 98.88 31 SER B C 1
ATOM 2668 O O . SER B 1 31 ? 2.293 8.766 1.097 1 98.88 31 SER B O 1
ATOM 2670 N N . MET B 1 32 ? 1.121 7.129 0.17 1 98.94 32 MET B N 1
ATOM 2671 C CA . MET B 1 32 ? -0.217 7.684 0.361 1 98.94 32 MET B CA 1
ATOM 2672 C C . MET B 1 32 ? -1.152 6.648 0.974 1 98.94 32 MET B C 1
ATOM 2674 O O . MET B 1 32 ? -1.466 5.637 0.343 1 98.94 32 MET B O 1
ATOM 2678 N N . VAL B 1 33 ? -1.537 6.883 2.193 1 98.88 33 VAL B N 1
ATOM 2679 C CA . VAL B 1 33 ? -2.436 5.98 2.908 1 98.88 33 VAL B CA 1
ATOM 2680 C C . VAL B 1 33 ? -3.76 6.684 3.188 1 98.88 33 VAL B C 1
ATOM 2682 O O . VAL B 1 33 ? -3.791 7.719 3.859 1 98.88 33 VAL B O 1
ATOM 2685 N N . ALA B 1 34 ? -4.84 6.125 2.699 1 98.88 34 ALA B N 1
ATOM 2686 C CA . ALA B 1 34 ? -6.125 6.816 2.715 1 98.88 34 ALA B CA 1
ATOM 2687 C C . ALA B 1 34 ? -7.109 6.117 3.648 1 98.88 34 ALA B C 1
ATOM 2689 O O . ALA B 1 34 ? -7.223 4.887 3.637 1 98.88 34 ALA B O 1
ATOM 2690 N N . VAL B 1 35 ? -7.801 6.895 4.406 1 98.5 35 VAL B N 1
ATOM 2691 C CA . VAL B 1 35 ? -8.875 6.418 5.273 1 98.5 35 VAL B CA 1
ATOM 2692 C C . VAL B 1 35 ? -10.078 7.348 5.16 1 98.5 35 VAL B C 1
ATOM 2694 O O . VAL B 1 35 ? -9.922 8.562 5.004 1 98.5 35 VAL B O 1
ATOM 2697 N N . SER B 1 36 ? -11.219 6.793 5.234 1 98.19 36 SER B N 1
ATOM 2698 C CA . SER B 1 36 ? -12.43 7.598 5.242 1 98.19 36 SER B CA 1
ATOM 2699 C C . SER B 1 36 ? -12.656 8.25 6.602 1 98.19 36 SER B C 1
ATOM 2701 O O . SER B 1 36 ? -12.062 7.84 7.598 1 98.19 36 SER B O 1
ATOM 2703 N N . ARG B 1 37 ? -13.469 9.242 6.543 1 97.44 37 ARG B N 1
ATOM 2704 C CA . ARG B 1 37 ? -13.859 9.891 7.789 1 97.44 37 ARG B CA 1
ATOM 2705 C C . ARG B 1 37 ? -14.453 8.883 8.766 1 97.44 37 ARG B C 1
ATOM 2707 O O . ARG B 1 37 ? -14.078 8.859 9.945 1 97.44 37 ARG B O 1
ATOM 2714 N N . THR B 1 38 ? -15.32 8.039 8.281 1 95.44 38 THR B N 1
ATOM 2715 C CA . THR B 1 38 ? -15.984 7.043 9.117 1 95.44 38 THR B CA 1
ATOM 2716 C C . THR B 1 38 ? -14.977 6.043 9.68 1 95.44 38 THR B C 1
ATOM 2718 O O . THR B 1 38 ? -15.047 5.672 10.852 1 95.44 38 THR B O 1
ATOM 2721 N N . ALA B 1 39 ? -14.109 5.637 8.859 1 95.44 39 ALA B N 1
ATOM 2722 C CA . ALA B 1 39 ? -13.086 4.695 9.312 1 95.44 39 ALA B CA 1
ATOM 2723 C C . ALA B 1 39 ? -12.195 5.32 10.375 1 95.44 39 ALA B C 1
ATOM 2725 O O . ALA B 1 39 ? -11.844 4.672 11.367 1 95.44 39 ALA B O 1
ATOM 2726 N N . LEU B 1 40 ? -11.805 6.543 10.188 1 95.75 40 LEU B N 1
ATOM 2727 C CA . LEU B 1 40 ? -10.945 7.266 11.117 1 95.75 40 LEU B CA 1
ATOM 2728 C C . LEU B 1 40 ? -11.609 7.398 12.484 1 95.75 40 LEU B C 1
ATOM 2730 O O . LEU B 1 40 ? -10.945 7.281 13.516 1 95.75 40 LEU B O 1
ATOM 2734 N N . LEU B 1 41 ? -12.883 7.586 12.5 1 95.31 41 LEU B N 1
ATOM 2735 C CA . LEU B 1 41 ? -13.617 7.852 13.734 1 95.31 41 LEU B CA 1
ATOM 2736 C C . LEU B 1 41 ? -14.023 6.551 14.414 1 95.31 41 LEU B C 1
ATOM 2738 O O . LEU B 1 41 ? -14.375 6.551 15.602 1 95.31 41 LEU B O 1
ATOM 2742 N N . SER B 1 42 ? -13.953 5.398 13.688 1 91 42 SER B N 1
ATOM 2743 C CA . SER B 1 42 ? -14.453 4.141 14.234 1 91 42 SER B CA 1
ATOM 2744 C C . SER B 1 42 ? -13.305 3.258 14.719 1 91 42 SER B C 1
ATOM 2746 O O . SER B 1 42 ? -13.531 2.232 15.359 1 91 42 SER B O 1
ATOM 2748 N N . ALA B 1 43 ? -12.195 3.629 14.445 1 84.94 43 ALA B N 1
ATOM 2749 C CA . ALA B 1 43 ? -11.062 2.77 14.781 1 84.94 43 ALA B CA 1
ATOM 2750 C C . ALA B 1 43 ? -10.812 2.75 16.297 1 84.94 43 ALA B C 1
ATOM 2752 O O . ALA B 1 43 ? -11.055 3.746 16.969 1 84.94 43 ALA B O 1
ATOM 2753 N N . THR B 1 44 ? -10.391 1.573 16.766 1 86.25 44 THR B N 1
ATOM 2754 C CA . THR B 1 44 ? -10.023 1.429 18.172 1 86.25 44 THR B CA 1
ATOM 2755 C C . THR B 1 44 ? -8.641 2.025 18.422 1 86.25 44 THR B C 1
ATOM 2757 O O . THR B 1 44 ? -7.836 2.164 17.5 1 86.25 44 THR B O 1
ATOM 2760 N N . ARG B 1 45 ? -8.438 2.242 19.734 1 85.12 45 ARG B N 1
ATOM 2761 C CA . ARG B 1 45 ? -7.156 2.834 20.125 1 85.12 45 ARG B CA 1
ATOM 2762 C C . ARG B 1 45 ? -5.992 1.936 19.719 1 85.12 45 ARG B C 1
ATOM 2764 O O . ARG B 1 45 ? -6.074 0.712 19.844 1 85.12 45 ARG B O 1
ATOM 2771 N N . LEU B 1 46 ? -4.898 2.475 19.125 1 85.81 46 LEU B N 1
ATOM 2772 C CA . LEU B 1 46 ? -3.637 1.828 18.781 1 85.81 46 LEU B CA 1
ATOM 2773 C C . LEU B 1 46 ? -3.762 1.041 17.484 1 85.81 46 LEU B C 1
ATOM 2775 O O . LEU B 1 46 ? -2.754 0.655 16.891 1 85.81 46 LEU B O 1
ATOM 2779 N N . ALA B 1 47 ? -5.012 0.789 17.062 1 89.94 47 ALA B N 1
ATOM 2780 C CA . ALA B 1 47 ? -5.191 -0.007 15.844 1 89.94 47 ALA B CA 1
ATOM 2781 C C . ALA B 1 47 ? -5.422 0.888 14.633 1 89.94 47 ALA B C 1
ATOM 2783 O O . ALA B 1 47 ? -5.969 1.986 14.758 1 89.94 47 ALA B O 1
ATOM 2784 N N . LEU B 1 48 ? -4.984 0.408 13.469 1 94.69 48 LEU B N 1
ATOM 2785 C CA . LEU B 1 48 ? -5.367 1.038 12.211 1 94.69 48 LEU B CA 1
ATOM 2786 C C . LEU B 1 48 ? -6.789 0.647 11.82 1 94.69 48 LEU B C 1
ATOM 2788 O O . LEU B 1 48 ? -7.266 -0.432 12.188 1 94.69 48 LEU B O 1
ATOM 2792 N N . PRO B 1 49 ? -7.469 1.584 11.133 1 95.81 49 PRO B N 1
ATOM 2793 C CA . PRO B 1 49 ? -8.773 1.18 10.609 1 95.81 49 PRO B CA 1
ATOM 2794 C C . PRO B 1 49 ? -8.695 -0.062 9.727 1 95.81 49 PRO B C 1
ATOM 2796 O O . PRO B 1 49 ? -7.738 -0.228 8.969 1 95.81 49 PRO B O 1
ATOM 2799 N N . ARG B 1 50 ? -9.719 -0.93 9.828 1 95.69 50 ARG B N 1
ATOM 2800 C CA . ARG B 1 50 ? -9.742 -2.121 8.984 1 95.69 50 ARG B CA 1
ATOM 2801 C C . ARG B 1 50 ? -9.766 -1.744 7.508 1 95.69 50 ARG B C 1
ATOM 2803 O O . ARG B 1 50 ? -9.125 -2.4 6.684 1 95.69 50 ARG B O 1
ATOM 2810 N N . VAL B 1 51 ? -10.594 -0.721 7.254 1 97.44 51 VAL B N 1
ATOM 2811 C CA . VAL B 1 51 ? -10.633 -0.223 5.883 1 97.44 51 VAL B CA 1
ATOM 2812 C C . VAL B 1 51 ? -9.562 0.847 5.691 1 97.44 51 VAL B C 1
ATOM 2814 O O . VAL B 1 51 ? -9.695 1.967 6.188 1 97.44 51 VAL B O 1
ATOM 2817 N N . ILE B 1 52 ? -8.555 0.497 5.039 1 98 52 ILE B N 1
ATOM 2818 C CA . ILE B 1 52 ? -7.398 1.349 4.789 1 98 52 ILE B CA 1
ATOM 2819 C C . ILE B 1 52 ? -6.863 1.092 3.383 1 98 52 ILE B C 1
ATOM 2821 O O . ILE B 1 52 ? -6.816 -0.054 2.93 1 98 52 ILE B O 1
ATOM 2825 N N . ASN B 1 53 ? -6.578 2.121 2.59 1 98.75 53 ASN B N 1
ATOM 2826 C CA . ASN B 1 53 ? -6.07 2.053 1.224 1 98.75 53 ASN B CA 1
ATOM 2827 C C . ASN B 1 53 ? -4.66 2.627 1.121 1 98.75 53 ASN B C 1
ATOM 2829 O O . ASN B 1 53 ? -4.332 3.605 1.794 1 98.75 53 ASN B O 1
ATOM 2833 N N . LYS B 1 54 ? -3.854 1.995 0.307 1 98.75 54 LYS B N 1
ATOM 2834 C CA . LYS B 1 54 ? -2.447 2.389 0.301 1 98.75 54 LYS B CA 1
ATOM 2835 C C . LYS B 1 54 ? -1.901 2.457 -1.122 1 98.75 54 LYS B C 1
ATOM 2837 O O . LYS B 1 54 ? -2.248 1.629 -1.966 1 98.75 54 LYS B O 1
ATOM 2842 N N . PHE B 1 55 ? -1.149 3.42 -1.361 1 98.88 55 PHE B N 1
ATOM 2843 C CA . PHE B 1 55 ? -0.254 3.518 -2.508 1 98.88 55 PHE B CA 1
ATOM 2844 C C . PHE B 1 55 ? 1.148 3.922 -2.068 1 98.88 55 PHE B C 1
ATOM 2846 O O . PHE B 1 55 ? 1.35 5.023 -1.554 1 98.88 55 PHE B O 1
ATOM 2853 N N . THR B 1 56 ? 2.107 3.035 -2.143 1 98.81 56 THR B N 1
ATOM 2854 C CA . THR B 1 56 ? 3.5 3.273 -1.784 1 98.81 56 THR B CA 1
ATOM 2855 C C . THR B 1 56 ? 4.426 2.904 -2.938 1 98.81 56 THR B C 1
ATOM 2857 O O . THR B 1 56 ? 4.297 1.828 -3.525 1 98.81 56 THR B O 1
ATOM 2860 N N . LYS B 1 57 ? 5.348 3.787 -3.264 1 98.75 57 LYS B N 1
ATOM 2861 C CA . LYS B 1 57 ? 6.242 3.576 -4.395 1 98.75 57 LYS B CA 1
ATOM 2862 C C . LYS B 1 57 ? 7.637 4.133 -4.105 1 98.75 57 LYS B C 1
ATOM 2864 O O . LYS B 1 57 ? 7.777 5.293 -3.723 1 98.75 57 LYS B O 1
ATOM 2869 N N . CYS B 1 58 ? 8.617 3.26 -4.227 1 98.69 58 CYS B N 1
ATOM 2870 C CA . CYS B 1 58 ? 10 3.723 -4.27 1 98.69 58 CYS B CA 1
ATOM 2871 C C . CYS B 1 58 ? 10.375 4.203 -5.668 1 98.69 58 CYS B C 1
ATOM 2873 O O . CYS B 1 58 ? 9.898 3.66 -6.664 1 98.69 58 CYS B O 1
ATOM 2875 N N . LEU B 1 59 ? 11.227 5.234 -5.695 1 98.69 59 LEU B N 1
ATOM 2876 C CA . LEU B 1 59 ? 11.547 5.867 -6.969 1 98.69 59 LEU B CA 1
ATOM 2877 C C . LEU B 1 59 ? 13.062 6.016 -7.129 1 98.69 59 LEU B C 1
ATOM 2879 O O . LEU B 1 59 ? 13.773 6.227 -6.148 1 98.69 59 LEU B O 1
ATOM 2883 N N . ASN B 1 60 ? 13.492 5.879 -8.352 1 98.25 60 ASN B N 1
ATOM 2884 C CA . ASN B 1 60 ? 14.852 6.266 -8.703 1 98.25 60 ASN B CA 1
ATOM 2885 C C . ASN B 1 60 ? 15 7.781 -8.781 1 98.25 60 ASN B C 1
ATOM 2887 O O . ASN B 1 60 ? 14.438 8.422 -9.672 1 98.25 60 ASN B O 1
ATOM 2891 N N . PRO B 1 61 ? 15.766 8.336 -7.871 1 97.12 61 PRO B N 1
ATOM 2892 C CA . PRO B 1 61 ? 15.859 9.797 -7.844 1 97.12 61 PRO B CA 1
ATOM 2893 C C . PRO B 1 61 ? 16.75 10.352 -8.945 1 97.12 61 PRO B C 1
ATOM 2895 O O . PRO B 1 61 ? 16.766 11.562 -9.18 1 97.12 61 PRO B O 1
ATOM 2898 N N . GLN B 1 62 ? 17.5 9.5 -9.633 1 95.69 62 GLN B N 1
ATOM 2899 C CA . GLN B 1 62 ? 18.469 9.922 -10.648 1 95.69 62 GLN B CA 1
ATOM 2900 C C . GLN B 1 62 ? 19.391 11 -10.109 1 95.69 62 GLN B C 1
ATOM 2902 O O . GLN B 1 62 ? 19.703 11.977 -10.812 1 95.69 62 GLN B O 1
ATOM 2907 N N . ARG B 1 63 ? 19.703 10.961 -8.875 1 94.06 63 ARG B N 1
ATOM 2908 C CA . ARG B 1 63 ? 20.609 11.812 -8.109 1 94.06 63 ARG B CA 1
ATOM 2909 C C . ARG B 1 63 ? 21.219 11.047 -6.938 1 94.06 63 ARG B C 1
ATOM 2911 O O . ARG B 1 63 ? 20.578 10.141 -6.383 1 94.06 63 ARG B O 1
ATOM 2918 N N . GLN B 1 64 ? 22.359 11.5 -6.598 1 94.12 64 GLN B N 1
ATOM 2919 C CA . GLN B 1 64 ? 23 10.844 -5.465 1 94.12 64 GLN B CA 1
ATOM 2920 C C . GLN B 1 64 ? 22.234 11.102 -4.172 1 94.12 64 GLN B C 1
ATOM 2922 O O . GLN B 1 64 ? 21.844 12.242 -3.891 1 94.12 64 GLN B O 1
ATOM 2927 N N . ILE B 1 65 ? 22.047 10.047 -3.424 1 95.62 65 ILE B N 1
ATOM 2928 C CA . ILE B 1 65 ? 21.406 10.156 -2.119 1 95.62 65 ILE B CA 1
ATOM 2929 C C . ILE B 1 65 ? 22.438 10.484 -1.055 1 95.62 65 ILE B C 1
ATOM 2931 O O . ILE B 1 65 ? 23.484 9.836 -0.977 1 95.62 65 ILE B O 1
ATOM 2935 N N . ASP B 1 66 ? 22.094 11.516 -0.278 1 94.31 66 ASP B N 1
ATOM 2936 C CA . ASP B 1 66 ? 22.984 11.891 0.818 1 94.31 66 ASP B CA 1
ATOM 2937 C C . ASP B 1 66 ? 23.203 10.719 1.779 1 94.31 66 ASP B C 1
ATOM 2939 O O . ASP B 1 66 ? 22.25 9.984 2.08 1 94.31 66 ASP B O 1
ATOM 2943 N N . GLN B 1 67 ? 24.359 10.625 2.322 1 93.75 67 GLN B N 1
ATOM 2944 C CA . GLN B 1 67 ? 24.719 9.516 3.195 1 93.75 67 GLN B CA 1
ATOM 2945 C C . GLN B 1 67 ? 23.844 9.477 4.438 1 93.75 67 GLN B C 1
ATOM 2947 O O . GLN B 1 67 ? 23.469 8.406 4.906 1 93.75 67 GLN B O 1
ATOM 2952 N N . VAL B 1 68 ? 23.609 10.609 4.984 1 92.94 68 VAL B N 1
ATOM 2953 C CA . VAL B 1 68 ? 22.781 10.695 6.18 1 92.94 68 VAL B CA 1
ATOM 2954 C C . VAL B 1 68 ? 21.375 10.188 5.875 1 92.94 68 VAL B C 1
ATOM 2956 O O . VAL B 1 68 ? 20.812 9.414 6.645 1 92.94 68 VAL B O 1
ATOM 2959 N N . SER B 1 69 ? 20.844 10.609 4.762 1 94.12 69 SER B N 1
ATOM 2960 C CA . SER B 1 69 ? 19.516 10.148 4.336 1 94.12 69 SER B CA 1
ATOM 2961 C C . SER B 1 69 ? 19.5 8.641 4.125 1 94.12 69 SER B C 1
ATOM 2963 O O . SER B 1 69 ? 18.562 7.961 4.531 1 94.12 69 SER B O 1
ATOM 2965 N N . SER B 1 70 ? 20.531 8.148 3.504 1 95.81 70 SER B N 1
ATOM 2966 C CA . SER B 1 70 ? 20.625 6.711 3.256 1 95.81 70 SER B CA 1
ATOM 2967 C C . SER B 1 70 ? 20.656 5.926 4.562 1 95.81 70 SER B C 1
ATOM 2969 O O . SER B 1 70 ? 20 4.883 4.676 1 95.81 70 SER B O 1
ATOM 2971 N N . LYS B 1 71 ? 21.391 6.426 5.5 1 95.38 71 LYS B N 1
ATOM 2972 C CA . LYS B 1 71 ? 21.5 5.758 6.793 1 95.38 71 LYS B CA 1
ATOM 2973 C C . LYS B 1 71 ? 20.172 5.758 7.531 1 95.38 71 LYS B C 1
ATOM 2975 O O . LYS B 1 71 ? 19.797 4.754 8.141 1 95.38 71 LYS B O 1
ATOM 2980 N N . ILE B 1 72 ? 19.422 6.781 7.438 1 94.88 72 ILE B N 1
ATOM 2981 C CA . ILE B 1 72 ? 18.188 6.973 8.188 1 94.88 72 ILE B CA 1
ATOM 2982 C C . ILE B 1 72 ? 17.062 6.191 7.52 1 94.88 72 ILE B C 1
ATOM 2984 O O . ILE B 1 72 ? 16.266 5.543 8.203 1 94.88 72 ILE B O 1
ATOM 2988 N N . THR B 1 73 ? 16.984 6.16 6.215 1 96.31 73 THR B N 1
ATOM 2989 C CA . THR B 1 73 ? 15.836 5.613 5.496 1 96.31 73 THR B CA 1
ATOM 2990 C C . THR B 1 73 ? 16.109 4.18 5.051 1 96.31 73 THR B C 1
ATOM 2992 O O . THR B 1 73 ? 15.188 3.453 4.688 1 96.31 73 THR B O 1
ATOM 2995 N N . GLY B 1 74 ? 17.406 3.799 4.98 1 95.69 74 GLY B N 1
ATOM 2996 C CA . GLY B 1 74 ? 17.781 2.49 4.469 1 95.69 74 GLY B CA 1
ATOM 2997 C C . GLY B 1 74 ? 17.734 2.41 2.953 1 95.69 74 GLY B C 1
ATOM 2998 O O . GLY B 1 74 ? 17.844 1.325 2.381 1 95.69 74 GLY B O 1
ATOM 2999 N N . LEU B 1 75 ? 17.594 3.52 2.26 1 97.31 75 LEU B N 1
ATOM 3000 C CA . LEU B 1 75 ? 17.531 3.549 0.802 1 97.31 75 LEU B CA 1
ATOM 3001 C C . LEU B 1 75 ? 18.859 4.012 0.216 1 97.31 75 LEU B C 1
ATOM 3003 O O . LEU B 1 75 ? 19.484 4.941 0.735 1 97.31 75 LEU B O 1
ATOM 3007 N N . THR B 1 76 ? 19.312 3.33 -0.74 1 97 76 THR B N 1
ATOM 3008 C CA . THR B 1 76 ? 20.547 3.672 -1.45 1 97 76 THR B CA 1
ATOM 3009 C C . THR B 1 76 ? 20.297 3.742 -2.955 1 97 76 THR B C 1
ATOM 3011 O O . THR B 1 76 ? 19.281 3.242 -3.445 1 97 76 THR B O 1
ATOM 3014 N N . ASN B 1 77 ? 21.266 4.379 -3.654 1 97.25 77 ASN B N 1
ATOM 3015 C CA . ASN B 1 77 ? 21.156 4.453 -5.105 1 97.25 77 ASN B CA 1
ATOM 3016 C C . ASN B 1 77 ? 21.141 3.062 -5.738 1 97.25 77 ASN B C 1
ATOM 3018 O O . ASN B 1 77 ? 20.422 2.822 -6.707 1 97.25 77 ASN B O 1
ATOM 3022 N N . ASP B 1 78 ? 21.891 2.172 -5.195 1 96.31 78 ASP B N 1
ATOM 3023 C CA . ASP B 1 78 ? 21.938 0.814 -5.73 1 96.31 78 ASP B CA 1
ATOM 3024 C C . ASP B 1 78 ? 20.594 0.12 -5.598 1 96.31 78 ASP B C 1
ATOM 3026 O O . ASP B 1 78 ? 20.125 -0.532 -6.535 1 96.31 78 ASP B O 1
ATOM 3030 N N . LEU B 1 79 ? 19.953 0.252 -4.473 1 96.31 79 LEU B N 1
ATOM 3031 C CA . LEU B 1 79 ? 18.672 -0.392 -4.211 1 96.31 79 LEU B CA 1
ATOM 3032 C C . LEU B 1 79 ? 17.594 0.151 -5.145 1 96.31 79 LEU B C 1
ATOM 3034 O O . LEU B 1 79 ? 16.656 -0.57 -5.512 1 96.31 79 L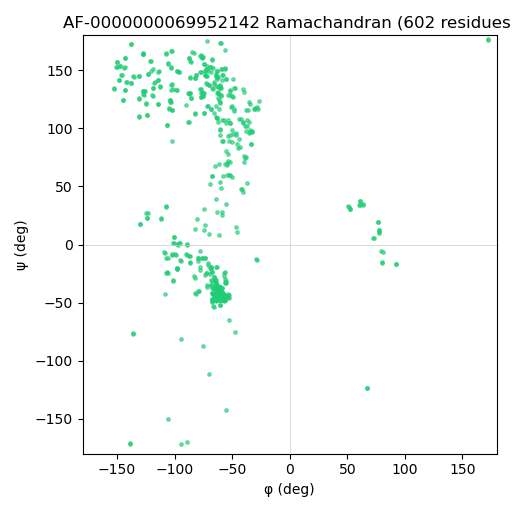EU B O 1
ATOM 3038 N N . LEU B 1 80 ? 17.719 1.417 -5.512 1 97.75 80 LEU B N 1
ATOM 3039 C CA . LEU B 1 80 ? 16.656 2.088 -6.242 1 97.75 80 LEU B CA 1
ATOM 3040 C C . LEU B 1 80 ? 16.969 2.154 -7.734 1 97.75 80 LEU B C 1
ATOM 3042 O O . LEU B 1 80 ? 16.234 2.771 -8.508 1 97.75 80 LEU B O 1
ATOM 3046 N N . GLU B 1 81 ? 18 1.524 -8.156 1 96.25 81 GLU B N 1
ATOM 3047 C CA . GLU B 1 81 ? 18.547 1.665 -9.508 1 96.25 81 GLU B CA 1
ATOM 3048 C C . GLU B 1 81 ? 17.5 1.283 -10.555 1 96.25 81 GLU B C 1
ATOM 3050 O O . GLU B 1 81 ? 17.391 1.939 -11.594 1 96.25 81 GLU B O 1
ATOM 3055 N N . ASN B 1 82 ? 16.688 0.27 -10.273 1 95.19 82 ASN B N 1
ATOM 3056 C CA . ASN B 1 82 ? 15.773 -0.255 -11.281 1 95.19 82 ASN B CA 1
ATOM 3057 C C . ASN B 1 82 ? 14.352 0.251 -11.078 1 95.19 82 ASN B C 1
ATOM 3059 O O . ASN B 1 82 ? 13.43 -0.155 -11.789 1 95.19 82 ASN B O 1
ATOM 3063 N N . GLU B 1 83 ? 14.195 1.065 -10.086 1 98.12 83 GLU B N 1
ATOM 3064 C CA . GLU B 1 83 ? 12.898 1.722 -9.906 1 98.12 83 GLU B CA 1
ATOM 3065 C C . GLU B 1 83 ? 12.695 2.826 -10.938 1 98.12 83 GLU B C 1
ATOM 3067 O O . GLU B 1 83 ? 13.664 3.35 -11.5 1 98.12 83 GLU B O 1
ATOM 3072 N N . THR B 1 84 ? 11.492 3.146 -11.219 1 98.25 84 THR B N 1
ATOM 3073 C CA . THR B 1 84 ? 11.195 4.215 -12.164 1 98.25 84 THR B CA 1
ATOM 3074 C C . THR B 1 84 ? 11.477 5.582 -11.547 1 98.25 84 THR B C 1
ATOM 3076 O O . THR B 1 84 ? 11.406 5.742 -10.32 1 98.25 84 THR B O 1
ATOM 3079 N N . ALA B 1 85 ? 11.852 6.531 -12.336 1 97.94 85 ALA B N 1
ATOM 3080 C CA . ALA B 1 85 ? 11.969 7.918 -11.891 1 97.94 85 ALA B CA 1
ATOM 3081 C C . ALA B 1 85 ? 10.594 8.57 -11.758 1 97.94 85 ALA B C 1
ATOM 3083 O O . ALA B 1 85 ? 9.602 8.047 -12.258 1 97.94 85 ALA B O 1
ATOM 3084 N N . PHE B 1 86 ? 10.57 9.617 -11.023 1 98.06 86 PHE B N 1
ATOM 3085 C CA . PHE B 1 86 ? 9.328 10.391 -10.984 1 98.06 86 PHE B CA 1
ATOM 3086 C C . PHE B 1 86 ? 9 10.953 -12.359 1 98.06 86 PHE B C 1
ATOM 3088 O O . PHE B 1 86 ? 9.703 11.844 -12.859 1 98.06 86 PHE B O 1
ATOM 3095 N N . ASN B 1 87 ? 7.988 10.422 -12.992 1 97.94 87 ASN B N 1
ATOM 3096 C CA . ASN B 1 87 ? 7.617 10.812 -14.352 1 97.94 87 ASN B CA 1
ATOM 3097 C C . ASN B 1 87 ? 6.105 10.922 -14.508 1 97.94 87 ASN B C 1
ATOM 3099 O O . ASN B 1 87 ? 5.371 10.93 -13.516 1 97.94 87 ASN B O 1
ATOM 3103 N N . LEU B 1 88 ? 5.688 11.086 -15.703 1 97.88 88 LEU B N 1
ATOM 3104 C CA . LEU B 1 88 ? 4.273 11.305 -15.992 1 97.88 88 LEU B CA 1
ATOM 3105 C C . LEU B 1 88 ? 3.438 10.102 -15.578 1 97.88 88 LEU B C 1
ATOM 3107 O O . LEU B 1 88 ? 2.307 10.258 -15.109 1 97.88 88 LEU B O 1
ATOM 3111 N N . ASN B 1 89 ? 3.936 8.898 -15.734 1 97.81 89 ASN B N 1
ATOM 3112 C CA . ASN B 1 89 ? 3.217 7.695 -15.328 1 97.81 89 ASN B CA 1
ATOM 3113 C C . ASN B 1 89 ? 2.996 7.66 -13.812 1 97.81 89 ASN B C 1
ATOM 3115 O O . ASN B 1 89 ? 1.949 7.211 -13.344 1 97.81 89 ASN B O 1
ATOM 3119 N N . VAL B 1 90 ? 4.023 8.102 -13.094 1 98.56 90 VAL B N 1
ATOM 3120 C CA . VAL B 1 90 ? 3.895 8.18 -11.641 1 98.56 90 VAL B CA 1
ATOM 3121 C C . VAL B 1 90 ? 2.797 9.18 -11.273 1 98.56 90 VAL B C 1
ATOM 3123 O O . VAL B 1 90 ? 1.925 8.875 -10.453 1 98.56 90 VAL B O 1
ATOM 3126 N N . PHE B 1 91 ? 2.844 10.344 -11.914 1 98.5 91 PHE B N 1
ATOM 3127 C CA . PHE B 1 91 ? 1.807 11.344 -11.688 1 98.5 91 PHE B CA 1
ATOM 3128 C C . PHE B 1 91 ? 0.428 10.773 -11.992 1 98.5 91 PHE B C 1
ATOM 3130 O O . PHE B 1 91 ? -0.51 10.945 -11.211 1 98.5 91 PHE B O 1
ATOM 3137 N N . ASN B 1 92 ? 0.314 10.133 -13.148 1 97.88 92 ASN B N 1
ATOM 3138 C CA . ASN B 1 92 ? -0.964 9.562 -13.562 1 97.88 92 ASN B CA 1
ATOM 3139 C C . ASN B 1 92 ? -1.48 8.547 -12.547 1 97.88 92 ASN B C 1
ATOM 3141 O O . ASN B 1 92 ? -2.682 8.484 -12.281 1 97.88 92 ASN B O 1
ATOM 3145 N N . THR B 1 93 ? -0.619 7.777 -12.062 1 98.5 93 THR B N 1
ATOM 3146 C CA . THR B 1 93 ? -0.996 6.781 -11.07 1 98.5 93 THR B CA 1
ATOM 3147 C C . THR B 1 93 ? -1.478 7.457 -9.789 1 98.5 93 THR B C 1
ATOM 3149 O O . THR B 1 93 ? -2.498 7.059 -9.219 1 98.5 93 THR B O 1
ATOM 3152 N N . ILE B 1 94 ? -0.755 8.484 -9.297 1 98.69 94 ILE B N 1
ATOM 3153 C CA . ILE B 1 94 ? -1.14 9.242 -8.109 1 98.69 94 ILE B CA 1
ATOM 3154 C C . ILE B 1 94 ? -2.521 9.859 -8.312 1 98.69 94 ILE B C 1
ATOM 3156 O O . ILE B 1 94 ? -3.4 9.727 -7.461 1 98.69 94 ILE B O 1
ATOM 3160 N N . ASN B 1 95 ? -2.674 10.484 -9.461 1 98.31 95 ASN B N 1
ATOM 3161 C CA . ASN B 1 95 ? -3.926 11.164 -9.773 1 98.31 95 ASN B CA 1
ATOM 3162 C C . ASN B 1 95 ? -5.094 10.18 -9.844 1 98.31 95 ASN B C 1
ATOM 3164 O O . ASN B 1 95 ? -6.168 10.445 -9.305 1 98.31 95 ASN B O 1
ATOM 3168 N N . SER B 1 96 ? -4.922 9.078 -10.547 1 98.12 96 SER B N 1
ATOM 3169 C CA . SER B 1 96 ? -5.953 8.055 -10.648 1 98.12 96 SER B CA 1
ATOM 3170 C C . SER B 1 96 ? -6.309 7.488 -9.281 1 98.12 96 SER B C 1
ATOM 3172 O O . SER B 1 96 ? -7.477 7.227 -8.992 1 98.12 96 SER B O 1
ATOM 3174 N N . TYR B 1 97 ? -5.277 7.293 -8.445 1 98.69 97 TYR B N 1
ATOM 3175 C CA . TYR B 1 97 ? -5.488 6.781 -7.09 1 98.69 97 TYR B CA 1
ATOM 3176 C C . TYR B 1 97 ? -6.371 7.727 -6.281 1 98.69 97 TYR B C 1
ATOM 3178 O O . TYR B 1 97 ? -7.332 7.289 -5.641 1 98.69 97 TYR B O 1
ATOM 3186 N N . LEU B 1 98 ? -6.062 8.984 -6.348 1 98.69 98 LEU B N 1
ATOM 3187 C CA . LEU B 1 98 ? -6.797 9.977 -5.566 1 98.69 98 LEU B CA 1
ATOM 3188 C C . LEU B 1 98 ? -8.242 10.078 -6.043 1 98.69 98 LEU B C 1
ATOM 3190 O O . LEU B 1 98 ? -9.141 10.367 -5.254 1 98.69 98 LEU B O 1
ATOM 3194 N N . GLU B 1 99 ? -8.484 9.781 -7.301 1 97.81 99 GLU B N 1
ATOM 3195 C CA . GLU B 1 99 ? -9.812 9.883 -7.891 1 97.81 99 GLU B CA 1
ATOM 3196 C C . GLU B 1 99 ? -10.711 8.75 -7.41 1 97.81 99 GLU B C 1
ATOM 3198 O O . GLU B 1 99 ? -11.93 8.797 -7.598 1 97.81 99 GLU B O 1
ATOM 3203 N N . LEU B 1 100 ? -10.203 7.809 -6.801 1 98.56 100 LEU B N 1
ATOM 3204 C CA . LEU B 1 100 ? -10.969 6.645 -6.371 1 98.56 100 LEU B CA 1
ATOM 3205 C C . LEU B 1 100 ? -11.742 6.941 -5.094 1 98.56 100 LEU B C 1
ATOM 3207 O O . LEU B 1 100 ? -12.609 6.164 -4.691 1 98.56 100 LEU B O 1
ATOM 3211 N N . PHE B 1 101 ? -11.43 8.055 -4.473 1 98.56 101 PHE B N 1
ATOM 3212 C CA . PHE B 1 101 ? -11.938 8.266 -3.125 1 98.56 101 PHE B CA 1
ATOM 3213 C C . PHE B 1 101 ? -13.109 9.242 -3.137 1 98.56 101 PHE B C 1
ATOM 3215 O O . PHE B 1 101 ? -13.195 10.109 -4.012 1 98.56 101 PHE B O 1
ATOM 3222 N N . GLN B 1 102 ? -13.945 9.039 -2.125 1 97.81 102 GLN B N 1
ATOM 3223 C CA . GLN B 1 102 ? -15.039 9.984 -1.925 1 97.81 102 GLN B CA 1
ATOM 3224 C C . GLN B 1 102 ? -14.508 11.383 -1.621 1 97.81 102 GLN B C 1
ATOM 3226 O O . GLN B 1 102 ? -13.625 11.547 -0.773 1 97.81 102 GLN B O 1
ATOM 3231 N N . LYS B 1 103 ? -14.969 12.367 -2.289 1 97.31 103 LYS B N 1
ATOM 3232 C CA . LYS B 1 103 ? -14.578 13.758 -2.1 1 97.31 103 LYS B CA 1
ATOM 3233 C C . LYS B 1 103 ? -15.422 14.422 -1.011 1 97.31 103 LYS B C 1
ATOM 3235 O O . LYS B 1 103 ? -16.547 14.008 -0.753 1 97.31 103 LYS B O 1
ATOM 3240 N N . PRO B 1 104 ? -14.93 15.453 -0.445 1 98.25 104 PRO B N 1
ATOM 3241 C CA . PRO B 1 104 ? -13.633 16.109 -0.587 1 98.25 104 PRO B CA 1
ATOM 3242 C C . PRO B 1 104 ? -12.484 15.289 -0.01 1 98.25 104 PRO B C 1
ATOM 3244 O O . PRO B 1 104 ? -12.641 14.641 1.029 1 98.25 104 PRO B O 1
ATOM 3247 N N . VAL B 1 105 ? -11.406 15.242 -0.732 1 98.69 105 VAL B N 1
ATOM 3248 C CA . VAL B 1 105 ? -10.172 14.57 -0.333 1 98.69 105 VAL B CA 1
ATOM 3249 C C . VAL B 1 105 ? -9.188 15.586 0.233 1 98.69 105 VAL B C 1
ATOM 3251 O O . VAL B 1 105 ? -8.984 16.656 -0.347 1 98.69 105 VAL B O 1
ATOM 3254 N N . CYS B 1 106 ? -8.586 15.266 1.376 1 98.88 106 CYS B N 1
ATOM 3255 C CA . CYS B 1 106 ? -7.59 16.141 1.989 1 98.88 106 CYS B CA 1
ATOM 3256 C C . CYS B 1 106 ? -6.285 15.391 2.229 1 98.88 106 CYS B C 1
ATOM 3258 O O . CYS B 1 106 ? -6.258 14.383 2.936 1 98.88 106 CYS B O 1
ATOM 3260 N N . LEU B 1 107 ? -5.23 15.914 1.622 1 98.94 107 LEU B N 1
ATOM 3261 C CA . LEU B 1 107 ? -3.893 15.391 1.887 1 98.94 107 LEU B CA 1
ATOM 3262 C C . LEU B 1 107 ? -3.393 15.844 3.256 1 98.94 107 LEU B C 1
ATOM 3264 O O . LEU B 1 107 ? -3.5 17.016 3.602 1 98.94 107 LEU B O 1
ATOM 3268 N N . ILE B 1 108 ? -2.891 14.883 4.059 1 98.94 108 ILE B N 1
ATOM 3269 C CA . ILE B 1 108 ? -2.361 15.18 5.387 1 98.94 108 ILE B CA 1
ATOM 3270 C C . ILE B 1 108 ? -0.886 14.781 5.449 1 98.94 108 ILE B C 1
ATOM 3272 O O . ILE B 1 108 ? -0.52 13.664 5.082 1 98.94 108 ILE B O 1
ATOM 3276 N N . ALA B 1 109 ? -0.043 15.648 5.875 1 98.75 109 ALA B N 1
ATOM 3277 C CA . ALA B 1 109 ? 1.372 15.32 6.027 1 98.75 109 ALA B CA 1
ATOM 3278 C C . ALA B 1 109 ? 1.957 15.984 7.273 1 98.75 109 ALA B C 1
ATOM 3280 O O . ALA B 1 109 ? 1.618 17.125 7.594 1 98.75 109 ALA B O 1
ATOM 3281 N N . GLN B 1 110 ? 2.822 15.227 8 1 98.06 110 GLN B N 1
ATOM 3282 C CA . GLN B 1 110 ? 3.564 15.773 9.133 1 98.06 110 GLN B CA 1
ATOM 3283 C C . GLN B 1 110 ? 4.598 16.797 8.672 1 98.06 110 GLN B C 1
ATOM 3285 O O . GLN B 1 110 ? 5.527 16.453 7.938 1 98.06 110 GLN B O 1
ATOM 3290 N N . ASN B 1 111 ? 4.391 18.062 9.117 1 96.56 111 ASN B N 1
ATOM 3291 C CA . ASN B 1 111 ? 5.215 19.156 8.641 1 96.56 111 ASN B CA 1
ATOM 3292 C C . ASN B 1 111 ? 5.094 19.328 7.129 1 96.56 111 ASN B C 1
ATOM 3294 O O . ASN B 1 111 ? 6.078 19.641 6.453 1 96.56 111 ASN B O 1
ATOM 3298 N N . GLY B 1 112 ? 3.961 19.078 6.629 1 97.25 112 GLY B N 1
ATOM 3299 C CA . GLY B 1 112 ? 3.705 19 5.203 1 97.25 112 GLY B CA 1
ATOM 3300 C C . GLY B 1 112 ? 3.895 20.328 4.488 1 97.25 112 GLY B C 1
ATOM 3301 O O . GLY B 1 112 ? 4.352 20.359 3.346 1 97.25 112 GLY B O 1
ATOM 3302 N N . HIS B 1 113 ? 3.566 21.422 5.105 1 95.5 113 HIS B N 1
ATOM 3303 C CA . HIS B 1 113 ? 3.623 22.719 4.461 1 95.5 113 HIS B CA 1
ATOM 3304 C C . HIS B 1 113 ? 5.062 23.125 4.168 1 95.5 113 HIS B C 1
ATOM 3306 O O . HIS B 1 113 ? 5.316 23.922 3.254 1 95.5 113 HIS B O 1
ATOM 3312 N N . THR B 1 114 ? 5.996 22.578 4.891 1 92.56 114 THR B N 1
ATOM 3313 C CA . THR B 1 114 ? 7.383 23.016 4.746 1 92.56 114 THR B CA 1
ATOM 3314 C C . THR B 1 114 ? 8.211 21.922 4.062 1 92.56 114 THR B C 1
ATOM 3316 O O . THR B 1 114 ? 9.383 22.141 3.752 1 92.56 114 THR B O 1
ATOM 3319 N N . PHE B 1 115 ? 7.59 20.766 3.857 1 94.25 115 PHE B N 1
ATOM 3320 C CA . PHE B 1 115 ? 8.414 19.688 3.34 1 94.25 115 PHE B CA 1
ATOM 3321 C C . PHE B 1 115 ? 7.684 18.938 2.229 1 94.25 115 PHE B C 1
ATOM 3323 O O . PHE B 1 115 ? 7.809 19.281 1.053 1 94.25 115 PHE B O 1
ATOM 3330 N N . ASP B 1 116 ? 6.738 18.094 2.514 1 97.19 116 ASP B N 1
ATOM 3331 C CA . ASP B 1 116 ? 6.141 17.156 1.572 1 97.19 116 ASP B CA 1
ATOM 3332 C C . ASP B 1 116 ? 5.406 17.891 0.452 1 97.19 116 ASP B C 1
ATOM 3334 O O . ASP B 1 116 ? 5.59 17.578 -0.726 1 97.19 116 ASP B O 1
ATOM 3338 N N . PHE B 1 117 ? 4.598 18.844 0.844 1 97.56 117 PHE B N 1
ATOM 3339 C CA . PHE B 1 117 ? 3.709 19.469 -0.123 1 97.56 117 PHE B CA 1
ATOM 3340 C C . PHE B 1 117 ? 4.504 20.281 -1.142 1 97.56 117 PHE B C 1
ATOM 3342 O O . PHE B 1 117 ? 4.336 20.109 -2.35 1 97.56 117 PHE B O 1
ATOM 3349 N N . PRO B 1 118 ? 5.422 21.125 -0.73 1 95.69 118 PRO B N 1
ATOM 3350 C CA . PRO B 1 118 ? 6.203 21.875 -1.717 1 95.69 118 PRO B CA 1
ATOM 3351 C C . PRO B 1 118 ? 7.039 20.969 -2.619 1 95.69 118 PRO B C 1
ATOM 3353 O O . PRO B 1 118 ? 7.219 21.266 -3.803 1 95.69 118 PRO B O 1
ATOM 3356 N N . ILE B 1 119 ? 7.586 19.906 -2.055 1 96.06 119 ILE B N 1
ATOM 3357 C CA . ILE B 1 119 ? 8.414 19 -2.83 1 96.06 119 ILE B CA 1
ATOM 3358 C C . ILE B 1 119 ? 7.555 18.281 -3.871 1 96.06 119 ILE B C 1
ATOM 3360 O O . ILE B 1 119 ? 7.941 18.172 -5.039 1 96.06 119 ILE B O 1
ATOM 3364 N N . LEU B 1 120 ? 6.453 17.781 -3.43 1 97.56 120 LEU B N 1
ATOM 3365 C CA . LEU B 1 120 ? 5.539 17.094 -4.344 1 97.56 120 LEU B CA 1
ATOM 3366 C C . LEU B 1 120 ? 5.074 18.047 -5.449 1 97.56 120 LEU B C 1
ATOM 3368 O O . LEU B 1 120 ? 5.062 17.672 -6.625 1 97.56 120 LEU B O 1
ATOM 3372 N N . LYS B 1 121 ? 4.699 19.234 -5.055 1 96.56 121 LYS B N 1
ATOM 3373 C CA . LYS B 1 121 ? 4.266 20.266 -6.004 1 96.56 121 LYS B CA 1
ATOM 3374 C C . LYS B 1 121 ? 5.348 20.547 -7.043 1 96.56 121 LYS B C 1
ATOM 3376 O O . LYS B 1 121 ? 5.059 20.672 -8.234 1 96.56 121 LYS B O 1
ATOM 3381 N N . TYR B 1 122 ? 6.516 20.656 -6.609 1 95.19 122 TYR B N 1
ATOM 3382 C CA . TYR B 1 122 ? 7.656 20.891 -7.492 1 95.19 122 TYR B CA 1
ATOM 3383 C C . TYR B 1 122 ? 7.766 19.797 -8.547 1 95.19 122 TYR B C 1
ATOM 3385 O O . TYR B 1 122 ? 7.922 20.078 -9.734 1 95.19 122 TYR B O 1
ATOM 3393 N N . HIS B 1 123 ? 7.66 18.562 -8.18 1 96.12 123 HIS B N 1
ATOM 3394 C CA . HIS B 1 123 ? 7.789 17.453 -9.094 1 96.12 123 HIS B CA 1
ATOM 3395 C C . HIS B 1 123 ? 6.637 17.422 -10.094 1 96.12 123 HIS B C 1
ATOM 3397 O O . HIS B 1 123 ? 6.828 17.062 -11.258 1 96.12 123 HIS B O 1
ATOM 3403 N N . PHE B 1 124 ? 5.434 17.781 -9.617 1 97.56 124 PHE B N 1
ATOM 3404 C CA . PHE B 1 124 ? 4.301 17.891 -10.523 1 97.56 124 PHE B CA 1
ATOM 3405 C C . PHE B 1 124 ? 4.531 19 -11.555 1 97.56 124 PHE B C 1
ATOM 3407 O O . PHE B 1 124 ? 4.285 18.797 -12.742 1 97.56 124 PHE B O 1
ATOM 3414 N N . GLU B 1 125 ? 5.023 20.078 -11.156 1 95.69 125 GLU B N 1
ATOM 3415 C CA . GLU B 1 125 ? 5.23 21.234 -12.031 1 95.69 125 GLU B CA 1
ATOM 3416 C C . GLU B 1 125 ? 6.305 20.938 -13.078 1 95.69 125 GLU B C 1
ATOM 3418 O O . GLU B 1 125 ? 6.207 21.391 -14.219 1 95.69 125 GLU B O 1
ATOM 3423 N N . LEU B 1 126 ? 7.328 20.203 -12.664 1 93.62 126 LEU B N 1
ATOM 3424 C CA . LEU B 1 126 ? 8.359 19.797 -13.617 1 93.62 126 LEU B CA 1
ATOM 3425 C C . LEU B 1 126 ? 7.742 19.047 -14.797 1 93.62 126 LEU B C 1
ATOM 3427 O O . LEU B 1 126 ? 8.273 19.078 -15.906 1 93.62 126 LEU B O 1
ATOM 3431 N N . LEU B 1 127 ? 6.668 18.391 -14.547 1 96.75 127 LEU B N 1
ATOM 3432 C CA . LEU B 1 127 ? 6.004 17.594 -15.57 1 96.75 127 LEU B CA 1
ATOM 3433 C C . LEU B 1 127 ? 4.863 18.375 -16.219 1 96.75 127 LEU B C 1
ATOM 3435 O O . LEU B 1 127 ? 4.109 17.812 -17.016 1 96.75 127 LEU B O 1
ATOM 3439 N N . ASN B 1 128 ? 4.648 19.578 -15.797 1 97.5 128 ASN B N 1
ATOM 3440 C CA . ASN B 1 128 ? 3.551 20.406 -16.266 1 97.5 128 ASN B CA 1
ATOM 3441 C C . ASN B 1 128 ? 2.193 19.781 -15.961 1 97.5 128 ASN B C 1
ATOM 3443 O O . ASN B 1 128 ? 1.301 19.781 -16.812 1 97.5 128 ASN B O 1
ATOM 3447 N N . CYS B 1 129 ? 2.141 19.172 -14.797 1 97.5 129 CYS B N 1
ATOM 3448 C CA . CYS B 1 129 ? 0.9 18.578 -14.32 1 97.5 129 CYS B CA 1
ATOM 3449 C C . CYS B 1 129 ? 0.476 19.188 -12.992 1 97.5 129 CYS B C 1
ATOM 3451 O O . CYS B 1 129 ? 1.279 19.828 -12.312 1 97.5 129 CYS B O 1
ATOM 3453 N N . ALA B 1 130 ? -0.817 19.047 -12.734 1 97.75 130 ALA B N 1
ATOM 3454 C CA . ALA B 1 130 ? -1.375 19.516 -11.461 1 97.75 130 ALA B CA 1
ATOM 3455 C C . ALA B 1 130 ? -2.52 18.625 -11.008 1 97.75 130 ALA B C 1
ATOM 3457 O O . ALA B 1 130 ? -3.264 18.078 -11.828 1 97.75 130 ALA B O 1
ATOM 3458 N N . LEU B 1 131 ? -2.615 18.484 -9.695 1 97.75 131 LEU B N 1
ATOM 3459 C CA . LEU B 1 131 ? -3.787 17.797 -9.156 1 97.75 131 LEU B CA 1
ATOM 3460 C C . LEU B 1 131 ? -5.047 18.625 -9.375 1 97.75 131 LEU B C 1
ATOM 3462 O O . LEU B 1 131 ? -4.973 19.844 -9.578 1 97.75 131 LEU B O 1
ATOM 3466 N N . PRO B 1 132 ? -6.184 17.938 -9.328 1 97 132 PRO B N 1
ATOM 3467 C CA . PRO B 1 132 ? -7.438 18.688 -9.391 1 97 132 PRO B CA 1
ATOM 3468 C C . PRO B 1 132 ? -7.539 19.75 -8.305 1 97 132 PRO B C 1
ATOM 3470 O O . PRO B 1 132 ? -7.066 19.547 -7.188 1 97 132 PRO B O 1
ATOM 3473 N N . LYS B 1 133 ? -8.281 20.844 -8.586 1 96.75 133 LYS B N 1
ATOM 3474 C CA . LYS B 1 133 ? -8.336 22 -7.707 1 96.75 133 LYS B CA 1
ATOM 3475 C C . LYS B 1 133 ? -9.117 21.703 -6.434 1 96.75 133 LYS B C 1
ATOM 3477 O O . LYS B 1 133 ? -9.008 22.422 -5.441 1 96.75 133 LYS B O 1
ATOM 3482 N N . ASP B 1 134 ? -9.844 20.656 -6.496 1 97.12 134 ASP B N 1
ATOM 3483 C CA . ASP B 1 134 ? -10.695 20.359 -5.352 1 97.12 134 ASP B CA 1
ATOM 3484 C C . ASP B 1 134 ? -9.961 19.5 -4.324 1 97.12 134 ASP B C 1
ATOM 3486 O O . ASP B 1 134 ? -10.516 19.156 -3.279 1 97.12 134 ASP B O 1
ATOM 3490 N N . ILE B 1 135 ? -8.68 19.141 -4.59 1 98.5 135 ILE B N 1
ATOM 3491 C CA . ILE B 1 135 ? -7.867 18.438 -3.609 1 98.5 135 ILE B CA 1
ATOM 3492 C C . ILE B 1 135 ? -7.375 19.422 -2.543 1 98.5 135 ILE B C 1
ATOM 3494 O O . ILE B 1 135 ? -6.801 20.453 -2.865 1 98.5 135 ILE B O 1
ATOM 3498 N N . LEU B 1 136 ? -7.625 19.078 -1.295 1 98.62 136 LEU B N 1
ATOM 3499 C CA . LEU B 1 136 ? -7.227 19.906 -0.166 1 98.62 136 LEU B CA 1
ATOM 3500 C C . LEU B 1 136 ? -5.988 19.344 0.522 1 98.62 136 LEU B C 1
ATOM 3502 O O . LEU B 1 136 ? -5.57 18.219 0.226 1 98.62 136 LEU B O 1
ATOM 3506 N N . CYS B 1 137 ? -5.352 20.141 1.391 1 98.62 137 CYS B N 1
ATOM 3507 C CA . CYS B 1 137 ? -4.25 19.641 2.207 1 98.62 137 CYS B CA 1
ATOM 3508 C C . CYS B 1 137 ? -4.211 20.344 3.559 1 98.62 137 CYS B C 1
ATOM 3510 O O . CYS B 1 137 ? -4.711 21.453 3.699 1 98.62 137 CYS B O 1
ATOM 3512 N N . ALA B 1 138 ? -3.684 19.688 4.539 1 98.5 138 ALA B N 1
ATOM 3513 C CA . ALA B 1 138 ? -3.508 20.188 5.902 1 98.5 138 ALA B CA 1
ATOM 3514 C C . ALA B 1 138 ? -2.283 19.547 6.562 1 98.5 138 ALA B C 1
ATOM 3516 O O . ALA B 1 138 ? -1.839 18.469 6.156 1 98.5 138 ALA B O 1
ATOM 3517 N N . ASP B 1 139 ? -1.762 20.188 7.531 1 98.44 139 ASP B N 1
ATOM 3518 C CA . ASP B 1 139 ? -0.513 19.781 8.172 1 98.44 139 ASP B CA 1
ATOM 3519 C C . ASP B 1 139 ? -0.774 19.141 9.531 1 98.44 139 ASP B C 1
ATOM 3521 O O . ASP B 1 139 ? -1.165 19.828 10.484 1 98.44 139 ASP B O 1
ATOM 3525 N N . SER B 1 140 ? -0.432 17.891 9.656 1 98.44 140 SER B N 1
ATOM 3526 C CA . SER B 1 140 ? -0.745 17.172 10.891 1 98.44 140 SER B CA 1
ATOM 3527 C C . SER B 1 140 ? 0.137 17.641 12.039 1 98.44 140 SER B C 1
ATOM 3529 O O . SER B 1 140 ? -0.24 17.516 13.211 1 98.44 140 SER B O 1
ATOM 3531 N N . LEU B 1 141 ? 1.353 18.203 11.727 1 97.69 141 LEU B N 1
ATOM 3532 C CA . LEU B 1 141 ? 2.166 18.766 12.805 1 97.69 141 LEU B CA 1
ATOM 3533 C C . LEU B 1 141 ? 1.418 19.891 13.523 1 97.69 141 LEU B C 1
ATOM 3535 O O . LEU B 1 141 ? 1.403 19.938 14.758 1 97.69 141 LEU B O 1
ATOM 3539 N N . TYR B 1 142 ? 0.804 20.766 12.734 1 96.88 142 TYR B N 1
ATOM 3540 C CA . TYR B 1 142 ? 0.01 21.844 13.312 1 96.88 142 TYR B CA 1
ATOM 3541 C C . TYR B 1 142 ? -1.142 21.297 14.141 1 96.88 142 TYR B C 1
ATOM 3543 O O . TYR B 1 142 ? -1.397 21.766 15.25 1 96.88 142 TYR B O 1
ATOM 3551 N N . ALA B 1 143 ? -1.795 20.312 13.586 1 97.5 143 ALA B N 1
ATOM 3552 C CA . ALA B 1 143 ? -2.939 19.703 14.266 1 97.5 143 ALA B CA 1
ATOM 3553 C C . ALA B 1 143 ? -2.529 19.109 15.602 1 97.5 143 ALA B C 1
ATOM 3555 O O . ALA B 1 143 ? -3.146 19.391 16.625 1 97.5 143 ALA B O 1
ATOM 3556 N N . PHE B 1 144 ? -1.51 18.281 15.578 1 97.25 144 PHE B N 1
ATOM 3557 C CA . PHE B 1 144 ? -1.078 17.578 16.781 1 97.25 144 PHE B CA 1
ATOM 3558 C C . PHE B 1 144 ? -0.571 18.547 17.828 1 97.25 144 PHE B C 1
ATOM 3560 O O . PHE B 1 144 ? -0.743 18.328 19.031 1 97.25 144 PHE B O 1
ATOM 3567 N N . TYR B 1 145 ? 0.034 19.609 17.422 1 95.44 145 TYR B N 1
ATOM 3568 C CA . TYR B 1 145 ? 0.459 20.641 18.359 1 95.44 145 TYR B CA 1
ATOM 3569 C C . TYR B 1 145 ? -0.743 21.328 19 1 95.44 145 TYR B C 1
ATOM 3571 O O . TYR B 1 145 ? -0.827 21.422 20.219 1 95.44 145 TYR B O 1
ATOM 3579 N N . ASP B 1 146 ? -1.615 21.781 18.156 1 95 146 ASP B N 1
ATOM 3580 C CA . ASP B 1 146 ? -2.771 22.516 18.641 1 95 146 ASP B CA 1
ATOM 3581 C C . ASP B 1 146 ? -3.633 21.656 19.562 1 95 146 ASP B C 1
ATOM 3583 O O . ASP B 1 146 ? -4.199 22.141 20.547 1 95 146 ASP B O 1
ATOM 3587 N N . LEU B 1 147 ? -3.738 20.406 19.266 1 94.69 147 LEU B N 1
ATOM 3588 C CA . LEU B 1 147 ? -4.602 19.5 20.016 1 94.69 147 LEU B CA 1
ATOM 3589 C C . LEU B 1 147 ? -3.904 19 21.266 1 94.69 147 LEU B C 1
ATOM 3591 O O . LEU B 1 147 ? -4.562 18.641 22.25 1 94.69 147 LEU B O 1
ATOM 3595 N N . GLY B 1 148 ? -2.578 18.938 21.25 1 90.94 148 GLY B N 1
ATOM 3596 C CA . GLY B 1 148 ? -1.849 18.281 22.328 1 90.94 148 GLY B CA 1
ATOM 3597 C C . GLY B 1 148 ? -1.142 19.25 23.234 1 90.94 148 GLY B C 1
ATOM 3598 O O . GLY B 1 148 ? -0.597 18.859 24.281 1 90.94 148 GLY B O 1
ATOM 3599 N N . LYS B 1 149 ? -1.005 20.5 22.938 1 83.25 149 LYS B N 1
ATOM 3600 C CA . LYS B 1 149 ? -0.167 21.438 23.688 1 83.25 149 LYS B CA 1
ATOM 3601 C C . LYS B 1 149 ? -0.688 21.625 25.109 1 83.25 149 LYS B C 1
ATOM 3603 O O . LYS B 1 149 ? 0.088 21.906 26.016 1 83.25 149 LYS B O 1
ATOM 3608 N N . ASP B 1 150 ? -1.975 21.516 25.328 1 76.38 150 ASP B N 1
ATOM 3609 C CA . ASP B 1 150 ? -2.516 21.75 26.672 1 76.38 150 ASP B CA 1
ATOM 3610 C C . ASP B 1 150 ? -2.66 20.422 27.422 1 76.38 150 ASP B C 1
ATOM 3612 O O . ASP B 1 150 ? -3.16 20.406 28.547 1 76.38 150 ASP B O 1
ATOM 3616 N N . GLU B 1 151 ? -2.227 19.375 26.688 1 69.38 151 GLU B N 1
ATOM 3617 C CA . GLU B 1 151 ? -2.393 18.078 27.344 1 69.38 151 GLU B CA 1
ATOM 3618 C C . GLU B 1 151 ? -1.203 17.766 28.25 1 69.38 151 GLU B C 1
ATOM 3620 O O . GLU B 1 151 ? -0.06 18.078 27.906 1 69.38 151 GLU B O 1
ATOM 3625 N N . PRO B 1 152 ? -1.569 17.453 29.578 1 58.09 152 PRO B N 1
ATOM 3626 C CA . PRO B 1 152 ? -0.469 17.094 30.484 1 58.09 152 PRO B CA 1
ATOM 3627 C C . PRO B 1 152 ? 0.439 16.016 29.891 1 58.09 152 PRO B C 1
ATOM 3629 O O . PRO B 1 152 ? -0.03 15.141 29.156 1 58.09 152 PRO B O 1
ATOM 3632 N N . ALA B 1 153 ? 1.719 16.328 29.703 1 51.22 153 ALA B N 1
ATOM 3633 C CA . ALA B 1 153 ? 2.674 15.352 29.188 1 51.22 153 ALA B CA 1
ATOM 3634 C C . ALA B 1 153 ? 2.432 13.977 29.812 1 51.22 153 ALA B C 1
ATOM 3636 O O . ALA B 1 153 ? 2.213 13.867 31.016 1 51.22 153 ALA B O 1
ATOM 3637 N N . PHE B 1 154 ? 1.9 13.102 29.156 1 48.75 154 PHE B N 1
ATOM 3638 C CA . PHE B 1 154 ? 1.873 11.75 29.703 1 48.75 154 PHE B CA 1
ATOM 3639 C C . PHE B 1 154 ? 3.221 11.383 30.312 1 48.75 154 PHE B C 1
ATOM 3641 O O . PHE B 1 154 ? 4.25 11.445 29.641 1 48.75 154 PHE B O 1
ATOM 3648 N N . LEU B 1 155 ? 3.51 11.734 31.516 1 44 155 LEU B N 1
ATOM 3649 C CA . LEU B 1 155 ? 4.676 11.148 32.188 1 44 155 LEU B CA 1
ATOM 3650 C C . LEU B 1 155 ? 4.742 9.641 31.906 1 44 155 LEU B C 1
ATOM 3652 O O . LEU B 1 155 ? 3.721 8.953 31.984 1 44 155 LEU B O 1
ATOM 3656 N N . PRO B 1 156 ? 5.668 9.211 31.109 1 41.97 156 PRO B N 1
ATOM 3657 C CA . PRO B 1 156 ? 5.797 7.754 31.031 1 41.97 156 PRO B CA 1
ATOM 3658 C C . PRO B 1 156 ? 5.332 7.051 32.312 1 41.97 156 PRO B C 1
ATOM 3660 O O . PRO B 1 156 ? 5.465 7.594 33.406 1 41.97 156 PRO B O 1
ATOM 3663 N N . ILE B 1 157 ? 4.324 6.238 32.312 1 37 157 ILE B N 1
ATOM 3664 C CA . ILE B 1 157 ? 4.113 5.383 33.5 1 37 157 ILE B CA 1
ATOM 3665 C C . ILE B 1 157 ? 5.457 5.012 34.094 1 37 157 ILE B C 1
ATOM 3667 O O . ILE B 1 157 ? 6.305 4.406 33.438 1 37 157 ILE B O 1
ATOM 3671 N N . SER B 1 158 ? 6.07 5.695 34.906 1 34 158 SER B N 1
ATOM 3672 C CA . SER B 1 158 ? 7.172 5.188 35.719 1 34 158 SER B CA 1
ATOM 3673 C C . SER B 1 158 ? 6.996 3.705 36 1 34 158 SER B C 1
ATOM 3675 O O . SER B 1 158 ? 5.871 3.23 36.188 1 34 158 SER B O 1
ATOM 3677 N N . ASN B 1 159 ? 7.902 2.762 35.562 1 36 159 ASN B N 1
ATOM 3678 C CA . ASN B 1 159 ? 8.078 1.394 36.031 1 36 159 ASN B CA 1
ATOM 3679 C C . ASN B 1 159 ? 7.66 1.252 37.5 1 36 159 ASN B C 1
ATOM 3681 O O . ASN B 1 159 ? 7.891 0.212 38.125 1 36 159 ASN B O 1
ATOM 3685 N N . ARG B 1 160 ? 7.473 2.289 38.219 1 32.25 160 ARG B N 1
ATOM 3686 C CA . ARG B 1 160 ? 7.227 2.09 39.656 1 32.25 160 ARG B CA 1
ATOM 3687 C C . ARG B 1 160 ? 5.891 1.39 39.875 1 32.25 160 ARG B C 1
ATOM 3689 O O . ARG B 1 160 ? 5.77 0.552 40.781 1 32.25 160 ARG B O 1
ATOM 3696 N N . GLU B 1 161 ? 4.812 1.813 39.25 1 35.53 161 GLU B N 1
ATOM 3697 C CA . GLU B 1 161 ? 3.566 1.213 39.688 1 35.53 161 GLU B CA 1
ATOM 3698 C C . GLU B 1 161 ? 3.381 -0.188 39.125 1 35.53 161 GLU B C 1
ATOM 3700 O O . GLU B 1 161 ? 2.475 -0.917 39.531 1 35.53 161 GLU B O 1
ATOM 3705 N N . LEU B 1 162 ? 4.098 -0.504 37.969 1 33.06 162 LEU B N 1
ATOM 3706 C CA . LEU B 1 162 ? 4.008 -1.932 37.688 1 33.06 162 LEU B CA 1
ATOM 3707 C C . LEU B 1 162 ? 4.77 -2.744 38.719 1 33.06 162 LEU B C 1
ATOM 3709 O O . LEU B 1 162 ? 4.719 -3.977 38.719 1 33.06 162 LEU B O 1
ATOM 3713 N N . ALA B 1 163 ? 5.77 -2.111 39.344 1 29.84 163 ALA B N 1
ATOM 3714 C CA . ALA B 1 163 ? 6.488 -2.926 40.312 1 29.84 163 ALA B CA 1
ATOM 3715 C C . ALA B 1 163 ? 5.598 -3.27 41.5 1 29.84 163 ALA B C 1
ATOM 3717 O O . ALA B 1 163 ? 5.832 -4.262 42.188 1 29.84 163 ALA B O 1
ATOM 3718 N N . SER B 1 164 ? 4.809 -2.26 41.969 1 30.2 164 SER B N 1
ATOM 3719 C CA . SER B 1 164 ? 4.23 -2.541 43.281 1 30.2 164 SER B CA 1
ATOM 3720 C C . SER B 1 164 ? 3.02 -3.461 43.156 1 30.2 164 SER B C 1
ATOM 3722 O O . SER B 1 164 ? 2.297 -3.67 44.125 1 30.2 164 SER B O 1
ATOM 3724 N N . ARG B 1 165 ? 2.545 -3.562 41.844 1 28.77 165 ARG B N 1
ATOM 3725 C CA . ARG B 1 165 ? 1.465 -4.527 42.031 1 28.77 165 ARG B CA 1
ATOM 3726 C C . ARG B 1 165 ? 2.016 -5.898 42.406 1 28.77 165 ARG B C 1
ATOM 3728 O O . ARG B 1 165 ? 2.494 -6.637 41.531 1 28.77 165 ARG B O 1
ATOM 3735 N N . LYS B 1 166 ? 2.713 -5.906 43.469 1 26.91 166 LYS B N 1
ATOM 3736 C CA . LYS B 1 166 ? 3.01 -7.16 44.156 1 26.91 166 LYS B CA 1
ATOM 3737 C C . LYS B 1 166 ? 1.838 -8.133 44.062 1 26.91 166 LYS B C 1
ATOM 3739 O O . LYS B 1 166 ? 0.688 -7.746 44.281 1 26.91 166 LYS B O 1
ATOM 3744 N N . ARG B 1 167 ? 1.996 -9.133 43.219 1 25.91 167 ARG B N 1
ATOM 3745 C CA . ARG B 1 167 ? 1.112 -10.289 43.25 1 25.91 167 ARG B CA 1
ATOM 3746 C C . ARG B 1 167 ? 0.676 -10.609 44.688 1 25.91 167 ARG B C 1
ATOM 3748 O O . ARG B 1 167 ? 1.503 -10.648 45.594 1 25.91 167 ARG B O 1
ATOM 3755 N N . PRO B 1 168 ? -0.564 -10.125 45.031 1 29.09 168 PRO B N 1
ATOM 3756 C CA . PRO B 1 168 ? -1.018 -10.625 46.344 1 29.09 168 PRO B CA 1
ATOM 3757 C C . PRO B 1 168 ? -0.625 -12.078 46.562 1 29.09 168 PRO B C 1
ATOM 3759 O O . PRO B 1 168 ? -0.912 -12.945 45.75 1 29.09 168 PRO B O 1
ATOM 3762 N N . HIS B 1 169 ? 0.632 -12.398 46.844 1 25.75 169 HIS B N 1
ATOM 3763 C CA . HIS B 1 169 ? 0.893 -13.719 47.375 1 25.75 169 HIS B CA 1
ATOM 3764 C C . HIS B 1 169 ? -0.297 -14.227 48.188 1 25.75 169 HIS B C 1
ATOM 3766 O O . HIS B 1 169 ? -0.933 -13.461 48.906 1 25.75 169 HIS B O 1
ATOM 3772 N N . ASP B 1 170 ? -0.91 -15.328 47.719 1 25.03 170 ASP B N 1
ATOM 3773 C CA . ASP B 1 170 ? -1.884 -16.25 48.281 1 25.03 170 ASP B CA 1
ATOM 3774 C C . ASP B 1 170 ? -1.615 -16.484 49.781 1 25.03 170 ASP B C 1
ATOM 3776 O O . ASP B 1 170 ? -0.683 -17.203 50.156 1 25.03 170 ASP B O 1
ATOM 3780 N N . THR B 1 171 ? -1.508 -15.383 50.625 1 25.55 171 THR B N 1
ATOM 3781 C CA . THR B 1 171 ? -1.493 -15.742 52.031 1 25.55 171 THR B CA 1
ATOM 3782 C C . THR B 1 171 ? -2.676 -16.641 52.375 1 25.55 171 THR B C 1
ATOM 3784 O O . THR B 1 171 ? -3.826 -16.203 52.375 1 25.55 171 THR B O 1
ATOM 3787 N N . VAL B 1 172 ? -2.697 -17.875 51.938 1 26.95 172 VAL B N 1
ATOM 3788 C CA . VAL B 1 172 ? -3.527 -18.922 52.562 1 26.95 172 VAL B CA 1
ATOM 3789 C C . VAL B 1 172 ? -3.492 -18.781 54.062 1 26.95 172 VAL B C 1
ATOM 3791 O O . VAL B 1 172 ? -2.52 -19.188 54.719 1 26.95 172 VAL B O 1
ATOM 3794 N N . ASN B 1 173 ? -3.648 -17.5 54.625 1 22.53 173 ASN B N 1
ATOM 3795 C CA . ASN B 1 173 ? -3.707 -17.547 56.094 1 22.53 173 ASN B CA 1
ATOM 3796 C C . ASN B 1 173 ? -4.891 -18.375 56.562 1 22.53 173 ASN B C 1
ATOM 3798 O O . ASN B 1 173 ? -6.039 -18.094 56.219 1 22.53 173 ASN B O 1
ATOM 3802 N N . ASP B 1 174 ? -4.723 -19.641 56.844 1 24 174 ASP B N 1
ATOM 3803 C CA . ASP B 1 174 ? -5.535 -20.578 57.594 1 24 174 ASP B CA 1
ATOM 3804 C C . ASP B 1 174 ? -5.996 -19.969 58.906 1 24 174 ASP B C 1
ATOM 3806 O O . ASP B 1 174 ? -6.305 -20.703 59.875 1 24 174 ASP B O 1
ATOM 3810 N N . SER B 1 175 ? -5.918 -18.609 59.156 1 21.28 175 SER B N 1
ATOM 3811 C CA . SER B 1 175 ? -6.148 -18.297 60.562 1 21.28 175 SER B CA 1
ATOM 3812 C C . SER B 1 175 ? -7.574 -18.641 60.969 1 21.28 175 SER B C 1
ATOM 3814 O O . SER B 1 175 ? -8.531 -18.25 60.312 1 21.28 175 SER B O 1
ATOM 3816 N N . SER B 1 176 ? -7.781 -19.625 61.844 1 20.64 176 SER B N 1
ATOM 3817 C CA . SER B 1 176 ? -8.852 -20.219 62.625 1 20.64 176 SER B CA 1
ATOM 3818 C C . SER B 1 176 ? -9.586 -19.172 63.438 1 20.64 176 SER B C 1
ATOM 3820 O O . SER B 1 176 ? -10.812 -19.25 63.594 1 20.64 176 SER B O 1
ATOM 3822 N N . LYS B 1 177 ? -8.859 -18.531 64.438 1 19 177 LYS B N 1
ATOM 3823 C CA . LYS B 1 177 ? -9.625 -18.547 65.688 1 19 177 LYS B CA 1
ATOM 3824 C C . LYS B 1 177 ? -10.836 -17.625 65.625 1 19 177 LYS B C 1
ATOM 3826 O O . LYS B 1 177 ? -11.977 -18.094 65.688 1 19 177 LYS B O 1
ATOM 3831 N N . GLU B 1 178 ? -10.789 -16.484 66.438 1 19.38 178 GLU B N 1
ATOM 3832 C CA . GLU B 1 178 ? -11.398 -16.109 67.75 1 19.38 178 GLU B CA 1
ATOM 3833 C C . GLU B 1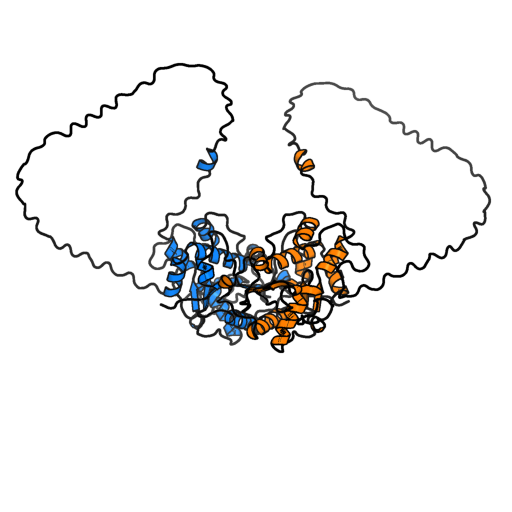 178 ? -12.531 -15.117 67.562 1 19.38 178 GLU B C 1
ATOM 3835 O O . GLU B 1 178 ? -12.664 -14.516 66.438 1 19.38 178 GLU B O 1
ATOM 3840 N N . GLY B 1 179 ? -12.859 -14.188 68.5 1 19.36 179 GLY B N 1
ATOM 3841 C CA . GLY B 1 179 ? -13.984 -13.906 69.438 1 19.36 179 GLY B CA 1
ATOM 3842 C C . GLY B 1 179 ? -14.789 -12.703 69 1 19.36 179 GLY B C 1
ATOM 3843 O O . GLY B 1 179 ? -15.969 -12.586 69.312 1 19.36 179 GLY B O 1
ATOM 3844 N N . THR B 1 180 ? -14.047 -11.508 68.5 1 18.41 180 THR B N 1
ATOM 3845 C CA . THR B 1 180 ? -14.344 -10.312 69.25 1 18.41 180 THR B CA 1
ATOM 3846 C C . THR B 1 180 ? -15.75 -9.805 68.938 1 18.41 180 THR B C 1
ATOM 3848 O O . THR B 1 180 ? -16.297 -10.094 67.875 1 18.41 180 THR B O 1
ATOM 3851 N N . SER B 1 181 ? -16.172 -8.633 69.75 1 19.92 181 SER B N 1
ATOM 3852 C CA . SER B 1 181 ? -17.188 -7.949 70.5 1 19.92 181 SER B CA 1
ATOM 3853 C C . SER B 1 181 ? -18.016 -7.008 69.625 1 19.92 181 SER B C 1
ATOM 3855 O O . SER B 1 181 ? -17.5 -6.41 68.688 1 19.92 181 SER B O 1
ATOM 3857 N N . GLY B 1 182 ? -19.312 -7.156 69.5 1 20.53 182 GLY B N 1
ATOM 3858 C CA . GLY B 1 182 ? -20.531 -6.676 68.875 1 20.53 182 GLY B CA 1
ATOM 3859 C C . GLY B 1 182 ? -20.766 -5.191 69.125 1 20.53 182 GLY B C 1
ATOM 3860 O O . GLY B 1 182 ? -21.875 -4.699 68.938 1 20.53 182 GLY B O 1
ATOM 3861 N N . ILE B 1 183 ? -19.562 -4.297 69.188 1 19.48 183 ILE B N 1
ATOM 3862 C CA . ILE B 1 183 ? -19.844 -2.996 69.812 1 19.48 183 ILE B CA 1
ATOM 3863 C C . ILE B 1 183 ? -20.844 -2.234 68.938 1 19.48 183 ILE B C 1
ATOM 3865 O O . ILE B 1 183 ? -20.625 -2.102 67.688 1 19.48 183 ILE B O 1
ATOM 3869 N N . ASN B 1 184 ? -22.094 -2.064 69.375 1 20.09 184 ASN B N 1
ATOM 3870 C CA . ASN B 1 184 ? -23.422 -1.55 69.062 1 20.09 184 ASN B CA 1
ATOM 3871 C C . ASN B 1 184 ? -23.391 -0.048 68.75 1 20.09 184 ASN B C 1
ATOM 3873 O O . ASN B 1 184 ? -24.438 0.583 68.625 1 20.09 184 ASN B O 1
ATOM 3877 N N . HIS B 1 185 ? -22.172 0.586 68.25 1 18.28 185 HIS B N 1
ATOM 3878 C CA . HIS B 1 185 ? -22 2 68.562 1 18.28 185 HIS B CA 1
ATOM 3879 C C . HIS B 1 185 ? -23.094 2.844 67.938 1 18.28 185 HIS B C 1
ATOM 3881 O O . HIS B 1 185 ? -23.328 2.734 66.75 1 18.28 185 HIS B O 1
ATOM 3887 N N . LYS B 1 186 ? -24.062 3.33 68.688 1 18.64 186 LYS B N 1
ATOM 3888 C CA . LYS B 1 186 ? -25.297 4.117 68.625 1 18.64 186 LYS B CA 1
ATOM 3889 C C . LYS B 1 186 ? -25.031 5.508 68.062 1 18.64 186 LYS B C 1
ATOM 3891 O O . LYS B 1 186 ? -24.469 6.367 68.75 1 18.64 186 LYS B O 1
ATOM 3896 N N . ARG B 1 187 ? -24.281 5.625 66.875 1 17.44 187 ARG B N 1
ATOM 3897 C CA . ARG B 1 187 ? -23.859 6.988 66.562 1 17.44 187 ARG B CA 1
ATOM 3898 C C . ARG B 1 187 ? -25.047 7.938 66.562 1 17.44 187 ARG B C 1
ATOM 3900 O O . ARG B 1 187 ? -25.9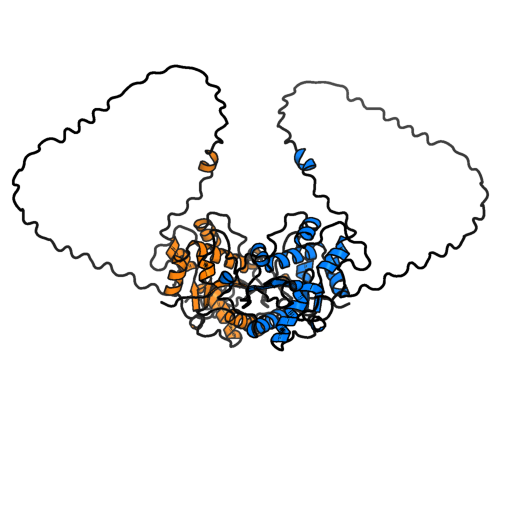84 7.75 65.75 1 17.44 187 ARG B O 1
ATOM 3907 N N . LYS B 1 188 ? -25.391 8.539 67.688 1 19.34 188 LYS B N 1
ATOM 3908 C CA . LYS B 1 188 ? -26.406 9.523 68.062 1 19.34 188 LYS B CA 1
ATOM 3909 C C . LYS B 1 188 ? -26.266 10.805 67.25 1 19.34 188 LYS B C 1
ATOM 3911 O O . LYS B 1 188 ? -25.297 11.539 67.438 1 19.34 188 LYS B O 1
ATOM 3916 N N . PHE B 1 189 ? -26.359 10.758 65.875 1 18.56 189 PHE B N 1
ATOM 3917 C CA . PHE B 1 189 ? -26.172 11.984 65.125 1 18.56 189 PHE B CA 1
ATOM 3918 C C . PHE B 1 189 ? -27.047 13.102 65.688 1 18.56 189 PHE B C 1
ATOM 3920 O O . PHE B 1 189 ? -28.266 12.992 65.688 1 18.56 189 PHE B O 1
ATOM 3927 N N . ILE B 1 190 ? -26.547 13.797 66.625 1 18.48 190 ILE B N 1
ATOM 3928 C CA . ILE B 1 190 ? -27.062 14.93 67.375 1 18.48 190 ILE B CA 1
ATOM 3929 C C . ILE B 1 190 ? -27.344 16.094 66.438 1 18.48 190 ILE B C 1
ATOM 3931 O O . ILE B 1 190 ? -26.422 16.703 65.938 1 18.48 190 ILE B O 1
ATOM 3935 N N . GLU B 1 191 ? -28.141 15.891 65.375 1 19.14 191 GLU B N 1
ATOM 3936 C CA . GLU B 1 191 ? -28.422 17 64.5 1 19.14 191 GLU B CA 1
ATOM 3937 C C . GLU B 1 191 ? -28.922 18.219 65.25 1 19.14 191 GLU B C 1
ATOM 3939 O O . GLU B 1 191 ? -30.047 18.219 65.75 1 19.14 191 GLU B O 1
ATOM 3944 N N . ASN B 1 192 ? -28.203 18.812 66.188 1 18.73 192 ASN B N 1
ATOM 3945 C CA . ASN B 1 192 ? -28.672 19.922 67 1 18.73 192 ASN B CA 1
ATOM 3946 C C . ASN B 1 192 ? -28.953 21.156 66.125 1 18.73 192 ASN B C 1
ATOM 3948 O O . ASN B 1 192 ? -28.031 21.922 65.812 1 18.73 192 ASN B O 1
ATOM 3952 N N . VAL B 1 193 ? -29.5 21.078 64.938 1 20.5 193 VAL B N 1
ATOM 3953 C CA . VAL B 1 193 ? -29.5 22.312 64.125 1 20.5 193 VAL B CA 1
ATOM 3954 C C . VAL B 1 193 ? -30.234 23.406 64.938 1 20.5 193 VAL B C 1
ATOM 3956 O O . VAL B 1 193 ? -31.438 23.297 65.188 1 20.5 193 VAL B O 1
ATOM 3959 N N . GLN B 1 194 ? -29.5 24.125 65.75 1 19.53 194 GLN B N 1
ATOM 3960 C CA . GLN B 1 194 ? -29.969 25.219 66.562 1 19.53 194 GLN B CA 1
ATOM 3961 C C . GLN B 1 194 ? -30.641 26.312 65.75 1 19.53 194 GLN B C 1
ATOM 3963 O O . GLN B 1 194 ? -30.406 26.422 64.562 1 19.53 194 GLN B O 1
ATOM 3968 N N . ASN B 1 195 ? -31.359 27.266 66.438 1 20.53 195 ASN B N 1
ATOM 3969 C CA . ASN B 1 195 ? -32.438 28.234 66.438 1 20.53 195 ASN B CA 1
ATOM 3970 C C . ASN B 1 195 ? -32.031 29.547 65.812 1 20.53 195 ASN B C 1
ATOM 3972 O O . ASN B 1 195 ? -32.719 30.547 65.938 1 20.53 195 ASN B O 1
ATOM 3976 N N . LEU B 1 196 ? -30.844 29.625 65.062 1 20.56 196 LEU B N 1
ATOM 3977 C CA . LEU B 1 196 ? -30.359 31 65.188 1 20.56 196 LEU B CA 1
ATOM 3978 C C . LEU B 1 196 ? -31.359 31.969 64.562 1 20.56 196 LEU B C 1
ATOM 3980 O O . LEU B 1 196 ? -31.984 31.672 63.531 1 20.56 196 LEU B O 1
ATOM 3984 N N . ASP B 1 197 ? -31.484 33.156 65.188 1 20.73 197 ASP B N 1
ATOM 3985 C CA . ASP B 1 197 ? -32.375 34.312 65.25 1 20.73 197 ASP B CA 1
ATOM 3986 C C . ASP B 1 197 ? -32.312 35.156 64 1 20.73 197 ASP B C 1
ATOM 3988 O O . ASP B 1 197 ? -31.297 35.125 63.281 1 20.73 197 ASP B O 1
ATOM 3992 N N . ASN B 1 198 ? -33.406 35.875 63.531 1 22.27 198 ASN B N 1
ATOM 3993 C CA . ASN B 1 198 ? -34.094 36.562 62.438 1 22.27 198 ASN B CA 1
ATOM 3994 C C . ASN B 1 198 ? -33.438 37.906 62.125 1 22.27 198 ASN B C 1
ATOM 3996 O O . ASN B 1 198 ? -34.031 38.781 61.5 1 22.27 198 ASN B O 1
ATOM 4000 N N . GLN B 1 199 ? -32.156 38.219 62.562 1 21.39 199 GLN B N 1
ATOM 4001 C CA . GLN B 1 199 ? -32.031 39.688 62.625 1 21.39 199 GLN B CA 1
ATOM 4002 C C . GLN B 1 199 ? -32.094 40.281 61.219 1 21.39 199 GLN B C 1
ATOM 4004 O O . GLN B 1 199 ? -31.719 39.656 60.25 1 21.39 199 GLN B O 1
ATOM 4009 N N . SER B 1 200 ? -32.594 41.594 61.062 1 24.3 200 SER B N 1
ATOM 4010 C CA . SER B 1 200 ? -33.219 42.531 60.156 1 24.3 200 SER B CA 1
ATOM 4011 C C . SER B 1 200 ? -32.156 43.156 59.219 1 24.3 200 SER B C 1
ATOM 4013 O O . SER B 1 200 ? -32.5 44 58.375 1 24.3 200 SER B O 1
ATOM 4015 N N . ASN B 1 201 ? -30.984 42.562 58.969 1 22.89 201 ASN B N 1
ATOM 4016 C CA . ASN B 1 201 ? -30 43.562 58.594 1 22.89 201 ASN B CA 1
ATOM 4017 C C . ASN B 1 201 ? -30.406 44.281 57.281 1 22.89 201 ASN B C 1
ATOM 4019 O O . ASN B 1 201 ? -31.047 43.656 56.406 1 22.89 201 ASN B O 1
ATOM 4023 N N . ALA B 1 202 ? -30.141 45.656 57.156 1 26.48 202 ALA B N 1
ATOM 4024 C CA . ALA B 1 202 ? -30.359 46.812 56.312 1 26.48 202 ALA B CA 1
ATOM 4025 C C . ALA B 1 202 ? -29.656 46.656 54.969 1 26.48 202 ALA B C 1
ATOM 4027 O O . ALA B 1 202 ? -28.578 46.062 54.875 1 26.48 202 ALA B O 1
ATOM 4028 N N . PRO B 1 203 ? -30.281 47.031 53.844 1 25.73 203 PRO B N 1
ATOM 4029 C CA . PRO B 1 203 ? -30.125 46.875 52.375 1 25.73 203 PRO B CA 1
ATOM 4030 C C . PRO B 1 203 ? -28.891 47.625 51.875 1 25.73 203 PRO B C 1
ATOM 4032 O O . PRO B 1 203 ? -28.797 48.844 51.969 1 25.73 203 PRO B O 1
ATOM 4035 N N . HIS B 1 204 ? -27.625 47.344 52.344 1 25.61 204 HIS B N 1
ATOM 4036 C CA . HIS B 1 204 ? -26.625 48.281 51.844 1 25.61 204 HIS B CA 1
ATOM 4037 C C . HIS B 1 204 ? -26.516 48.219 50.344 1 25.61 204 HIS B C 1
ATOM 4039 O O . HIS B 1 204 ? -26.625 47.125 49.75 1 25.61 204 HIS B O 1
ATOM 4045 N N . SER B 1 205 ? -26.641 49.375 49.594 1 26.61 205 SER B N 1
ATOM 4046 C CA . SER B 1 205 ? -26.656 49.75 48.156 1 26.61 205 SER B CA 1
ATOM 4047 C C . SER B 1 205 ? -25.297 49.469 47.5 1 26.61 205 SER B C 1
ATOM 4049 O O . SER B 1 205 ? -24.297 50.062 47.875 1 26.61 205 SER B O 1
ATOM 4051 N N . VAL B 1 206 ? -24.859 48.25 47.344 1 28.22 206 VAL B N 1
ATOM 4052 C CA . VAL B 1 206 ? -23.562 48.031 46.688 1 28.22 206 VAL B CA 1
ATOM 4053 C C . VAL B 1 206 ? -23.562 48.656 45.312 1 28.22 206 VAL B C 1
ATOM 4055 O O . VAL B 1 206 ? -24.422 48.344 44.469 1 28.22 206 VAL B O 1
ATOM 4058 N N . GLN B 1 207 ? -22.859 49.781 45.094 1 27.23 207 GLN B N 1
ATOM 4059 C CA . GLN B 1 207 ? -22.469 50.469 43.844 1 27.23 207 GLN B CA 1
ATOM 4060 C C . GLN B 1 207 ? -21.781 49.5 42.875 1 27.23 207 GLN B C 1
ATOM 4062 O O . GLN B 1 207 ? -20.828 48.812 43.25 1 27.23 207 GLN B O 1
ATOM 4067 N N . GLU B 1 208 ? -22.438 49.031 41.812 1 28.48 208 GLU B N 1
ATOM 4068 C CA . GLU B 1 208 ? -22.016 48.188 40.688 1 28.48 208 GLU B CA 1
ATOM 4069 C C . GLU B 1 208 ? -20.828 48.812 39.969 1 28.48 208 GLU B C 1
ATOM 4071 O O . GLU B 1 208 ? -20.969 49.875 39.344 1 28.48 208 GLU B O 1
ATOM 4076 N N . GLN B 1 209 ? -19.578 48.906 40.5 1 29.33 209 GLN B N 1
ATOM 4077 C CA . GLN B 1 209 ? -18.469 49.344 39.656 1 29.33 209 GLN B CA 1
ATOM 4078 C C . GLN B 1 209 ? -18.359 48.469 38.406 1 29.33 209 GLN B C 1
ATOM 4080 O O . GLN B 1 209 ? -18.312 47.25 38.531 1 29.33 209 GLN B O 1
ATOM 4085 N N . ASN B 1 210 ? -18.766 48.938 37.219 1 30.81 210 ASN B N 1
ATOM 4086 C CA . ASN B 1 210 ? -18.594 48.438 35.875 1 30.81 210 ASN B CA 1
ATOM 4087 C C . ASN B 1 210 ? -17.125 48.156 35.562 1 30.81 210 ASN B C 1
ATOM 4089 O O . ASN B 1 210 ? -16.359 49.094 35.312 1 30.81 210 ASN B O 1
ATOM 4093 N N . GLU B 1 211 ? -16.359 47.312 36.219 1 34.25 211 GLU B N 1
ATOM 4094 C CA . GLU B 1 211 ? -15.016 46.969 35.75 1 34.25 211 GLU B CA 1
ATOM 4095 C C . GLU B 1 211 ? -15.031 46.594 34.281 1 34.25 211 GLU B C 1
ATOM 4097 O O . GLU B 1 211 ? -15.703 45.625 33.875 1 34.25 211 GLU B O 1
ATOM 4102 N N . GLN B 1 212 ? -14.75 47.5 33.312 1 33.72 212 GLN B N 1
ATOM 4103 C CA . GLN B 1 212 ? -14.438 47.25 31.906 1 33.72 212 GLN B CA 1
ATOM 4104 C C . GLN B 1 212 ? -13.438 46.125 31.75 1 33.72 212 GLN B C 1
ATOM 4106 O O . GLN B 1 212 ? -12.328 46.188 32.281 1 33.72 212 GLN B O 1
ATOM 4111 N N . ILE B 1 213 ? -13.836 44.875 31.688 1 38.59 213 ILE B N 1
ATOM 4112 C CA . ILE B 1 213 ? -12.969 43.781 31.328 1 38.59 213 ILE B CA 1
ATOM 4113 C C . ILE B 1 213 ? -12.148 44.125 30.094 1 38.59 213 ILE B C 1
ATOM 4115 O O . ILE B 1 213 ? -12.711 44.469 29.047 1 38.59 213 ILE B O 1
ATOM 4119 N N . PRO B 1 214 ? -10.938 44.594 30.188 1 35.97 214 PRO B N 1
ATOM 4120 C CA . PRO B 1 214 ? -10.141 44.812 28.984 1 35.97 214 PRO B CA 1
ATOM 4121 C C . PRO B 1 214 ? -10.398 43.781 27.891 1 35.97 214 PRO B C 1
ATOM 4123 O O . PRO B 1 214 ? -10.711 42.625 28.203 1 35.97 214 PRO B O 1
ATOM 4126 N N . ASN B 1 215 ? -10.844 44.219 26.688 1 36.31 215 ASN B N 1
ATOM 4127 C CA . ASN B 1 215 ? -10.953 43.438 25.469 1 36.31 215 ASN B CA 1
ATOM 4128 C C . ASN B 1 215 ? -9.773 42.469 25.281 1 36.31 215 ASN B C 1
ATOM 4130 O O . ASN B 1 215 ? -8.641 42.938 25.094 1 36.31 215 ASN B O 1
ATOM 4134 N N . ARG B 1 216 ? -9.68 41.469 25.938 1 40.78 216 ARG B N 1
ATOM 4135 C CA . ARG B 1 216 ? -8.656 40.5 25.547 1 40.78 216 ARG B CA 1
ATOM 4136 C C . ARG B 1 216 ? -8.492 40.469 24.031 1 40.78 216 ARG B C 1
ATOM 4138 O O . ARG B 1 216 ? -9.461 40.25 23.297 1 40.78 216 ARG B O 1
ATOM 4145 N N . ALA B 1 217 ? -7.598 41.125 23.453 1 41.62 217 ALA B N 1
ATOM 4146 C CA . ALA B 1 217 ? -7.176 41.094 22.047 1 41.62 217 ALA B CA 1
ATOM 4147 C C . ALA B 1 217 ? -7.328 39.688 21.469 1 41.62 217 ALA B C 1
ATOM 4149 O O . ALA B 1 217 ? -6.789 38.719 22 1 41.62 217 ALA B O 1
ATOM 4150 N N . ALA B 1 218 ? -8.359 39.344 20.781 1 44.19 218 ALA B N 1
ATOM 4151 C CA . ALA B 1 218 ? -8.578 38.125 20 1 44.19 218 ALA B CA 1
ATOM 4152 C C . ALA B 1 218 ? -7.301 37.719 19.281 1 44.19 218 ALA B C 1
ATOM 4154 O O . ALA B 1 218 ? -6.637 38.531 18.641 1 44.19 218 ALA B O 1
ATOM 4155 N N . ASN B 1 219 ? -6.559 36.75 19.75 1 48.28 219 ASN B N 1
ATOM 4156 C CA . ASN B 1 219 ? -5.398 36.25 19.031 1 48.28 219 ASN B CA 1
ATOM 4157 C C . ASN B 1 219 ? -5.633 36.25 17.516 1 48.28 219 ASN B C 1
ATOM 4159 O O . ASN B 1 219 ? -6.723 35.906 17.047 1 48.28 219 ASN B O 1
ATOM 4163 N N . PRO B 1 220 ? -4.926 37 16.766 1 52 220 PRO B N 1
ATOM 4164 C CA . PRO B 1 220 ? -5.113 36.969 15.305 1 52 220 PRO B CA 1
ATOM 4165 C C . PRO B 1 220 ? -5.344 35.594 14.75 1 52 220 PRO B C 1
ATOM 4167 O O . PRO B 1 220 ? -4.852 34.594 15.312 1 52 220 PRO B O 1
ATOM 4170 N N . PRO B 1 221 ? -6.336 35.438 13.938 1 58.28 221 PRO B N 1
ATOM 4171 C CA . PRO B 1 221 ? -6.641 34.125 13.344 1 58.28 221 PRO B CA 1
ATOM 4172 C C . PRO B 1 221 ? -5.406 33.438 12.758 1 58.28 221 PRO B C 1
ATOM 4174 O O . PRO B 1 221 ? -4.574 34.094 12.125 1 58.28 221 PRO B O 1
ATOM 4177 N N . ARG B 1 222 ? -5.023 32.312 13.328 1 65.31 222 ARG B N 1
ATOM 4178 C CA . ARG B 1 222 ? -3.873 31.547 12.859 1 65.31 222 ARG B CA 1
ATOM 4179 C C . ARG B 1 222 ? -3.965 31.281 11.367 1 65.31 222 ARG B C 1
ATOM 4181 O O . ARG B 1 222 ? -5.027 30.906 10.859 1 65.31 222 ARG B O 1
ATOM 4188 N N . ARG B 1 223 ? -2.922 31.594 10.703 1 78.19 223 ARG B N 1
ATOM 4189 C CA . ARG B 1 223 ? -2.777 31.328 9.281 1 78.19 223 ARG B CA 1
ATOM 4190 C C . ARG B 1 223 ? -2.777 29.828 9 1 78.19 223 ARG B C 1
ATOM 4192 O O . ARG B 1 223 ? -2.355 29.031 9.844 1 78.19 223 ARG B O 1
ATOM 4199 N N . ILE B 1 224 ? -3.273 29.484 7.992 1 83 224 ILE B N 1
ATOM 4200 C CA . ILE B 1 224 ? -3.262 28.078 7.57 1 83 224 ILE B CA 1
ATOM 4201 C C . ILE B 1 224 ? -1.822 27.609 7.406 1 83 224 ILE B C 1
ATOM 4203 O O . ILE B 1 224 ? -1.462 26.516 7.879 1 83 224 ILE B O 1
ATOM 4207 N N . VAL B 1 225 ? -1.051 28.406 6.766 1 86 225 VAL B N 1
ATOM 4208 C CA . VAL B 1 225 ? 0.377 28.125 6.664 1 86 225 VAL B CA 1
ATOM 4209 C C . VAL B 1 225 ? 1.149 29.031 7.625 1 86 225 VAL B C 1
ATOM 4211 O O . VAL B 1 225 ? 1.108 30.25 7.508 1 86 225 VAL B O 1
ATOM 4214 N N . ARG B 1 226 ? 1.941 28.406 8.555 1 87.69 226 ARG B N 1
ATOM 4215 C CA . ARG B 1 226 ? 2.641 29.125 9.617 1 87.69 226 ARG B CA 1
ATOM 4216 C C . ARG B 1 226 ? 4.137 29.219 9.32 1 87.69 226 ARG B C 1
ATOM 4218 O O . ARG B 1 226 ? 4.684 28.375 8.602 1 87.69 226 ARG B O 1
ATOM 4225 N N . SER B 1 227 ? 4.75 30.203 9.891 1 81.5 227 SER B N 1
ATOM 4226 C CA . SER B 1 227 ? 6.203 30.297 9.789 1 81.5 227 SER B CA 1
ATOM 4227 C C . SER B 1 227 ? 6.887 29.234 10.633 1 81.5 227 SER B C 1
ATOM 4229 O O . SER B 1 227 ? 7.957 28.734 10.273 1 81.5 227 SER B O 1
ATOM 4231 N N . ILE B 1 228 ? 6.234 29 11.703 1 86.12 228 ILE B N 1
ATOM 4232 C CA . ILE B 1 228 ? 6.633 27.938 12.609 1 86.12 228 ILE B CA 1
ATOM 4233 C C . ILE B 1 228 ? 5.391 27.281 13.227 1 86.12 228 ILE B C 1
ATOM 4235 O O . ILE B 1 228 ? 4.367 27.953 13.406 1 86.12 228 ILE B O 1
ATOM 4239 N N . PHE B 1 229 ? 5.516 26.016 13.586 1 87.94 229 PHE B N 1
ATOM 4240 C CA . PHE B 1 229 ? 4.301 25.281 13.914 1 87.94 229 PHE B CA 1
ATOM 4241 C C . PHE B 1 229 ? 3.688 25.797 15.211 1 87.94 229 PHE B C 1
ATOM 4243 O O . PHE B 1 229 ? 2.492 25.609 15.453 1 87.94 229 PHE B O 1
ATOM 4250 N N . TYR B 1 230 ? 4.434 26.484 16.094 1 88.25 230 TYR B N 1
ATOM 4251 C CA . TYR B 1 230 ? 3.902 27.047 17.328 1 88.25 230 TYR B CA 1
ATOM 4252 C C . TYR B 1 230 ? 3.797 28.578 17.234 1 88.25 230 TYR B C 1
ATOM 4254 O O . TYR B 1 230 ? 3.986 29.281 18.234 1 88.25 230 TYR B O 1
ATOM 4262 N N . GLU B 1 231 ? 3.537 29 16.078 1 87.19 231 GLU B N 1
ATOM 4263 C CA . GLU B 1 231 ? 3.428 30.438 15.844 1 87.19 231 GLU B CA 1
ATOM 4264 C C . GLU B 1 231 ? 2.539 31.094 16.891 1 87.19 231 GLU B C 1
ATOM 4266 O O . GLU B 1 231 ? 1.465 30.578 17.219 1 87.19 231 GLU B O 1
ATOM 4271 N N . ASN B 1 232 ? 2.984 32.25 17.453 1 84.06 232 ASN B N 1
ATOM 4272 C CA . ASN B 1 232 ? 2.277 33.062 18.422 1 84.06 232 ASN B CA 1
ATOM 4273 C C . ASN B 1 232 ? 2.262 32.406 19.797 1 84.06 232 ASN B C 1
ATOM 4275 O O . ASN B 1 232 ? 1.519 32.812 20.688 1 84.06 232 ASN B O 1
ATOM 4279 N N . ASP B 1 233 ? 3.008 31.219 19.953 1 86.81 233 ASP B N 1
ATOM 4280 C CA . ASP B 1 233 ? 3.189 30.531 21.234 1 86.81 233 ASP B CA 1
ATOM 4281 C C . ASP B 1 233 ? 4.672 30.422 21.594 1 86.81 233 ASP B C 1
ATOM 4283 O O . ASP B 1 233 ? 5.535 30.5 20.719 1 86.81 233 ASP B O 1
ATOM 4287 N N . PRO B 1 234 ? 4.871 30.438 22.969 1 87.44 234 PRO B N 1
ATOM 4288 C CA . PRO B 1 234 ? 6.258 30.125 23.328 1 87.44 234 PRO B CA 1
ATOM 4289 C C . PRO B 1 234 ? 6.707 28.75 22.828 1 87.44 234 PRO B C 1
ATOM 4291 O O . PRO B 1 234 ? 5.879 27.859 22.625 1 87.44 234 PRO B O 1
ATOM 4294 N N . LYS B 1 235 ? 8.008 28.656 22.578 1 87.94 235 LYS B N 1
ATOM 4295 C CA . LYS B 1 235 ? 8.562 27.375 22.156 1 87.94 235 LYS B CA 1
ATOM 4296 C C . LYS B 1 235 ? 8.172 26.25 23.109 1 87.94 235 LYS B C 1
ATOM 4298 O O . LYS B 1 235 ? 8.32 26.391 24.328 1 87.94 235 LYS B O 1
ATOM 4303 N N . PRO B 1 236 ? 7.746 25.234 22.484 1 88.12 236 PRO B N 1
ATOM 4304 C CA . PRO B 1 236 ? 7.34 24.141 23.359 1 88.12 236 PRO B CA 1
ATOM 4305 C C . PRO B 1 236 ? 8.523 23.438 24.016 1 88.12 236 PRO B C 1
ATOM 4307 O O . PRO B 1 236 ? 9.594 23.312 23.406 1 88.12 236 PRO B O 1
ATOM 4310 N N . ASN B 1 237 ? 8.297 22.922 25.156 1 83.69 237 ASN B N 1
ATOM 4311 C CA . ASN B 1 237 ? 9.336 22.219 25.906 1 83.69 237 ASN B CA 1
ATOM 4312 C C . ASN B 1 237 ? 9.422 20.75 25.516 1 83.69 237 ASN B C 1
ATOM 4314 O O . ASN B 1 237 ? 10.383 20.062 25.859 1 83.69 237 ASN B O 1
ATOM 4318 N N . MET B 1 238 ? 8.508 20.312 24.781 1 85.38 238 MET B N 1
ATOM 4319 C CA . MET B 1 238 ? 8.492 18.906 24.375 1 85.38 238 MET B CA 1
ATOM 4320 C C . MET B 1 238 ? 8.867 18.766 22.906 1 85.38 238 MET B C 1
ATOM 4322 O O . MET B 1 238 ? 8.836 19.734 22.141 1 85.38 238 MET B O 1
ATOM 4326 N N . ARG B 1 239 ? 9.188 17.516 22.578 1 88.62 239 ARG B N 1
ATOM 4327 C CA . ARG B 1 239 ? 9.586 17.219 21.203 1 88.62 239 ARG B CA 1
ATOM 4328 C C . ARG B 1 239 ? 8.367 16.922 20.344 1 88.62 239 ARG B C 1
ATOM 4330 O O . ARG B 1 239 ? 7.414 16.281 20.797 1 88.62 239 ARG B O 1
ATOM 4337 N N . PHE B 1 240 ? 8.43 17.344 19.078 1 91.88 240 PHE B N 1
ATOM 4338 C CA . PHE B 1 240 ? 7.266 17.188 18.219 1 91.88 240 PHE B CA 1
ATOM 4339 C C . PHE B 1 240 ? 7.625 16.406 16.969 1 91.88 240 PHE B C 1
ATOM 4341 O O . PHE B 1 240 ? 6.945 16.516 15.938 1 91.88 240 PHE B O 1
ATOM 4348 N N . ARG B 1 241 ? 8.672 15.633 17.047 1 93.75 241 ARG B N 1
ATOM 4349 C CA . ARG B 1 241 ? 8.859 14.633 16 1 93.75 241 ARG B CA 1
ATOM 4350 C C . ARG B 1 241 ? 7.719 13.625 16 1 93.75 241 ARG B C 1
ATOM 4352 O O . ARG B 1 241 ? 7.133 13.344 17.047 1 93.75 241 ARG B O 1
ATOM 4359 N N . LEU B 1 242 ? 7.441 13.133 14.898 1 96.75 242 LEU B N 1
ATOM 4360 C CA . LEU B 1 242 ? 6.309 12.227 14.781 1 96.75 242 LEU B CA 1
ATOM 4361 C C . LEU B 1 242 ? 6.418 11.078 15.781 1 96.75 242 LEU B C 1
ATOM 4363 O O . LEU B 1 242 ? 5.438 10.742 16.453 1 96.75 242 LEU B O 1
ATOM 4367 N N . GLU B 1 243 ? 7.598 10.508 15.875 1 95.75 243 GLU B N 1
ATOM 4368 C CA . GLU B 1 243 ? 7.824 9.406 16.812 1 95.75 243 GLU B CA 1
ATOM 4369 C C . GLU B 1 243 ? 7.555 9.836 18.25 1 95.75 243 GLU B C 1
ATOM 4371 O O . GLU B 1 243 ? 6.965 9.078 19.016 1 95.75 243 GLU B O 1
ATOM 4376 N N . ASP B 1 244 ? 8 11.023 18.594 1 94.38 244 ASP B N 1
ATOM 4377 C CA . ASP B 1 244 ? 7.809 11.547 19.938 1 94.38 244 ASP B CA 1
ATOM 4378 C C . ASP B 1 244 ? 6.328 11.766 20.234 1 94.38 244 ASP B C 1
ATOM 4380 O O . ASP B 1 244 ? 5.852 11.43 21.328 1 94.38 244 ASP B O 1
ATOM 4384 N N . ILE B 1 245 ? 5.633 12.336 19.328 1 95.31 245 ILE B N 1
ATOM 4385 C CA . ILE B 1 245 ? 4.199 12.562 19.484 1 95.31 245 ILE B CA 1
ATOM 4386 C C . ILE B 1 245 ? 3.482 11.219 19.641 1 95.31 245 ILE B C 1
ATOM 4388 O O . ILE B 1 245 ? 2.602 11.078 20.5 1 95.31 245 ILE B O 1
ATOM 4392 N N . TYR B 1 246 ? 3.891 10.258 18.797 1 96.38 246 TYR B N 1
ATOM 4393 C CA . TYR B 1 246 ? 3.291 8.93 18.828 1 96.38 246 TYR B CA 1
ATOM 4394 C C . TYR B 1 246 ? 3.414 8.32 20.219 1 96.38 246 TYR B C 1
ATOM 4396 O O . TYR B 1 246 ? 2.428 7.824 20.781 1 96.38 246 TYR B O 1
ATOM 4404 N N . ILE B 1 247 ? 4.559 8.383 20.766 1 94.56 247 ILE B N 1
ATOM 4405 C CA . ILE B 1 247 ? 4.828 7.809 22.078 1 94.56 247 ILE B CA 1
ATOM 4406 C C . ILE B 1 247 ? 4.016 8.555 23.141 1 94.56 247 ILE B C 1
ATOM 4408 O O . ILE B 1 247 ? 3.418 7.93 24.016 1 94.56 247 ILE B O 1
ATOM 4412 N N . ARG B 1 248 ? 3.979 9.805 23.047 1 92.88 248 ARG B N 1
ATOM 4413 C CA . ARG B 1 248 ? 3.291 10.625 24.047 1 92.88 248 ARG B CA 1
ATOM 4414 C C . ARG B 1 248 ? 1.786 10.391 24 1 92.88 248 ARG B C 1
ATOM 4416 O O . ARG B 1 248 ? 1.143 10.266 25.047 1 92.88 248 ARG B O 1
ATOM 4423 N N . VAL B 1 249 ? 1.232 10.305 22.859 1 93.56 249 VAL B N 1
ATOM 4424 C CA . VAL B 1 249 ? -0.214 10.242 22.672 1 93.56 249 VAL B CA 1
ATOM 4425 C C . VAL B 1 249 ? -0.699 8.805 22.891 1 93.56 249 VAL B C 1
ATOM 4427 O O . VAL B 1 249 ? -1.726 8.578 23.531 1 93.56 249 VAL B O 1
ATOM 4430 N N . LEU B 1 250 ? 0.03 7.852 22.359 1 94.5 250 LEU B N 1
ATOM 4431 C CA . LEU B 1 250 ? -0.466 6.48 22.344 1 94.5 250 LEU B CA 1
ATOM 4432 C C . LEU B 1 250 ? 0.128 5.684 23.5 1 94.5 250 LEU B C 1
ATOM 4434 O O . LEU B 1 250 ? -0.392 4.629 23.875 1 94.5 250 LEU B O 1
ATOM 4438 N N . GLY B 1 251 ? 1.222 6.109 24.047 1 92.31 251 GLY B N 1
ATOM 4439 C CA . GLY B 1 251 ? 1.785 5.484 25.234 1 92.31 251 GLY B CA 1
ATOM 4440 C C . GLY B 1 251 ? 2.508 4.184 24.938 1 92.31 251 GLY B C 1
ATOM 4441 O O . GLY B 1 251 ? 2.693 3.355 25.828 1 92.31 251 GLY B O 1
ATOM 4442 N N . VAL B 1 252 ? 2.779 3.902 23.656 1 93.5 252 VAL B N 1
ATOM 4443 C CA . VAL B 1 252 ? 3.486 2.689 23.266 1 93.5 252 VAL B CA 1
ATOM 4444 C C . VAL B 1 252 ? 4.676 3.051 22.375 1 93.5 252 VAL B C 1
ATOM 4446 O O . VAL B 1 252 ? 4.781 4.184 21.906 1 93.5 252 VAL B O 1
ATOM 4449 N N . ALA B 1 253 ? 5.555 2.07 22.234 1 92.88 253 ALA B N 1
ATOM 4450 C CA . ALA B 1 253 ? 6.715 2.293 21.375 1 92.88 253 ALA B CA 1
ATOM 4451 C C . ALA B 1 253 ? 6.293 2.533 19.922 1 92.88 253 ALA B C 1
ATOM 4453 O O . ALA B 1 253 ? 5.352 1.902 19.438 1 92.88 253 ALA B O 1
ATOM 4454 N N . ALA B 1 254 ? 7.016 3.393 19.297 1 90.81 254 ALA B N 1
ATOM 4455 C CA . ALA B 1 254 ? 6.711 3.715 17.906 1 90.81 254 ALA B CA 1
ATOM 4456 C C . ALA B 1 254 ? 7.305 2.676 16.953 1 90.81 254 ALA B C 1
ATOM 4458 O O . ALA B 1 254 ? 8.383 2.141 17.203 1 90.81 254 ALA B O 1
ATOM 4459 N N . PRO B 1 255 ? 6.535 2.363 15.844 1 88.94 255 PRO B N 1
ATOM 4460 C CA . PRO B 1 255 ? 7.16 1.563 14.789 1 88.94 255 PRO B CA 1
ATOM 4461 C C . PRO B 1 255 ? 8.398 2.234 14.195 1 88.94 255 PRO B C 1
ATOM 4463 O O . PRO B 1 255 ? 8.711 3.377 14.539 1 88.94 255 PRO B O 1
ATOM 4466 N N . GLU B 1 256 ? 9.07 1.456 13.328 1 87.56 256 GLU B N 1
ATOM 4467 C CA . GLU B 1 256 ? 10.258 1.993 12.672 1 87.56 256 GLU B CA 1
ATOM 4468 C C . GLU B 1 256 ? 9.914 3.229 11.844 1 87.56 256 GLU B C 1
ATOM 4470 O O . GLU B 1 256 ? 9.078 3.166 10.938 1 87.56 256 GLU B O 1
ATOM 4475 N N . ALA B 1 257 ? 10.602 4.312 12.188 1 86.44 257 ALA B N 1
ATOM 4476 C CA . ALA B 1 257 ? 10.383 5.574 11.484 1 86.44 257 ALA B CA 1
ATOM 4477 C C . ALA B 1 257 ? 11.219 5.637 10.211 1 86.44 257 ALA B C 1
ATOM 4479 O O . ALA B 1 257 ? 12.016 4.73 9.93 1 86.44 257 ALA B O 1
ATOM 4480 N N . HIS B 1 258 ? 10.93 6.52 9.383 1 90.19 258 HIS B N 1
ATOM 4481 C CA . HIS B 1 258 ? 11.672 6.879 8.18 1 90.19 258 HIS B CA 1
ATOM 4482 C C . HIS B 1 258 ? 11.445 5.855 7.066 1 90.19 258 HIS B C 1
ATOM 4484 O O . HIS B 1 258 ? 12.312 5.66 6.215 1 90.19 258 HIS B O 1
ATOM 4490 N N . MET B 1 259 ? 10.461 5.16 7.191 1 95.38 259 MET B N 1
ATOM 4491 C CA . MET B 1 259 ? 9.727 4.551 6.086 1 95.38 259 MET B CA 1
ATOM 4492 C C . MET B 1 259 ? 8.43 5.305 5.812 1 95.38 259 MET B C 1
ATOM 4494 O O . MET B 1 259 ? 7.613 5.484 6.715 1 95.38 259 MET B O 1
ATOM 4498 N N . ALA B 1 260 ? 8.32 5.703 4.633 1 98.38 260 ALA B N 1
ATOM 4499 C CA . ALA B 1 260 ? 7.227 6.621 4.316 1 98.38 260 ALA B CA 1
ATOM 4500 C C . ALA B 1 260 ? 5.883 6.047 4.75 1 98.38 260 ALA B C 1
ATOM 4502 O O . ALA B 1 260 ? 5.066 6.746 5.359 1 98.38 260 ALA B O 1
ATOM 4503 N N . GLU B 1 261 ? 5.656 4.801 4.473 1 98.12 261 GLU B N 1
ATOM 4504 C CA . GLU B 1 261 ? 4.387 4.188 4.844 1 98.12 261 GLU B CA 1
ATOM 4505 C C . GLU B 1 261 ? 4.215 4.145 6.359 1 98.12 261 GLU B C 1
ATOM 4507 O O . GLU B 1 261 ? 3.127 4.414 6.875 1 98.12 261 GLU B O 1
ATOM 4512 N N . ASN B 1 262 ? 5.266 3.758 7.062 1 97.44 262 ASN B N 1
ATOM 4513 C CA . ASN B 1 262 ? 5.207 3.709 8.523 1 97.44 262 ASN B CA 1
ATOM 4514 C C . ASN B 1 262 ? 4.871 5.074 9.117 1 97.44 262 ASN B C 1
ATOM 4516 O O . ASN B 1 262 ? 4.094 5.168 10.07 1 97.44 262 ASN B O 1
ATOM 4520 N N . ASP B 1 263 ? 5.469 6.094 8.594 1 98.44 263 ASP B N 1
ATOM 4521 C CA . ASP B 1 263 ? 5.211 7.445 9.086 1 98.44 263 ASP B CA 1
ATOM 4522 C C . ASP B 1 263 ? 3.756 7.844 8.844 1 98.44 263 ASP B C 1
ATOM 4524 O O . ASP B 1 263 ? 3.139 8.492 9.695 1 98.44 263 ASP B O 1
ATOM 4528 N N . CYS B 1 264 ? 3.205 7.457 7.719 1 98.62 264 CYS B N 1
ATOM 4529 C CA . CYS B 1 264 ? 1.792 7.699 7.457 1 98.62 264 CYS B CA 1
ATOM 4530 C C . CYS B 1 264 ? 0.917 6.98 8.477 1 98.62 264 CYS B C 1
ATOM 4532 O O . CYS B 1 264 ? -0.019 7.57 9.023 1 98.62 264 CYS B O 1
ATOM 4534 N N . THR B 1 265 ? 1.208 5.695 8.742 1 97.69 265 THR B N 1
ATOM 4535 C CA . THR B 1 265 ? 0.36 4.91 9.633 1 97.69 265 THR B CA 1
ATOM 4536 C C . THR B 1 265 ? 0.466 5.418 11.07 1 97.69 265 THR B C 1
ATOM 4538 O O . THR B 1 265 ? -0.515 5.391 11.82 1 97.69 265 THR B O 1
ATOM 4541 N N . MET B 1 266 ? 1.661 5.879 11.445 1 97.81 266 MET B N 1
ATOM 4542 C CA . MET B 1 266 ? 1.799 6.504 12.758 1 97.81 266 MET B CA 1
ATOM 4543 C C . MET B 1 266 ? 0.892 7.727 12.867 1 97.81 266 MET B C 1
ATOM 4545 O O . MET B 1 266 ? 0.182 7.883 13.867 1 97.81 266 MET B O 1
ATOM 4549 N N . ALA B 1 267 ? 0.947 8.555 11.859 1 98.38 267 ALA B N 1
ATOM 4550 C CA . ALA B 1 267 ? 0.126 9.766 11.867 1 98.38 267 ALA B CA 1
ATOM 4551 C C . ALA B 1 267 ? -1.359 9.422 11.93 1 98.38 267 ALA B C 1
ATOM 4553 O O . ALA B 1 267 ? -2.131 10.094 12.609 1 98.38 267 ALA B O 1
ATOM 4554 N N . ILE B 1 268 ? -1.762 8.383 11.258 1 98.44 268 ILE B N 1
ATOM 4555 C CA . ILE B 1 268 ? -3.158 7.957 11.242 1 98.44 268 ILE B CA 1
ATOM 4556 C C . ILE B 1 268 ? -3.576 7.512 12.641 1 98.44 268 ILE B C 1
ATOM 4558 O O . ILE B 1 268 ? -4.656 7.867 13.117 1 98.44 268 ILE B O 1
ATOM 4562 N N . GLN B 1 269 ? -2.75 6.746 13.258 1 97.62 269 GLN B N 1
ATOM 4563 C CA . GLN B 1 269 ? -3.08 6.254 14.586 1 97.62 269 GLN B CA 1
ATOM 4564 C C . GLN B 1 269 ? -3.217 7.402 15.578 1 97.62 269 GLN B C 1
ATOM 4566 O O . GLN B 1 269 ? -4.094 7.383 16.453 1 97.62 269 GLN B O 1
ATOM 4571 N N . ILE B 1 270 ? -2.32 8.398 15.492 1 97.19 270 ILE B N 1
ATOM 4572 C CA . ILE B 1 270 ? -2.428 9.586 16.328 1 97.19 270 ILE B CA 1
ATOM 4573 C C . ILE B 1 270 ? -3.74 10.305 16.047 1 97.19 270 ILE B C 1
ATOM 4575 O O . ILE B 1 270 ? -4.469 10.68 16.969 1 97.19 270 ILE B O 1
ATOM 4579 N N . ALA B 1 271 ? -4.039 10.5 14.75 1 98.19 271 ALA B N 1
ATOM 4580 C CA . ALA B 1 271 ? -5.273 11.164 14.336 1 98.19 271 ALA B CA 1
ATOM 4581 C C . ALA B 1 271 ? -6.5 10.422 14.859 1 98.19 271 ALA B C 1
ATOM 4583 O O . ALA B 1 271 ? -7.461 11.047 15.312 1 98.19 271 ALA B O 1
ATOM 4584 N N . ASN B 1 272 ? -6.414 9.102 14.719 1 96.81 272 ASN B N 1
ATOM 4585 C CA . ASN B 1 272 ? -7.492 8.266 15.234 1 96.81 272 ASN B CA 1
ATOM 4586 C C . ASN B 1 272 ? -7.719 8.5 16.734 1 96.81 272 ASN B C 1
ATOM 4588 O O . ASN B 1 272 ? -8.859 8.5 17.188 1 96.81 272 ASN B O 1
ATOM 4592 N N . ASP B 1 273 ? -6.711 8.578 17.438 1 95.81 273 ASP B N 1
ATOM 4593 C CA . ASP B 1 273 ? -6.812 8.773 18.875 1 95.81 273 ASP B CA 1
ATOM 4594 C C . ASP B 1 273 ? -7.48 10.109 19.203 1 95.81 273 ASP B C 1
ATOM 4596 O O . ASP B 1 273 ? -8.289 10.188 20.141 1 95.81 273 ASP B O 1
ATOM 4600 N N . TYR B 1 274 ? -7.121 11.164 18.5 1 95.88 274 TYR B N 1
ATOM 4601 C CA . TYR B 1 274 ? -7.762 12.461 18.688 1 95.88 274 TYR B CA 1
ATOM 4602 C C . TYR B 1 274 ? -9.211 12.43 18.219 1 95.88 274 TYR B C 1
ATOM 4604 O O . TYR B 1 274 ? -10.047 13.188 18.703 1 95.88 274 TYR B O 1
ATOM 4612 N N . GLY B 1 275 ? -9.547 11.609 17.188 1 95.75 275 GLY B N 1
ATOM 4613 C CA . GLY B 1 275 ? -10.922 11.359 16.766 1 95.75 275 GLY B CA 1
ATOM 4614 C C . GLY B 1 275 ? -11.594 12.578 16.172 1 95.75 275 GLY B C 1
ATOM 4615 O O . GLY B 1 275 ? -11.055 13.211 15.266 1 95.75 275 GLY B O 1
ATOM 4616 N N . GLN B 1 276 ? -12.711 12.922 16.766 1 96.75 276 GLN B N 1
ATOM 4617 C CA . GLN B 1 276 ? -13.531 14.016 16.234 1 96.75 276 GLN B CA 1
ATOM 4618 C C . GLN B 1 276 ? -12.781 15.344 16.312 1 96.75 276 GLN B C 1
ATOM 4620 O O . GLN B 1 276 ? -12.945 16.203 15.453 1 96.75 276 GLN B O 1
ATOM 4625 N N . ARG B 1 277 ? -11.961 15.523 17.328 1 96.56 277 ARG B N 1
ATOM 4626 C CA . ARG B 1 277 ? -11.195 16.766 17.469 1 96.56 277 ARG B CA 1
ATOM 4627 C C . ARG B 1 277 ? -10.258 16.969 16.281 1 96.56 277 ARG B C 1
ATOM 4629 O O . ARG B 1 277 ? -10.078 18.094 15.812 1 96.56 277 ARG B O 1
ATOM 4636 N N . PHE B 1 278 ? -9.672 15.891 15.805 1 97.69 278 PHE B N 1
ATOM 4637 C CA . PHE B 1 278 ? -8.805 15.977 14.633 1 97.69 278 PHE B CA 1
ATOM 4638 C C . PHE B 1 278 ? -9.602 16.328 13.383 1 97.69 278 PHE B C 1
ATOM 4640 O O . PHE B 1 278 ? -9.195 17.188 12.602 1 97.69 278 PHE B O 1
ATOM 4647 N N . VAL B 1 279 ? -10.703 15.633 13.211 1 97.94 279 VAL B N 1
ATOM 4648 C CA . VAL B 1 279 ? -11.57 15.836 12.055 1 97.94 279 VAL B CA 1
ATOM 4649 C C . VAL B 1 279 ? -12.031 17.297 12.008 1 97.94 279 VAL B C 1
ATOM 4651 O O . VAL B 1 279 ? -11.977 17.938 10.953 1 97.94 279 VAL B O 1
ATOM 4654 N N . ASP B 1 280 ? -12.391 17.828 13.156 1 97.5 280 ASP B N 1
ATOM 4655 C CA . ASP B 1 280 ? -12.828 19.219 13.234 1 97.5 280 ASP B CA 1
ATOM 4656 C C . ASP B 1 280 ? -11.68 20.188 12.93 1 97.5 280 ASP B C 1
ATOM 4658 O O . ASP B 1 280 ? -11.867 21.172 12.234 1 97.5 280 ASP B O 1
ATOM 4662 N N . TRP B 1 281 ? -10.57 19.844 13.469 1 97.25 281 TRP B N 1
ATOM 4663 C CA . TRP B 1 281 ? -9.406 20.703 13.25 1 97.25 281 TRP B CA 1
ATOM 4664 C C . TRP B 1 281 ? -9.078 20.797 11.766 1 97.25 281 TRP B C 1
ATOM 4666 O O . TRP B 1 281 ? -8.844 21.891 11.25 1 97.25 281 TRP B O 1
ATOM 4676 N N . VAL B 1 282 ? -9.055 19.688 11.07 1 98.25 282 VAL B N 1
ATOM 4677 C CA . VAL B 1 282 ? -8.711 19.656 9.648 1 98.25 282 VAL B CA 1
ATOM 4678 C C . VAL B 1 282 ? -9.75 20.469 8.859 1 98.25 282 VAL B C 1
ATOM 4680 O O . VAL B 1 282 ? -9.391 21.203 7.941 1 98.25 282 VAL B O 1
ATOM 4683 N N . ALA B 1 283 ? -10.969 20.266 9.227 1 97.12 283 ALA B N 1
ATOM 4684 C CA . ALA B 1 283 ? -12.039 21 8.555 1 97.12 283 ALA B CA 1
ATOM 4685 C C . ALA B 1 283 ? -11.797 22.5 8.617 1 97.12 283 ALA B C 1
ATOM 4687 O O . ALA B 1 283 ? -12.102 23.234 7.664 1 97.12 283 ALA B O 1
ATOM 4688 N N . ASP B 1 284 ? -11.195 22.953 9.68 1 96.19 284 ASP B N 1
ATOM 4689 C CA . ASP B 1 284 ? -11.031 24.391 9.922 1 96.19 284 ASP B CA 1
ATOM 4690 C C . ASP B 1 284 ? -9.68 24.891 9.414 1 96.19 284 ASP B C 1
ATOM 4692 O O . ASP B 1 284 ? -9.461 26.094 9.281 1 96.19 284 ASP B O 1
ATOM 4696 N N . ASN B 1 285 ? -8.766 23.984 9.109 1 96.69 285 ASN B N 1
ATOM 4697 C CA . ASN B 1 285 ? -7.395 24.422 8.875 1 96.69 285 ASN B CA 1
ATOM 4698 C C . ASN B 1 285 ? -6.848 23.859 7.562 1 96.69 285 ASN B C 1
ATOM 4700 O O . ASN B 1 285 ? -5.633 23.797 7.367 1 96.69 285 ASN B O 1
ATOM 4704 N N . GLN B 1 286 ? -7.688 23.406 6.68 1 97.5 286 GLN B N 1
ATOM 4705 C CA . GLN B 1 286 ? -7.27 22.922 5.371 1 97.5 286 GLN B CA 1
ATOM 4706 C C . GLN B 1 286 ? -7.195 24.047 4.355 1 97.5 286 GLN B C 1
ATOM 4708 O O . GLN B 1 286 ? -7.723 25.141 4.59 1 97.5 286 GLN B O 1
ATOM 4713 N N . MET B 1 287 ? -6.496 23.875 3.277 1 97.38 287 MET B N 1
ATOM 4714 C CA . MET B 1 287 ? -6.426 24.766 2.115 1 97.38 287 MET B CA 1
ATOM 4715 C C . MET B 1 287 ? -6.32 23.953 0.826 1 97.38 287 MET B C 1
ATOM 4717 O O . MET B 1 287 ? -5.941 22.781 0.851 1 97.38 287 MET B O 1
ATOM 4721 N N . PRO B 1 288 ? -6.641 24.547 -0.355 1 97.81 288 PRO B N 1
ATOM 4722 C CA . PRO B 1 288 ? -6.438 23.844 -1.623 1 97.81 288 PRO B CA 1
ATOM 4723 C C . PRO B 1 288 ? -4.969 23.531 -1.892 1 97.81 288 PRO B C 1
ATOM 4725 O O . PRO B 1 288 ? -4.105 24.391 -1.731 1 97.81 288 PRO B O 1
ATOM 4728 N N . PHE B 1 289 ? -4.695 22.297 -2.24 1 98.19 289 PHE B N 1
ATOM 4729 C CA . PHE B 1 289 ? -3.332 21.922 -2.59 1 98.19 289 PHE B CA 1
ATOM 4730 C C . PHE B 1 289 ? -2.803 22.797 -3.721 1 98.19 289 PHE B C 1
ATOM 4732 O O . PHE B 1 289 ? -1.604 23.078 -3.783 1 98.19 289 PHE B O 1
ATOM 4739 N N . ALA B 1 290 ? -3.688 23.219 -4.598 1 97.5 290 ALA B N 1
ATOM 4740 C CA . ALA B 1 290 ? -3.332 24.047 -5.742 1 97.5 290 ALA B CA 1
ATOM 4741 C C . ALA B 1 290 ? -2.635 25.328 -5.285 1 97.5 290 ALA B C 1
ATOM 4743 O O . ALA B 1 290 ? -1.859 25.922 -6.039 1 97.5 290 ALA B O 1
ATOM 4744 N N . GLU B 1 291 ? -2.85 25.766 -4.086 1 96.56 291 GLU B N 1
ATOM 4745 C CA . GLU B 1 291 ? -2.312 27.016 -3.566 1 96.56 291 GLU B CA 1
ATOM 4746 C C . GLU B 1 291 ? -0.944 26.812 -2.926 1 96.56 291 GLU B C 1
ATOM 4748 O O . GLU B 1 291 ? -0.269 27.781 -2.561 1 96.56 291 GLU B O 1
ATOM 4753 N N . VAL B 1 292 ? -0.532 25.562 -2.762 1 95.88 292 VAL B N 1
ATOM 4754 C CA . VAL B 1 292 ? 0.792 25.266 -2.227 1 95.88 292 VAL B CA 1
ATOM 4755 C C . VAL B 1 292 ? 1.864 25.844 -3.152 1 95.88 292 VAL B C 1
ATOM 4757 O O . VAL B 1 292 ? 1.756 25.734 -4.375 1 95.88 292 VAL B O 1
ATOM 4760 N N . LYS B 1 293 ? 2.867 26.453 -2.578 1 92.62 293 LYS B N 1
ATOM 4761 C CA . LYS B 1 293 ? 4.016 26.922 -3.352 1 92.62 293 LYS B CA 1
ATOM 4762 C C . LYS B 1 293 ? 5.062 25.828 -3.496 1 92.62 293 LYS B C 1
ATOM 4764 O O . LYS B 1 293 ? 5.492 25.234 -2.502 1 92.62 293 LYS B O 1
ATOM 4769 N N . ALA B 1 294 ? 5.473 25.609 -4.691 1 91.88 294 ALA B N 1
ATOM 4770 C CA . ALA B 1 294 ? 6.469 24.578 -4.977 1 91.88 294 ALA B CA 1
ATOM 4771 C C . ALA B 1 294 ? 7.828 24.969 -4.398 1 91.88 294 ALA B C 1
ATOM 4773 O O . ALA B 1 294 ? 8.141 26.141 -4.246 1 91.88 294 ALA B O 1
ATOM 4774 N N . MET B 1 295 ? 8.539 23.906 -4.125 1 82.75 295 MET B N 1
ATOM 4775 C CA . MET B 1 295 ? 9.945 24.094 -3.775 1 82.75 295 MET B CA 1
ATOM 4776 C C . MET B 1 295 ? 10.703 24.781 -4.91 1 82.75 295 MET B C 1
ATOM 4778 O O . MET B 1 295 ? 10.508 24.453 -6.082 1 82.75 295 MET B O 1
ATOM 4782 N N . ARG B 1 296 ? 11.391 25.828 -4.652 1 75 296 ARG B N 1
ATOM 4783 C CA . ARG B 1 296 ? 12.18 26.531 -5.652 1 75 296 ARG B CA 1
ATOM 4784 C C . ARG B 1 296 ? 13.664 26.5 -5.312 1 75 296 ARG B C 1
ATOM 4786 O O . ARG B 1 296 ? 14.039 26.5 -4.137 1 75 296 ARG B O 1
ATOM 4793 N N . LYS B 1 297 ? 14.336 26.312 -6.461 1 67.38 297 LYS B N 1
ATOM 4794 C CA . LYS B 1 297 ? 15.789 26.344 -6.301 1 67.38 297 LYS B CA 1
ATOM 4795 C C . LYS B 1 297 ? 16.234 27.578 -5.523 1 67.38 297 LYS B C 1
ATOM 4797 O O . LYS B 1 297 ? 15.805 28.688 -5.828 1 67.38 297 LYS B O 1
ATOM 4802 N N . GLY B 1 298 ? 16.969 27.297 -4.555 1 57.78 298 GLY B N 1
ATOM 4803 C CA . GLY B 1 298 ? 17.562 28.391 -3.812 1 57.78 298 GLY B CA 1
ATOM 4804 C C . GLY B 1 298 ? 16.609 29.031 -2.826 1 57.78 298 GLY B C 1
ATOM 4805 O O . GLY B 1 298 ? 16.984 29.922 -2.074 1 57.78 298 GLY B O 1
ATOM 4806 N N . ALA B 1 299 ? 15.336 28.641 -2.809 1 52.53 299 ALA B N 1
ATOM 4807 C CA . ALA B 1 299 ? 14.359 29.281 -1.931 1 52.53 299 ALA B CA 1
ATOM 4808 C C . ALA B 1 299 ? 14.055 28.406 -0.72 1 52.53 299 ALA B C 1
ATOM 4810 O O . ALA B 1 299 ? 14.109 27.172 -0.805 1 52.53 299 ALA B O 1
ATOM 4811 N N . LYS B 1 300 ? 14 29.109 0.424 1 50.47 300 LYS B N 1
ATOM 4812 C CA . LYS B 1 300 ? 13.617 28.391 1.635 1 50.47 300 LYS B CA 1
ATOM 4813 C C . LYS B 1 300 ? 12.203 27.828 1.515 1 50.47 300 LYS B C 1
ATOM 4815 O O . LYS B 1 300 ? 11.305 28.5 1.015 1 50.47 300 LYS B O 1
ATOM 4820 N N . LEU B 1 301 ? 11.883 26.516 1.921 1 47.19 301 LEU B N 1
ATOM 4821 C CA . LEU B 1 301 ? 10.555 25.906 1.852 1 47.19 301 LEU B CA 1
ATOM 4822 C C . LEU B 1 301 ? 9.641 26.484 2.928 1 47.19 301 LEU B C 1
ATOM 4824 O O . LEU B 1 301 ? 10.07 26.719 4.055 1 47.19 301 LEU B O 1
ATOM 4828 N N . GLY B 1 302 ? 8.281 26.672 2.754 1 40.5 302 GLY B N 1
ATOM 4829 C CA . GLY B 1 302 ? 7.293 27.156 3.705 1 40.5 302 GLY B CA 1
ATOM 4830 C C . GLY B 1 302 ? 7.082 28.656 3.633 1 40.5 302 GLY B C 1
ATOM 4831 O O . GLY B 1 302 ? 6.227 29.203 4.328 1 40.5 302 GLY B O 1
ATOM 4832 N N . PHE B 1 303 ? 8.016 29.438 2.988 1 38.59 303 PHE B N 1
ATOM 4833 C CA . PHE B 1 303 ? 7.867 30.891 2.953 1 38.59 303 PHE B CA 1
ATOM 4834 C C . PHE B 1 303 ? 7.34 31.344 1.597 1 38.59 303 PHE B C 1
ATOM 4836 O O . PHE B 1 303 ? 7.641 30.734 0.57 1 38.59 303 PHE B O 1
#

Nearest PDB structures (foldseek):
  6a46-assembly1_B  TM=9.171E-01  e=3.640E-19  Mus musculus
  6a45-assembly1_A  TM=8.835E-01  e=3.640E-19  Mus musculus
  6a47-assembly1_A  TM=8.923E-01  e=6.338E-19  Mus musculus
  6a4b-assembly1_B  TM=8.929E-01  e=1.327E-18  Mus musculus
  1y97-assembly1_B  TM=9.165E-01  e=3.609E-16  Homo sapiens

Sequence (606 aa):
MVQIETYVFIDLETTGLPNLQNNETKITELSMVAVSRTALLSATRLALPRVINKFTKCLNPQRQIDQVSSKITGLTNDLLENETAFNLNVFNTINSYLELFQKPVCLIAQNGHTFDFPILKYHFELLNCALPKDILCADSLYAFYDLGKDEPAFLPISNRELASRKRPHDTVNDSSKEGTSGINHKRKFIENVQNLDNQSNAPHSVQEQNEQIPNRAANPPRRIVRSIFYENDPKPNMRFRLEDIYIRVLGVAAPEAHMAENDCTMAIQIANDYGQRFVDWVADNQMPFAEVKAMRKGAKLGFMVQIETYVFIDLETTGLPNLQNNETKITELSMVAVSRTALLSATRLALPRVINKFTKCLNPQRQIDQVSSKITGLTNDLLENETAFNLNVFNTINSYLELFQKPVCLIAQNGHTFDFPILKYHFELLNCALPKDILCADSLYAFYDLGKDEPAFLPISNRELASRKRPHDTVNDSSKEGTSGINHKRKFIENVQNLDNQSNAPHSVQEQNEQIPNRAANPPRRIVRSIFYENDPKPNMRFRLEDIYIRVLGVAAPEAHMAENDCTMAIQIANDYGQRFVDWVADNQMPFAEVKAMRKGAKLGF